Protein 6LSV (pdb70)

Solvent-accessible surface area: 27320 Å² total; per-residue (Å²): 142,136,39,49,33,127,39,73,8,1,7,44,28,18,107,51,144,64,116,65,12,45,58,58,8,46,11,43,50,47,56,82,71,59,67,109,21,96,64,5,79,36,136,53,188,155,90,110,42,37,62,101,2,14,120,17,0,95,33,113,0,9,6,4,0,18,78,20,44,8,109,62,120,14,0,42,35,2,6,81,20,3,32,77,0,1,91,16,96,14,130,44,0,64,115,46,58,6,45,19,126,65,7,28,4,0,0,10,19,42,2,48,61,81,7,29,42,26,20,0,4,0,4,2,20,2,17,8,34,26,134,157,67,52,41,91,117,94,1,0,61,104,6,124,71,1,69,130,21,4,38,87,2,3,100,31,0,38,105,5,0,16,137,5,1,89,35,0,0,50,24,20,75,21,122,100,61,25,0,38,94,21,0,23,29,165,70,5,10,1,4,2,25,0,8,11,4,3,84,1,49,104,26,84,27,0,2,0,16,17,23,16,5,7,26,4,0,1,3,0,13,4,8,1,60,139,18,94,0,9,13,3,64,61,120,87,74,61,36,27,4,74,22,72,94,73,4,0,3,0,3,0,0,2,1,0,6,2,5,0,12,23,46,0,84,3,3,14,12,13,8,36,14,54,50,121,97,16,10,0,4,1,8,0,32,5,7,1,68,36,82,44,79,3,88,7,18,150,89,35,56,62,122,168,90,70,68,70,6,37,79,17,16,4,38,45,4,34,22,10,16,36,18,20,1,25,55,4,28,3,12,0,82,3,5,61,37,108,118,143,41,43,36,123,44,75,11,1,7,47,28,35,116,60,138,51,105,68,12,44,61,52,8,46,10,39,49,51,61,85,61,54,64,113,27,92,62,21,95,11,108,50,85,161,76,122,134,43,77,111,6,17,112,12,0,109,37,108,0,8,5,3,0,15,85,8,46,8,86,63,129,12,0,34,36,1,3,82,18,2,39,74,0,0,99,17,95,16,129,40,0,63,117,40,58,10,39,18,174,62,8,30,4,0,0,10,19,43,2,44,53,88,8,32,41,27,20,0,4,0,4,1,21,3,16,8,34,28,128,156,67,48,56,93,117,95,1,0,54,101,2,129,68,1,73,105,7,3,35,66,2,3,96,28,0,35,115,0,0,11,63,5,0,109,17,0,0,49,30,21,73,24,153,105,67,32,0,37,94,20,0,21,28,169,77,5,11,1,4,2,25,0,8,11,5,4,104,1,46,94,27,78,25,0,2,0,16,18,28,14,5,7,26,5,0,1,2,0,15,4,8,1,60,140,21,87,1,8,13,2,75,61,125,78,74,56,39,26,4,75,24,73,92,69,3,0,1,0,3,0,0,4,1,0,7,1,3,0,13,20,44,0,85,4,3,17,11,15,8,41,11,35,53,99,97,32,7,0,5,1,6,0,31,5,7,2,64,37,86,43,80,4,61,2,10,117,102,38,33,74,123,174,80,78,58,76,5,26,75,22,34,5,42,12,3,33,37,8,17,37,16,20,1,23,53,8,29,8,14,0,83,4,9,49,37,87

InterPro domains:
  IPR005123 Oxoglutarate/iron-dependent dioxygenase domain [PS51471] (219-320)
  IPR026992 Non-haem dioxygenase, N-terminal domain [PF14226] (62-173)
  IPR027443 Isopenicillin N synthase-like superfamily [G3DSA:2.60.120.330] (22-354)
  IPR044861 Isopenicillin N synthase-like, Fe(2+) 2OG dioxygenase domain [PF03171] (222-320)
  IPR050295 Plant 2-oxoglutarate-dependent oxidoreductases [PTHR47991] (41-349)

B-factor: mean 33.1, std 10.37, range [15.18, 99.81]

Radius of gyration: 26.52 Å; Cα contacts (8 Å, |Δi|>4): 1475; chains: 2; bounding box: 58×78×71 Å

Organism: Arabidopsis thaliana (NCBI:txid3702)

Sequence (676 aa):
DEWPEPIVRVQSLAESNLSSLPDRYIKPASLRPATNIPIIDLEGLDDVIMARISEACRGWGFFQVVNHGVKPELMDAARENWREFFHMPVNAKETYSNSPRTYEGYGSRLGVEKGASLDWSDYYFLHLLPHHLKDFNKWPSFPPTIREVIDEYGEELVKLSGRIMRVLSTNLGLKEDKFQEAFGGENIGACLRVNYYPKCPRPELALGLSPHSDPGGMTILLPDDQVFGLQVRKDDTWITVKPHPHAFIVNIGDQIQILSNSTYKSVEHRVIVNSDKERVSLAFFYNPKSDIPIQPLQELVSTHNPPLYPPMTFDQYRLFIRTQGPQGKSHVESHISPDEWPEPIVRVQSLAESNLSSLPDRYIKPASLRPATNIPIIDLEGLDDVIMARISEACRGWGFFQVVNHGVKPELMDAARENWREFFHMPVNAKETYSNSPRTYEGYGSRLGVEKGASLDWSDYYFLHLLPHHLKDFNKWPSFPPTIREVIDEYGEELVKLSGRIMRVLSTNLGLKEDKFQEAFGGENIGACLRVNYYPKCPRPELALGLSPHSDPGGMTILLPDDQVFGLQVRKDDTWITVKPHPHAFIVNIGDQIQILSNSTYKSVEHRVIVNSDKERVSLAFFYNPKSDIPIQPLQELVSTHNPPLYPPMTFDQYRLFIRTQGPQGKSHVESHISP

Structure (mmCIF, N/CA/C/O backbone):
data_6LSV
#
_entry.id   6LSV
#
_cell.length_a   153.476
_cell.length_b   74.416
_cell.length_c   75.488
_cell.angle_alpha   90.000
_cell.angle_beta   110.040
_cell.angle_gamma   90.000
#
_symmetry.space_group_name_H-M   'C 1 2 1'
#
loop_
_entity.id
_entity.type
_entity.pdbx_description
1 polymer 'Probable 2-oxoglutarate-dependent dioxygenase At5g05600'
2 non-polymer '2-OXOGLUTARIC ACID'
3 non-polymer '{(1R,2R)-3-oxo-2-[(2Z)-pent-2-en-1-yl]cyclopentyl}acetic acid'
4 non-polymer 'FE (III) ION'
5 water water
#
loop_
_atom_site.group_PDB
_atom_site.id
_atom_site.type_symbol
_atom_site.label_atom_id
_atom_site.label_alt_id
_atom_site.label_comp_id
_atom_site.label_asym_id
_atom_site.label_entity_id
_atom_site.label_seq_id
_atom_site.pdbx_PDB_ins_code
_atom_site.Cartn_x
_atom_site.Cartn_y
_atom_site.Cartn_z
_atom_site.occupancy
_atom_site.B_iso_or_equiv
_atom_site.auth_seq_id
_atom_site.auth_comp_id
_atom_site.auth_asym_id
_atom_site.auth_atom_id
_atom_site.pdbx_PDB_model_num
ATOM 1 N N . ASP A 1 1 ? 13.759 -4.192 23.620 1.00 57.27 18 ASP A N 1
ATOM 2 C CA . ASP A 1 1 ? 13.710 -2.844 24.177 1.00 59.15 18 ASP A CA 1
ATOM 3 C C . ASP A 1 1 ? 15.045 -2.434 24.801 1.00 54.78 18 ASP A C 1
ATOM 4 O O . ASP A 1 1 ? 15.304 -1.245 24.999 1.00 45.81 18 ASP A O 1
ATOM 9 N N . GLU A 1 2 ? 15.900 -3.409 25.104 1.00 53.92 19 GLU A N 1
ATOM 10 C CA . GLU A 1 2 ? 17.176 -3.103 25.731 1.00 50.66 19 GLU A CA 1
ATOM 11 C C . GLU A 1 2 ? 18.231 -4.108 25.293 1.00 42.95 19 GLU A C 1
ATOM 12 O O . GLU A 1 2 ? 17.921 -5.246 24.925 1.00 44.28 19 GLU A O 1
ATOM 18 N N . TRP A 1 3 ? 19.484 -3.667 25.334 1.00 36.49 20 TRP A N 1
ATOM 19 C CA . TRP A 1 3 ? 20.628 -4.510 25.040 1.00 41.51 20 TRP A CA 1
ATOM 20 C C . TRP A 1 3 ? 20.964 -5.394 26.242 1.00 42.32 20 TRP A C 1
ATOM 21 O O . TRP A 1 3 ? 20.756 -4.996 27.391 1.00 43.27 20 TRP A O 1
ATOM 32 N N . PRO A 1 4 ? 21.489 -6.600 26.005 1.00 38.83 21 PRO A N 1
ATOM 33 C CA . PRO A 1 4 ? 21.852 -7.473 27.133 1.00 35.29 21 PRO A CA 1
ATOM 34 C C . PRO A 1 4 ? 23.002 -6.942 27.971 1.00 40.89 21 PRO A C 1
ATOM 35 O O . PRO A 1 4 ? 23.219 -7.445 29.082 1.00 42.89 21 PRO A O 1
ATOM 39 N N . GLU A 1 5 ? 23.724 -5.936 27.487 1.00 43.04 22 GLU A N 1
ATOM 40 C CA . GLU A 1 5 ? 24.921 -5.421 28.135 1.00 34.81 22 GLU A CA 1
ATOM 41 C C . GLU A 1 5 ? 25.171 -4.017 27.607 1.00 35.31 22 GLU A C 1
ATOM 42 O O . GLU A 1 5 ? 24.674 -3.663 26.531 1.00 34.89 22 GLU A O 1
ATOM 48 N N . PRO A 1 6 ? 25.922 -3.190 28.336 1.00 41.22 23 PRO A N 1
ATOM 49 C CA . PRO A 1 6 ? 26.179 -1.828 27.849 1.00 43.26 23 PRO A CA 1
ATOM 50 C C . PRO A 1 6 ? 27.008 -1.841 26.574 1.00 32.93 23 PRO A C 1
ATOM 51 O O . PRO A 1 6 ? 27.818 -2.741 26.336 1.00 31.67 23 PRO A O 1
ATOM 55 N N . ILE A 1 7 ? 26.794 -0.822 25.748 1.00 28.59 24 ILE A N 1
ATOM 56 C CA . ILE A 1 7 ? 27.416 -0.742 24.431 1.00 24.85 24 ILE A CA 1
ATOM 57 C C . ILE A 1 7 ? 28.790 -0.099 24.561 1.00 24.94 24 ILE A C 1
ATOM 58 O O . ILE A 1 7 ? 28.939 0.957 25.186 1.00 40.17 24 ILE A O 1
ATOM 63 N N . VAL A 1 8 ? 29.794 -0.732 23.967 1.00 24.81 25 VAL A N 1
ATOM 64 C CA . VAL A 1 8 ? 31.123 -0.152 23.834 1.00 23.81 25 VAL A CA 1
ATOM 65 C C . VAL A 1 8 ? 31.247 0.399 22.421 1.00 25.48 25 VAL A C 1
ATOM 66 O O . VAL A 1 8 ? 31.057 -0.335 21.443 1.00 30.14 25 VAL A O 1
ATOM 70 N N . ARG A 1 9 ? 31.553 1.687 22.304 1.00 25.88 26 ARG A N 1
ATOM 71 C CA . ARG A 1 9 ? 31.739 2.299 20.993 1.00 30.76 26 ARG A CA 1
ATOM 72 C C . ARG A 1 9 ? 33.132 1.965 20.478 1.00 27.34 26 ARG A C 1
ATOM 73 O O . ARG A 1 9 ? 34.133 2.329 21.103 1.00 31.10 26 ARG A O 1
ATOM 81 N N . VAL A 1 10 ? 33.196 1.269 19.339 1.00 26.28 27 VAL A N 1
ATOM 82 C CA . VAL A 1 10 ? 34.477 0.818 18.800 1.00 29.64 27 VAL A CA 1
ATOM 83 C C . VAL A 1 10 ? 35.432 1.988 18.609 1.00 28.87 27 VAL A C 1
ATOM 84 O O . VAL A 1 10 ? 36.654 1.831 18.729 1.00 27.90 27 VAL A O 1
ATOM 88 N N . GLN A 1 11 ? 34.897 3.180 18.336 1.00 27.26 28 GLN A N 1
ATOM 89 C CA . GLN A 1 11 ? 35.746 4.362 18.243 1.00 30.87 28 GLN A CA 1
ATOM 90 C C . GLN A 1 11 ? 36.473 4.627 19.556 1.00 32.53 28 GLN A C 1
ATOM 91 O O . GLN A 1 11 ? 37.627 5.073 19.554 1.00 32.26 28 GLN A O 1
ATOM 97 N N . SER A 1 12 ? 35.815 4.360 20.689 1.00 29.65 29 SER A N 1
ATOM 98 C CA . SER A 1 12 ? 36.459 4.562 21.984 1.00 26.90 29 SER A CA 1
ATOM 99 C C . SER A 1 12 ? 37.659 3.644 22.146 1.00 31.76 29 SER A C 1
ATOM 100 O O . SER A 1 12 ? 38.679 4.037 22.724 1.00 35.39 29 SER A O 1
ATOM 103 N N . LEU A 1 13 ? 37.552 2.412 21.648 1.00 33.06 30 LEU A N 1
ATOM 104 C CA . LEU A 1 13 ? 38.668 1.478 21.740 1.00 34.85 30 LEU A CA 1
ATOM 105 C C . LEU A 1 13 ? 39.833 1.931 20.868 1.00 33.41 30 LEU A C 1
ATOM 106 O O . LEU A 1 13 ? 40.988 1.934 21.309 1.00 34.24 30 LEU A O 1
ATOM 111 N N . ALA A 1 14 ? 39.545 2.337 19.630 1.00 34.95 31 ALA A N 1
ATOM 112 C CA . ALA A 1 14 ? 40.609 2.789 18.740 1.00 36.26 31 ALA A CA 1
ATOM 113 C C . ALA A 1 14 ? 41.243 4.085 19.229 1.00 35.36 31 ALA A C 1
ATOM 114 O O . ALA A 1 14 ? 42.404 4.360 18.909 1.00 36.73 31 ALA A O 1
ATOM 116 N N . GLU A 1 15 ? 40.503 4.892 19.993 1.00 36.18 32 GLU A N 1
ATOM 117 C CA . GLU A 1 15 ? 41.046 6.154 20.481 1.00 37.12 32 GLU A CA 1
ATOM 118 C C . GLU A 1 15 ? 41.902 5.954 21.720 1.00 41.38 32 GLU A C 1
ATOM 119 O O . GLU A 1 15 ? 42.823 6.741 21.969 1.00 50.20 32 GLU A O 1
ATOM 125 N N . SER A 1 16 ? 41.630 4.914 22.497 1.00 40.80 33 SER A N 1
ATOM 126 C CA . SER A 1 16 ? 42.683 4.396 23.339 1.00 41.49 33 SER A CA 1
ATOM 127 C C . SER A 1 16 ? 43.787 3.851 22.444 1.00 48.25 33 SER A C 1
ATOM 128 O O . SER A 1 16 ? 43.642 3.746 21.224 1.00 61.09 33 SER A O 1
ATOM 131 N N . ASN A 1 17 ? 44.902 3.497 23.057 1.00 46.76 34 ASN A N 1
ATOM 132 C CA . ASN A 1 17 ? 45.977 2.813 22.356 1.00 54.20 34 ASN A CA 1
ATOM 133 C C . ASN A 1 17 ? 46.160 1.451 23.011 1.00 54.42 34 ASN A C 1
ATOM 134 O O . ASN A 1 17 ? 47.165 1.190 23.673 1.00 55.98 34 ASN A O 1
ATOM 139 N N . LEU A 1 18 ? 45.155 0.596 22.837 1.00 48.09 35 LEU A N 1
ATOM 140 C CA . LEU A 1 18 ? 45.178 -0.735 23.418 1.00 38.71 35 LEU A CA 1
ATOM 141 C C . LEU A 1 18 ? 46.332 -1.543 22.843 1.00 41.45 35 LEU A C 1
ATOM 142 O O . LEU A 1 18 ? 46.575 -1.538 21.633 1.00 47.83 35 LEU A O 1
ATOM 147 N N . SER A 1 19 ? 47.065 -2.214 23.729 1.00 47.72 36 SER A N 1
ATOM 148 C CA . SER A 1 19 ? 48.134 -3.104 23.298 1.00 54.17 36 SER A CA 1
ATOM 149 C C . SER A 1 19 ? 47.595 -4.366 22.638 1.00 52.50 36 SER A C 1
ATOM 150 O O . SER A 1 19 ? 48.346 -5.052 21.937 1.00 51.55 36 SER A O 1
ATOM 153 N N . SER A 1 20 ? 46.316 -4.684 22.847 1.00 51.29 37 SER A N 1
ATOM 154 C CA . SER A 1 20 ? 45.746 -5.952 22.422 1.00 44.40 37 SER A CA 1
ATOM 155 C C . SER A 1 20 ? 44.374 -5.701 21.812 1.00 37.81 37 SER A C 1
ATOM 156 O O . SER A 1 20 ? 43.894 -4.565 21.743 1.00 44.68 37 SER A O 1
ATOM 159 N N . LEU A 1 21 ? 43.741 -6.780 21.364 1.00 35.91 38 LEU A N 1
ATOM 160 C CA . LEU A 1 21 ? 42.358 -6.749 20.916 1.00 36.45 38 LEU A CA 1
ATOM 161 C C . LEU A 1 21 ? 41.503 -7.457 21.952 1.00 34.90 38 LEU A C 1
ATOM 162 O O . LEU A 1 21 ? 41.763 -8.633 22.251 1.00 36.65 38 LEU A O 1
ATOM 167 N N . PRO A 1 22 ? 40.509 -6.794 22.539 1.00 30.35 39 PRO A N 1
ATOM 168 C CA . PRO A 1 22 ? 39.611 -7.484 23.473 1.00 31.01 39 PRO A CA 1
ATOM 169 C C . PRO A 1 22 ? 39.006 -8.732 22.838 1.00 33.71 39 PRO A C 1
ATOM 170 O O . PRO A 1 22 ? 38.727 -8.769 21.637 1.00 27.45 39 PRO A O 1
ATOM 174 N N . ASP A 1 23 ? 38.816 -9.770 23.662 1.00 34.43 40 ASP A N 1
ATOM 175 C CA . ASP A 1 23 ? 38.358 -11.060 23.153 1.00 36.37 40 ASP A CA 1
ATOM 176 C C . ASP A 1 23 ? 36.975 -10.976 22.518 1.00 34.38 40 ASP A C 1
ATOM 177 O O . ASP A 1 23 ? 36.667 -11.783 21.632 1.00 38.09 40 ASP A O 1
ATOM 182 N N . ARG A 1 24 ? 36.144 -10.012 22.930 1.00 28.20 41 ARG A N 1
ATOM 183 C CA . ARG A 1 24 ? 34.838 -9.845 22.302 1.00 28.44 41 ARG A CA 1
ATOM 184 C C . ARG A 1 24 ? 34.949 -9.575 20.806 1.00 28.01 41 ARG A C 1
ATOM 185 O O . ARG A 1 24 ? 33.991 -9.832 20.068 1.00 28.86 41 ARG A O 1
ATOM 193 N N . TYR A 1 25 ? 36.094 -9.070 20.344 1.00 24.74 42 TYR A N 1
ATOM 194 C CA . TYR A 1 25 ? 36.293 -8.708 18.947 1.00 25.02 42 TYR A CA 1
ATOM 195 C C . TYR A 1 25 ? 37.236 -9.662 18.223 1.00 29.40 42 TYR A C 1
ATOM 196 O O . TYR A 1 25 ? 37.634 -9.380 17.088 1.00 30.35 42 TYR A O 1
ATOM 205 N N . ILE A 1 26 ? 37.596 -10.781 18.844 1.00 24.61 43 ILE A N 1
ATOM 206 C CA . ILE A 1 26 ? 38.424 -11.795 18.201 1.00 24.08 43 ILE A CA 1
ATOM 207 C C . ILE A 1 26 ? 37.509 -12.851 17.598 1.00 28.59 43 ILE A C 1
ATOM 208 O O . ILE A 1 26 ? 36.711 -13.474 18.307 1.00 29.48 43 ILE A O 1
ATOM 213 N N . LYS A 1 27 ? 37.621 -13.052 16.301 1.00 30.87 44 LYS A N 1
ATOM 214 C CA . LYS A 1 27 ? 36.809 -14.060 15.644 1.00 30.80 44 LYS A CA 1
ATOM 215 C C . LYS A 1 27 ? 37.486 -15.419 15.727 1.00 31.72 44 LYS A C 1
ATOM 216 O O . LYS A 1 27 ? 38.704 -15.506 15.921 1.00 34.39 44 LYS A O 1
ATOM 222 N N . PRO A 1 28 ? 36.718 -16.504 15.618 1.00 27.06 45 PRO A N 1
ATOM 223 C CA . PRO A 1 28 ? 37.330 -17.836 15.584 1.00 24.04 45 PRO A CA 1
ATOM 224 C C . PRO A 1 28 ? 38.369 -17.928 14.477 1.00 34.41 45 PRO A C 1
ATOM 225 O O . PRO A 1 28 ? 38.268 -17.259 13.446 1.00 35.00 45 PRO A O 1
ATOM 229 N N . ALA A 1 29 ? 39.381 -18.766 14.703 1.00 39.15 46 ALA A N 1
ATOM 230 C CA . ALA A 1 29 ? 40.410 -18.959 13.685 1.00 36.13 46 ALA A CA 1
ATOM 231 C C . ALA A 1 29 ? 39.823 -19.457 12.372 1.00 33.59 46 ALA A C 1
ATOM 232 O O . ALA A 1 29 ? 40.424 -19.263 11.312 1.00 35.53 46 ALA A O 1
ATOM 234 N N . SER A 1 30 ? 38.656 -20.099 12.416 1.00 39.48 47 SER A N 1
ATOM 235 C CA . SER A 1 30 ? 38.035 -20.589 11.193 1.00 37.10 47 SER A CA 1
ATOM 236 C C . SER A 1 30 ? 37.590 -19.458 10.280 1.00 35.59 47 SER A C 1
ATOM 237 O O . SER A 1 30 ? 37.470 -19.661 9.067 1.00 33.63 47 SER A O 1
ATOM 240 N N . LEU A 1 31 ? 37.337 -18.278 10.833 1.00 34.57 48 LEU A N 1
ATOM 241 C CA . LEU A 1 31 ? 36.680 -17.224 10.086 1.00 38.32 48 LEU A CA 1
ATOM 242 C C . LEU A 1 31 ? 37.469 -15.926 10.070 1.00 35.60 48 LEU A C 1
ATOM 243 O O . LEU A 1 31 ? 36.970 -14.926 9.543 1.00 35.24 48 LEU A O 1
ATOM 248 N N . ARG A 1 32 ? 38.685 -15.919 10.614 1.00 35.30 49 ARG A N 1
ATOM 249 C CA . ARG A 1 32 ? 39.553 -14.758 10.522 1.00 29.58 49 ARG A CA 1
ATOM 250 C C . ARG A 1 32 ? 39.955 -14.517 9.069 1.00 36.54 49 ARG A C 1
ATOM 251 O O . ARG A 1 32 ? 40.055 -15.459 8.275 1.00 34.03 49 ARG A O 1
ATOM 259 N N . PRO A 1 33 ? 40.190 -13.258 8.688 1.00 34.57 50 PRO A N 1
ATOM 260 C CA . PRO A 1 33 ? 40.719 -12.965 7.355 1.00 32.38 50 PRO A CA 1
ATOM 261 C C . PRO A 1 33 ? 42.214 -13.259 7.268 1.00 35.29 50 PRO A C 1
ATOM 262 O O . PRO A 1 33 ? 42.590 -14.401 7.001 1.00 32.38 50 PRO A O 1
ATOM 266 N N . ALA A 1 42 ? 43.250 -6.209 -4.097 1.00 34.66 59 ALA A N 1
ATOM 267 C CA . ALA A 1 42 ? 41.868 -5.871 -4.421 1.00 42.04 59 ALA A C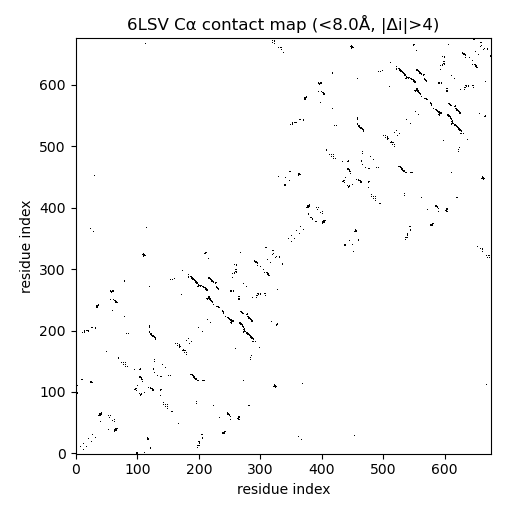A 1
ATOM 268 C C . ALA A 1 42 ? 41.588 -6.078 -5.906 1.00 43.91 59 ALA A C 1
ATOM 269 O O . ALA A 1 42 ? 42.253 -5.487 -6.757 1.00 49.17 59 ALA A O 1
ATOM 271 N N . THR A 1 43 ? 40.593 -6.905 -6.214 1.00 32.58 60 THR A N 1
ATOM 272 C CA . THR A 1 43 ? 40.297 -7.270 -7.590 1.00 32.95 60 THR A CA 1
ATOM 273 C C . THR A 1 43 ? 39.251 -6.340 -8.192 1.00 29.41 60 THR A C 1
ATOM 274 O O . THR A 1 43 ? 38.394 -5.796 -7.491 1.00 29.66 60 THR A O 1
ATOM 278 N N . ASN A 1 44 ? 39.328 -6.168 -9.511 1.00 38.66 61 ASN A N 1
ATOM 279 C CA . ASN A 1 44 ? 38.419 -5.284 -10.228 1.00 31.79 61 ASN A CA 1
ATOM 280 C C . ASN A 1 44 ? 37.070 -5.952 -10.459 1.00 34.39 61 ASN A C 1
ATOM 281 O O . ASN A 1 44 ? 36.991 -7.147 -10.757 1.00 35.42 61 ASN A O 1
ATOM 286 N N . ILE A 1 45 ? 36.011 -5.165 -10.335 1.00 31.91 62 ILE A N 1
ATOM 287 C CA . ILE A 1 45 ? 34.644 -5.600 -10.604 1.00 34.84 62 ILE A CA 1
ATOM 288 C C . ILE A 1 45 ? 34.209 -4.960 -11.917 1.00 35.62 62 ILE A C 1
ATOM 289 O O . ILE A 1 45 ? 34.230 -3.727 -12.030 1.00 39.51 62 ILE A O 1
ATOM 294 N N . PRO A 1 46 ? 33.821 -5.740 -12.926 1.00 35.29 63 PRO A N 1
ATOM 295 C CA . PRO A 1 46 ? 33.434 -5.143 -14.211 1.00 32.19 63 PRO A CA 1
ATOM 296 C C . PRO A 1 46 ? 32.268 -4.180 -14.042 1.00 32.68 63 PRO A C 1
ATOM 297 O O . PRO A 1 46 ? 31.299 -4.464 -13.334 1.00 33.57 63 PRO A O 1
ATOM 301 N N . ILE A 1 47 ? 32.373 -3.028 -14.699 1.00 35.80 64 ILE A N 1
ATOM 302 C CA . ILE A 1 47 ? 31.432 -1.933 -14.502 1.00 40.93 64 ILE A CA 1
ATOM 303 C C . ILE A 1 47 ? 30.380 -1.947 -15.600 1.00 36.79 64 ILE A C 1
ATOM 304 O O . ILE A 1 47 ? 30.620 -2.383 -16.732 1.00 35.09 64 ILE A O 1
ATOM 309 N N . ILE A 1 48 ? 29.198 -1.447 -15.253 1.00 33.36 65 ILE A N 1
ATOM 310 C CA . ILE A 1 48 ? 28.071 -1.334 -16.167 1.00 32.30 65 ILE A CA 1
ATOM 311 C C . ILE A 1 48 ? 27.823 0.145 -16.417 1.00 39.56 65 ILE A C 1
ATOM 312 O O . ILE A 1 48 ? 27.593 0.911 -15.472 1.00 35.40 65 ILE A O 1
ATOM 317 N N . ASP A 1 49 ? 27.875 0.550 -17.684 1.00 43.22 66 ASP A N 1
ATOM 318 C CA . ASP A 1 49 ? 27.550 1.920 -18.068 1.00 37.66 66 ASP A CA 1
ATOM 319 C C . ASP A 1 49 ? 26.034 2.033 -18.165 1.00 38.60 66 ASP A C 1
ATOM 320 O O . ASP A 1 49 ? 25.412 1.435 -19.049 1.00 47.57 66 ASP A O 1
ATOM 325 N N . LEU A 1 50 ? 25.438 2.800 -17.253 1.00 37.91 67 LEU A N 1
ATOM 326 C CA . LEU A 1 50 ? 23.994 2.787 -17.061 1.00 37.01 67 LEU A CA 1
ATOM 327 C C . LEU A 1 50 ? 23.236 3.727 -17.981 1.00 38.79 67 LEU A C 1
ATOM 328 O O . LEU A 1 50 ? 22.050 3.491 -18.236 1.00 44.92 67 LEU A O 1
ATOM 333 N N . GLU A 1 51 ? 23.869 4.785 -18.481 1.00 51.13 68 GLU A N 1
ATOM 334 C CA . GLU A 1 51 ? 23.155 5.652 -19.409 1.00 53.40 68 GLU A CA 1
ATOM 335 C C . GLU A 1 51 ? 22.822 4.966 -20.730 1.00 50.50 68 GLU A C 1
ATOM 336 O O . GLU A 1 51 ? 22.162 5.585 -21.574 1.00 56.20 68 GLU A O 1
ATOM 342 N N . GLY A 1 52 ? 23.259 3.721 -20.928 1.00 60.39 69 GLY A N 1
ATOM 343 C CA . GLY A 1 52 ? 22.713 2.852 -21.954 1.00 58.97 69 GLY A CA 1
ATOM 344 C C . GLY A 1 52 ? 21.367 2.295 -21.528 1.00 68.05 69 GLY A C 1
ATOM 345 O O . GLY A 1 52 ? 21.256 1.105 -21.211 1.00 64.55 69 GLY A O 1
ATOM 346 N N . LEU A 1 53 ? 20.360 3.174 -21.474 1.00 70.82 70 LEU A N 1
ATOM 347 C CA . LEU A 1 53 ? 18.950 2.865 -21.159 1.00 74.01 70 LEU A CA 1
ATOM 348 C C . LEU A 1 53 ? 18.718 2.452 -19.701 1.00 68.94 70 LEU A C 1
ATOM 349 O O . LEU A 1 53 ? 18.163 3.220 -18.913 1.00 63.72 70 LEU A O 1
ATOM 354 N N . ASP A 1 61 ? 19.071 -3.406 -24.838 1.00 64.67 78 ASP A N 1
ATOM 355 C CA . ASP A 1 61 ? 19.142 -4.864 -24.835 1.00 80.13 78 ASP A CA 1
ATOM 356 C C . ASP A 1 61 ? 20.498 -5.322 -25.352 1.00 75.17 78 ASP A C 1
ATOM 357 O O . ASP A 1 61 ? 20.600 -6.052 -26.340 1.00 70.38 78 ASP A O 1
ATOM 362 N N . ASP A 1 62 ? 21.534 -4.893 -24.641 1.00 63.65 79 ASP A N 1
ATOM 363 C CA . ASP A 1 62 ? 22.912 -4.989 -25.079 1.00 63.82 79 ASP A CA 1
ATOM 364 C C . ASP A 1 62 ? 23.540 -6.300 -24.605 1.00 61.91 79 ASP A C 1
ATOM 365 O O . ASP A 1 62 ? 22.880 -7.171 -24.033 1.00 52.22 79 ASP A O 1
ATOM 370 N N . VAL A 1 63 ? 24.842 -6.447 -24.872 1.00 61.03 80 VAL A N 1
ATOM 371 C CA . VAL A 1 63 ? 25.640 -7.471 -24.204 1.00 58.62 80 VAL A CA 1
ATOM 372 C C . VAL A 1 63 ? 25.629 -7.239 -22.700 1.00 56.40 80 VAL A C 1
ATOM 373 O O . VAL A 1 63 ? 25.803 -8.176 -21.909 1.00 51.86 80 VAL A O 1
ATOM 377 N N . ILE A 1 64 ? 25.401 -5.992 -22.281 1.00 50.69 81 ILE A N 1
ATOM 378 C CA . ILE A 1 64 ? 25.413 -5.651 -20.865 1.00 50.98 81 ILE A CA 1
ATOM 379 C C . ILE A 1 64 ? 24.221 -6.258 -20.146 1.00 50.12 81 ILE A C 1
ATOM 380 O O . ILE A 1 64 ? 24.332 -6.664 -18.983 1.00 49.95 81 ILE A O 1
ATOM 385 N N . MET A 1 65 ? 23.069 -6.332 -20.815 1.00 50.04 82 MET A N 1
ATOM 386 C CA . MET A 1 65 ? 21.916 -6.988 -20.214 1.00 45.14 82 MET A CA 1
ATOM 387 C C . MET A 1 65 ? 22.235 -8.439 -19.891 1.00 42.92 82 MET A C 1
ATOM 388 O O . MET A 1 65 ? 21.805 -8.964 -18.858 1.00 47.54 82 MET A O 1
ATOM 393 N N . ALA A 1 66 ? 23.015 -9.095 -20.751 1.00 40.01 83 ALA A N 1
ATOM 394 C CA . ALA A 1 66 ? 23.485 -10.435 -20.428 1.00 46.11 83 ALA A CA 1
ATOM 395 C C . ALA A 1 66 ? 24.479 -10.403 -19.273 1.00 40.75 83 ALA A C 1
ATOM 396 O O . ALA A 1 66 ? 24.471 -11.295 -18.418 1.00 44.36 83 ALA A O 1
ATOM 398 N N . ARG A 1 67 ? 25.332 -9.377 -19.221 1.00 42.46 84 ARG A N 1
ATOM 399 C CA . ARG A 1 67 ? 26.326 -9.295 -18.154 1.00 41.73 84 ARG A CA 1
ATOM 400 C C . ARG A 1 67 ? 25.671 -8.996 -16.812 1.00 38.19 84 ARG A C 1
ATOM 401 O O . ARG A 1 67 ? 26.011 -9.612 -15.795 1.00 33.38 84 ARG A O 1
ATOM 409 N N . ILE A 1 68 ? 24.737 -8.041 -16.791 1.00 34.74 85 ILE A N 1
ATOM 410 C CA . ILE A 1 68 ? 24.012 -7.725 -15.563 1.00 32.83 85 ILE A CA 1
ATOM 411 C C . ILE A 1 68 ? 23.303 -8.965 -15.034 1.00 34.15 85 ILE A C 1
ATOM 412 O O . ILE A 1 68 ? 23.400 -9.305 -13.848 1.00 32.28 85 ILE A O 1
ATOM 417 N N . SER A 1 69 ? 22.572 -9.658 -15.911 1.00 37.31 86 SER A N 1
ATOM 418 C CA . SER A 1 69 ? 21.875 -10.867 -15.493 1.00 32.36 86 SER A CA 1
ATOM 419 C C . SER A 1 69 ? 22.856 -11.971 -15.128 1.00 29.52 86 SER A C 1
ATOM 420 O O . SER A 1 69 ? 22.587 -12.756 -14.211 1.00 30.38 86 SER A O 1
ATOM 423 N N . GLU A 1 70 ? 23.998 -12.044 -15.817 1.00 29.20 87 GLU A N 1
ATOM 424 C CA . GLU A 1 70 ? 25.022 -13.004 -15.421 1.00 35.47 87 GLU A CA 1
ATOM 425 C C . GLU A 1 70 ? 25.562 -12.693 -14.029 1.00 35.84 87 GLU A C 1
ATOM 426 O O . GLU A 1 70 ? 25.857 -13.609 -13.253 1.00 34.85 87 GLU A O 1
ATOM 432 N N . ALA A 1 71 ? 25.692 -11.406 -13.694 1.00 27.53 88 ALA A N 1
ATOM 433 C CA . ALA A 1 71 ? 26.199 -11.029 -12.379 1.00 26.33 88 ALA A CA 1
ATOM 434 C C . ALA A 1 71 ? 25.183 -11.348 -11.287 1.00 31.57 88 ALA A C 1
ATOM 435 O O . ALA A 1 71 ? 25.538 -11.888 -10.230 1.00 26.36 88 ALA A O 1
ATOM 437 N N . CYS A 1 72 ? 23.909 -11.028 -11.530 1.00 27.36 89 CYS A N 1
ATOM 438 C CA . CYS A 1 72 ? 22.880 -11.236 -10.517 1.00 31.87 89 CYS A CA 1
ATOM 439 C C . CYS A 1 72 ? 22.623 -12.710 -10.236 1.00 33.54 89 CYS A C 1
ATOM 440 O O . CYS A 1 72 ? 22.145 -13.044 -9.146 1.00 32.39 89 CYS A O 1
ATOM 443 N N . ARG A 1 73 ? 22.927 -13.595 -11.185 1.00 30.18 90 ARG A N 1
ATOM 444 C CA . ARG A 1 73 ? 22.641 -15.014 -11.012 1.00 30.52 90 ARG A CA 1
ATOM 445 C C . ARG A 1 73 ? 23.796 -15.775 -10.373 1.00 31.45 90 ARG A C 1
ATOM 446 O O . ARG A 1 73 ? 23.564 -16.687 -9.573 1.00 32.14 90 ARG A O 1
ATOM 454 N N . GLY A 1 74 ? 25.036 -15.423 -10.705 1.00 35.28 91 GLY A N 1
ATOM 455 C CA . GLY A 1 74 ? 26.182 -16.157 -10.203 1.00 34.94 91 GLY A CA 1
ATOM 456 C C . GLY A 1 74 ? 26.938 -15.460 -9.089 1.00 39.06 91 GLY A C 1
ATOM 457 O O . GLY A 1 74 ? 27.528 -16.117 -8.227 1.00 39.02 91 GLY A O 1
ATOM 458 N N . TRP A 1 75 ? 26.930 -14.128 -9.095 1.00 44.83 92 TRP A N 1
ATOM 459 C CA . TRP A 1 75 ? 27.631 -13.344 -8.088 1.00 35.68 92 TRP A CA 1
ATOM 460 C C . TRP A 1 75 ? 26.707 -12.556 -7.179 1.00 29.15 92 TRP A C 1
ATOM 461 O O . TRP A 1 75 ? 27.051 -12.336 -6.017 1.00 27.58 92 TRP A O 1
ATOM 472 N N . GLY A 1 76 ? 25.552 -12.128 -7.677 1.00 24.99 93 GLY A N 1
ATOM 473 C CA . GLY A 1 76 ? 24.626 -11.374 -6.862 1.00 27.74 93 GLY A CA 1
ATOM 474 C C . GLY A 1 76 ? 25.013 -9.938 -6.609 1.00 27.84 93 GLY A C 1
ATOM 475 O O . GLY A 1 76 ? 24.553 -9.351 -5.624 1.00 23.30 93 GLY A O 1
ATOM 476 N N . PHE A 1 77 ? 25.851 -9.354 -7.462 1.00 24.34 94 PHE A N 1
ATOM 477 C CA . PHE A 1 77 ? 26.223 -7.952 -7.337 1.00 26.65 94 PHE A CA 1
ATOM 478 C C . PHE A 1 77 ? 26.847 -7.492 -8.646 1.00 28.91 94 PHE A C 1
ATOM 479 O O . PHE A 1 77 ? 27.394 -8.298 -9.403 1.00 29.99 94 PHE A O 1
ATOM 487 N N . PHE A 1 78 ? 26.746 -6.189 -8.903 1.00 22.33 95 PHE A N 1
ATOM 488 C CA . PHE A 1 78 ? 27.387 -5.572 -10.055 1.00 27.78 95 PHE A CA 1
ATOM 489 C C . PHE A 1 78 ? 27.648 -4.105 -9.738 1.00 23.88 95 PHE A C 1
ATOM 490 O O . PHE A 1 78 ? 27.063 -3.534 -8.815 1.00 20.74 95 PHE A O 1
ATOM 498 N N . GLN A 1 79 ? 28.547 -3.503 -10.510 1.00 24.38 96 GLN A N 1
ATOM 499 C CA . GLN A 1 79 ? 29.019 -2.146 -10.275 1.00 26.67 96 GLN A CA 1
ATOM 500 C C . GLN A 1 79 ? 28.571 -1.255 -11.425 1.00 29.43 96 GLN A C 1
ATOM 501 O O . GLN A 1 79 ? 28.782 -1.594 -12.594 1.00 34.35 96 GLN A O 1
ATOM 507 N N . VAL A 1 80 ? 27.960 -0.118 -11.098 1.00 26.16 97 VAL A N 1
ATOM 508 C CA . VAL A 1 80 ? 27.367 0.767 -12.094 1.00 24.37 97 VAL A CA 1
ATOM 509 C C . VAL A 1 80 ? 28.089 2.109 -12.083 1.00 28.28 97 VAL A C 1
ATOM 510 O O . VAL A 1 80 ? 28.375 2.664 -11.016 1.00 28.56 97 VAL A O 1
ATOM 514 N N . VAL A 1 81 ? 28.399 2.612 -13.278 1.00 32.61 98 VAL A N 1
ATOM 515 C CA . VAL A 1 81 ? 28.905 3.961 -13.484 1.00 25.41 98 VAL A CA 1
ATOM 516 C C . VAL A 1 81 ? 27.897 4.714 -14.343 1.00 29.93 98 VAL A C 1
ATOM 517 O O . VAL A 1 81 ? 27.015 4.120 -14.968 1.00 33.65 98 VAL A O 1
ATOM 521 N N . ASN A 1 82 ? 28.041 6.039 -14.372 1.00 33.91 99 ASN A N 1
ATOM 522 C CA . ASN A 1 82 ? 27.174 6.918 -15.161 1.00 36.25 99 ASN A CA 1
ATOM 523 C C . ASN A 1 82 ? 25.704 6.656 -14.840 1.00 37.30 99 ASN A C 1
ATOM 524 O O . ASN A 1 82 ? 24.903 6.284 -15.700 1.00 33.83 99 ASN A O 1
ATOM 529 N N . HIS A 1 83 ? 25.362 6.865 -13.570 1.00 30.23 100 HIS A N 1
ATOM 530 C CA . HIS A 1 83 ? 24.096 6.412 -13.011 1.00 23.99 100 HIS A CA 1
ATOM 531 C C . HIS A 1 83 ? 23.147 7.555 -12.667 1.00 30.00 100 HIS A C 1
ATOM 532 O O . HIS A 1 83 ? 22.078 7.309 -12.098 1.00 32.00 100 HIS A O 1
ATOM 539 N N . GLY A 1 84 ? 23.507 8.795 -12.990 1.00 25.81 101 GLY A N 1
ATOM 540 C CA . GLY A 1 84 ? 22.637 9.924 -12.745 1.00 25.86 101 GLY A CA 1
ATOM 541 C C . GLY A 1 84 ? 22.780 10.576 -11.388 1.00 34.15 101 GLY A C 1
ATOM 542 O O . GLY A 1 84 ? 22.056 11.540 -11.106 1.00 38.52 101 GLY A O 1
ATOM 543 N N . VAL A 1 85 ? 23.674 10.084 -10.536 1.00 31.75 102 VAL A N 1
ATOM 544 C CA . VAL A 1 85 ? 23.939 10.688 -9.235 1.00 31.67 102 VAL A CA 1
ATOM 545 C C . VAL A 1 85 ? 25.213 11.511 -9.342 1.00 31.78 102 VAL A C 1
ATOM 546 O O . VAL A 1 85 ? 26.209 11.067 -9.929 1.00 32.20 102 VAL A O 1
ATOM 550 N N . LYS A 1 86 ? 25.182 12.713 -8.787 1.00 31.44 103 LYS A N 1
ATOM 551 C CA . LYS A 1 86 ? 26.296 13.633 -8.957 1.00 30.48 103 LYS A CA 1
ATOM 552 C C . LYS A 1 86 ? 27.505 13.131 -8.177 1.00 30.40 103 LYS A C 1
ATOM 553 O O . LYS A 1 86 ? 27.372 12.779 -7.000 1.00 29.30 103 LYS A O 1
ATOM 559 N N . PRO A 1 87 ? 28.688 13.063 -8.798 1.00 32.54 104 PRO A N 1
ATOM 560 C CA . PRO A 1 87 ? 29.889 12.670 -8.042 1.00 29.85 104 PRO A CA 1
ATOM 561 C C . PRO A 1 87 ? 30.160 13.540 -6.829 1.00 34.65 104 PRO A C 1
ATOM 562 O O . PRO A 1 87 ? 30.596 13.022 -5.793 1.00 34.12 104 PRO A O 1
ATOM 566 N N . GLU A 1 88 ? 29.918 14.851 -6.921 1.00 33.39 105 GLU A N 1
ATOM 567 C CA . GLU A 1 88 ? 30.126 15.696 -5.751 1.00 32.30 105 GLU A CA 1
ATOM 568 C C . GLU A 1 88 ? 29.140 15.357 -4.642 1.00 34.51 105 GLU A C 1
ATOM 569 O O . GLU A 1 88 ? 29.480 15.474 -3.460 1.00 35.01 105 GLU A O 1
ATOM 575 N N . LEU A 1 89 ? 27.925 14.933 -4.997 1.00 29.90 106 LEU A N 1
ATOM 576 C CA . LEU A 1 89 ? 26.976 14.499 -3.976 1.00 29.17 106 LEU A CA 1
ATOM 577 C C . LEU A 1 89 ? 27.435 13.203 -3.320 1.00 31.65 106 LEU A C 1
ATOM 578 O O . LEU A 1 89 ? 27.314 13.043 -2.099 1.00 34.97 106 LEU A O 1
ATOM 583 N N . MET A 1 90 ? 27.971 12.271 -4.115 1.00 29.38 107 MET A N 1
ATOM 584 C CA . MET A 1 90 ? 28.481 11.020 -3.562 1.00 28.20 107 MET A CA 1
ATOM 585 C C . MET A 1 90 ? 29.584 11.275 -2.547 1.00 28.57 107 MET A C 1
ATOM 586 O O . MET A 1 90 ? 29.623 10.641 -1.487 1.00 29.39 107 MET A O 1
ATOM 591 N N . ASP A 1 91 ? 30.489 12.203 -2.854 1.00 33.70 108 ASP A N 1
ATOM 592 C CA . ASP A 1 91 ? 31.596 12.486 -1.949 1.00 35.16 108 ASP A CA 1
ATOM 593 C C . ASP A 1 91 ? 31.149 13.332 -0.761 1.00 29.44 108 ASP A C 1
ATOM 594 O O . ASP A 1 91 ? 31.635 13.136 0.359 1.00 27.40 108 ASP A O 1
ATOM 599 N N . ALA A 1 92 ? 30.227 14.273 -0.982 1.00 25.95 109 ALA A N 1
ATOM 600 C CA . ALA A 1 92 ? 29.705 15.060 0.130 1.00 30.27 109 ALA A CA 1
ATOM 601 C C . ALA A 1 92 ? 29.014 14.166 1.149 1.00 34.39 109 ALA A C 1
ATOM 602 O O . ALA A 1 92 ? 29.142 14.378 2.361 1.00 31.33 109 ALA A O 1
ATOM 604 N N . ALA A 1 93 ? 28.284 13.154 0.673 1.00 32.75 110 ALA A N 1
ATOM 605 C CA . ALA A 1 93 ? 27.662 12.193 1.578 1.00 34.92 110 ALA A CA 1
ATOM 606 C C . ALA A 1 93 ? 28.706 11.479 2.427 1.00 29.23 110 ALA A C 1
ATOM 607 O O . ALA A 1 93 ? 28.524 11.307 3.638 1.00 27.00 110 ALA A O 1
ATOM 609 N N . ARG A 1 94 ? 29.811 11.065 1.811 1.00 27.62 111 ARG A N 1
ATOM 610 C CA . ARG A 1 94 ? 30.845 10.366 2.563 1.00 29.42 111 ARG A CA 1
ATOM 611 C C . ARG A 1 94 ? 31.520 11.294 3.566 1.00 31.93 111 ARG A C 1
ATOM 612 O O . ARG A 1 94 ? 31.679 10.942 4.741 1.00 28.41 111 ARG A O 1
ATOM 620 N N . GLU A 1 95 ? 31.915 12.492 3.124 1.00 32.27 112 GLU A N 1
ATOM 621 C CA . GLU A 1 95 ? 32.690 13.375 3.992 1.00 34.20 112 GLU A CA 1
ATOM 622 C C . GLU A 1 95 ? 31.833 13.998 5.087 1.00 30.65 112 GLU A C 1
ATOM 623 O O . GLU A 1 95 ? 32.342 14.284 6.176 1.00 28.77 112 GLU A O 1
ATOM 629 N N . ASN A 1 96 ? 30.543 14.213 4.826 1.00 31.96 113 ASN A N 1
ATOM 630 C CA . ASN A 1 96 ? 29.637 14.619 5.896 1.00 26.32 113 ASN A CA 1
ATOM 631 C C . ASN A 1 96 ? 29.569 13.554 6.982 1.00 32.17 113 ASN A C 1
ATOM 632 O O . ASN A 1 96 ? 29.679 13.859 8.175 1.00 37.37 113 ASN A O 1
ATOM 637 N N . TRP A 1 97 ? 29.385 12.293 6.586 1.00 29.29 114 TRP A N 1
ATOM 638 C CA . TRP A 1 97 ? 29.324 11.217 7.570 1.00 30.39 114 TRP A CA 1
ATOM 639 C C . TRP A 1 97 ? 30.680 10.993 8.227 1.00 30.84 114 TRP A C 1
ATOM 640 O O . TRP A 1 97 ? 30.755 10.755 9.439 1.00 29.90 114 TRP A O 1
ATOM 651 N N . ARG A 1 98 ? 31.763 11.071 7.450 1.00 29.02 115 ARG A N 1
ATOM 652 C CA . ARG A 1 98 ? 33.092 10.966 8.044 1.00 32.05 115 ARG A CA 1
ATOM 653 C C . ARG A 1 98 ? 33.294 12.028 9.116 1.00 35.38 115 ARG A C 1
ATOM 654 O O . ARG A 1 98 ? 33.867 11.749 10.176 1.00 32.89 115 ARG A O 1
ATOM 662 N N . GLU A 1 99 ? 32.821 13.251 8.859 1.00 34.46 116 GLU A N 1
ATOM 663 C CA . GLU A 1 99 ? 32.912 14.313 9.856 1.00 31.49 116 GLU A CA 1
ATOM 664 C C . GLU A 1 99 ? 32.088 13.976 11.093 1.00 36.39 116 GLU A C 1
ATOM 665 O O . GLU A 1 99 ? 32.511 14.247 12.224 1.00 34.08 116 GLU A O 1
ATOM 671 N N . PHE A 1 100 ? 30.910 13.379 10.897 1.00 36.03 117 PHE A N 1
ATOM 672 C CA . PHE A 1 100 ? 30.092 12.961 12.031 1.00 36.77 117 PHE A CA 1
ATOM 673 C C . PHE A 1 100 ? 30.834 11.953 12.900 1.00 34.04 117 PHE A C 1
ATOM 674 O O . PHE A 1 100 ? 30.833 12.056 14.131 1.00 31.97 117 PHE A O 1
ATOM 682 N N . PHE A 1 101 ? 31.486 10.974 12.273 1.00 33.02 118 PHE A N 1
ATOM 683 C CA . PHE A 1 101 ? 32.183 9.945 13.031 1.00 31.09 118 PHE A CA 1
ATOM 684 C C . PHE A 1 101 ? 33.524 10.414 13.578 1.00 30.30 118 PHE A C 1
ATOM 685 O O . PHE A 1 101 ? 34.066 9.766 14.480 1.00 38.74 118 PHE A O 1
ATOM 693 N N . HIS A 1 102 ? 34.071 11.515 13.062 1.00 36.32 119 HIS A N 1
ATOM 694 C CA . HIS A 1 102 ? 35.279 12.093 13.641 1.00 37.50 119 HIS A CA 1
ATOM 695 C C . HIS A 1 102 ? 34.995 12.944 14.870 1.00 36.73 119 HIS A C 1
ATOM 696 O O . HIS A 1 102 ? 35.935 13.287 15.595 1.00 36.26 119 HIS A O 1
ATOM 703 N N . MET A 1 103 ? 33.729 13.286 15.120 1.00 39.05 120 MET A N 1
ATOM 704 C CA . MET A 1 103 ? 33.294 13.918 16.358 1.00 34.39 120 MET A CA 1
ATOM 705 C C . MET A 1 103 ? 33.729 13.088 17.558 1.00 38.32 120 MET A C 1
ATOM 706 O O . MET A 1 103 ? 33.921 11.871 17.435 1.00 37.18 120 MET A O 1
ATOM 711 N N . PRO A 1 104 ? 33.898 13.703 18.727 1.00 49.02 121 PRO A N 1
ATOM 712 C CA . PRO A 1 104 ? 34.095 12.913 19.947 1.00 36.31 121 PRO A CA 1
ATOM 713 C C . PRO A 1 104 ? 32.932 11.954 20.159 1.00 34.04 121 PRO A C 1
ATOM 714 O O . PRO A 1 104 ? 31.782 12.268 19.846 1.00 35.19 121 PRO A O 1
ATOM 718 N N . VAL A 1 105 ? 33.251 10.770 20.689 1.00 34.73 122 VAL A N 1
ATOM 719 C CA . VAL A 1 105 ? 32.247 9.721 20.859 1.00 31.61 122 VAL A CA 1
ATOM 720 C C . VAL A 1 105 ? 31.066 10.226 21.679 1.00 35.35 122 VAL A C 1
ATOM 721 O O . VAL A 1 105 ? 29.906 9.922 21.376 1.00 36.99 122 VAL A O 1
ATOM 725 N N . ASN A 1 106 ? 31.336 11.008 22.727 1.00 34.77 123 ASN A N 1
ATOM 726 C CA . ASN A 1 106 ? 30.262 11.467 23.602 1.00 37.56 123 ASN A CA 1
ATOM 727 C C . ASN A 1 106 ? 29.358 12.503 22.946 1.00 34.86 123 ASN A C 1
ATOM 728 O O . ASN A 1 106 ? 28.338 12.868 23.541 1.00 35.38 123 ASN A O 1
ATOM 733 N N . ALA A 1 107 ? 29.697 12.978 21.747 1.00 33.49 124 ALA A N 1
ATOM 734 C CA . ALA A 1 107 ? 28.838 13.917 21.036 1.00 37.84 124 ALA A CA 1
ATOM 735 C C . ALA A 1 107 ? 27.713 13.223 20.277 1.00 41.13 124 ALA A C 1
ATOM 736 O O . ALA A 1 107 ? 26.711 13.871 19.955 1.00 43.23 124 ALA A O 1
ATOM 738 N N . LYS A 1 108 ? 27.858 11.930 19.981 1.00 34.52 125 LYS A N 1
ATOM 739 C CA . LYS A 1 108 ? 26.799 11.154 19.350 1.00 33.82 125 LYS A CA 1
ATOM 740 C C . LYS A 1 108 ? 26.058 10.251 20.328 1.00 32.68 125 LYS A C 1
ATOM 741 O O . LYS A 1 108 ? 25.056 9.641 19.938 1.00 29.07 125 LYS A O 1
ATOM 747 N N . GLU A 1 109 ? 26.521 10.156 21.580 1.00 28.00 126 GLU A N 1
ATOM 748 C CA . GLU A 1 109 ? 25.921 9.228 22.537 1.00 35.34 126 GLU A CA 1
ATOM 749 C C . GLU A 1 109 ? 24.433 9.491 22.720 1.00 32.80 126 GLU A C 1
ATOM 750 O O . GLU A 1 109 ? 23.648 8.555 22.905 1.00 37.58 126 GLU A O 1
ATOM 756 N N . THR A 1 110 ? 24.025 10.757 22.675 1.00 35.08 127 THR A N 1
ATOM 757 C CA . THR A 1 110 ? 22.611 11.083 22.792 1.00 34.67 127 THR A CA 1
ATOM 758 C C . THR A 1 110 ? 21.777 10.507 21.654 1.00 37.62 127 THR A C 1
ATOM 759 O O . THR A 1 110 ? 20.545 10.503 21.756 1.00 38.81 127 THR A O 1
ATOM 763 N N . TYR A 1 111 ? 22.409 10.031 20.581 1.00 34.87 128 TYR A N 1
ATOM 764 C CA . TYR A 1 111 ? 21.722 9.391 19.465 1.00 28.85 128 TYR A CA 1
ATOM 765 C C . TYR A 1 111 ? 21.715 7.870 19.572 1.00 26.62 128 TYR A C 1
ATOM 766 O O . TYR A 1 111 ? 21.338 7.193 18.610 1.00 21.41 128 TYR A O 1
ATOM 775 N N . SER A 1 112 ? 22.133 7.331 20.720 1.00 33.16 129 SER A N 1
ATOM 776 C CA . SER A 1 112 ? 22.222 5.890 20.937 1.00 34.29 129 SER A CA 1
ATOM 777 C C . SER A 1 112 ? 20.967 5.168 20.457 1.00 28.81 129 SER A C 1
ATOM 778 O O . SER A 1 112 ? 19.839 5.578 20.756 1.00 32.11 129 SER A O 1
ATOM 781 N N . ASN A 1 113 ? 21.169 4.098 19.684 1.00 27.35 130 ASN A N 1
ATOM 782 C CA . ASN A 1 113 ? 20.045 3.319 19.189 1.00 29.78 130 ASN A CA 1
ATOM 783 C C . ASN A 1 113 ? 19.688 2.223 20.187 1.00 29.35 130 ASN A C 1
ATOM 784 O O . ASN A 1 113 ? 20.417 1.959 21.142 1.00 28.25 130 ASN A O 1
ATOM 789 N N . SER A 1 114 ? 18.552 1.584 19.949 1.00 30.22 131 SER A N 1
ATOM 790 C CA . SER A 1 114 ? 18.008 0.548 20.812 1.00 32.22 131 SER A CA 1
ATOM 791 C C . SER A 1 114 ? 17.456 -0.558 19.920 1.00 28.20 131 SER A C 1
ATOM 792 O O . SER A 1 114 ? 17.152 -0.315 18.752 1.00 23.20 131 SER A O 1
ATOM 795 N N . PRO A 1 115 ? 17.320 -1.781 20.449 1.00 36.28 132 PRO A N 1
ATOM 796 C CA . PRO A 1 115 ? 17.023 -2.929 19.564 1.00 29.45 132 PRO A CA 1
ATOM 797 C C . PRO A 1 115 ? 15.617 -2.954 18.964 1.00 30.57 132 PRO A C 1
ATOM 798 O O . PRO A 1 115 ? 15.371 -3.801 18.095 1.00 37.21 132 PRO A O 1
ATOM 802 N N . ARG A 1 116 ? 14.689 -2.081 19.368 1.00 31.12 133 ARG A N 1
ATOM 803 C CA . ARG A 1 116 ? 13.332 -2.200 18.839 1.00 33.11 133 ARG A CA 1
ATOM 804 C C . ARG A 1 116 ? 13.114 -1.415 17.547 1.00 31.59 133 ARG A C 1
ATOM 805 O O . ARG A 1 116 ? 12.245 -1.787 16.750 1.00 35.12 133 ARG A O 1
ATOM 813 N N . THR A 1 117 ? 13.879 -0.348 17.303 1.00 29.13 134 THR A N 1
ATOM 814 C CA . THR A 1 117 ? 13.890 0.295 15.995 1.00 26.49 134 THR A CA 1
ATOM 815 C C . THR A 1 117 ? 15.274 0.398 15.376 1.00 27.99 134 THR A C 1
ATOM 816 O O . THR A 1 117 ? 15.369 0.616 14.161 1.00 27.33 134 THR A O 1
ATOM 820 N N . TYR A 1 118 ? 16.340 0.266 16.172 1.00 20.40 135 TYR A N 1
ATOM 821 C CA . TYR A 1 118 ? 17.724 0.324 15.712 1.00 21.26 135 TYR A CA 1
ATOM 822 C C . TYR A 1 118 ? 18.086 1.695 15.150 1.00 24.64 135 TYR A C 1
ATOM 823 O O . TYR A 1 118 ? 19.236 1.919 14.756 1.00 26.18 135 TYR A O 1
ATOM 832 N N . GLU A 1 119 ? 17.124 2.618 15.114 1.00 28.98 136 GLU A N 1
ATOM 833 C CA . GLU A 1 119 ? 17.385 3.951 14.583 1.00 28.21 136 GLU A CA 1
ATOM 834 C C . GLU A 1 119 ? 18.378 4.686 15.469 1.00 26.05 136 GLU A C 1
ATOM 835 O O . GLU A 1 119 ? 18.222 4.731 16.693 1.00 28.91 136 GLU A O 1
ATOM 841 N N . GLY A 1 120 ? 19.408 5.260 14.848 1.00 27.92 137 GLY A N 1
ATOM 842 C CA . GLY A 1 120 ? 20.330 6.134 15.539 1.00 23.72 137 GLY A CA 1
ATOM 843 C C . GLY A 1 120 ? 21.752 5.601 15.504 1.00 27.11 137 GLY A C 1
ATOM 844 O O . GLY A 1 120 ? 22.160 4.929 14.548 1.00 24.95 137 GLY A O 1
ATOM 845 N N . TYR A 1 121 ? 22.495 5.913 16.561 1.00 28.61 138 TYR A N 1
ATOM 846 C CA . TYR A 1 121 ? 23.917 5.616 16.663 1.00 25.98 138 TYR A CA 1
ATOM 847 C C . TYR A 1 121 ? 24.093 4.246 17.309 1.00 27.49 138 TYR A C 1
ATOM 848 O O . TYR A 1 121 ? 23.711 4.048 18.468 1.00 26.35 138 TYR A O 1
ATOM 857 N N . GLY A 1 122 ? 24.666 3.299 16.558 1.00 28.72 139 GLY A N 1
ATOM 858 C CA . GLY A 1 122 ? 24.766 1.930 17.011 1.00 23.34 139 GLY A CA 1
ATOM 859 C C . GLY A 1 122 ? 26.182 1.393 16.916 1.00 20.58 139 GLY A C 1
ATOM 860 O O . GLY A 1 122 ? 27.025 1.914 16.187 1.00 24.51 139 GLY A O 1
ATOM 861 N N . SER A 1 123 ? 26.427 0.324 17.679 1.00 23.88 140 SER A N 1
ATOM 862 C CA . SER A 1 123 ? 27.707 -0.377 17.638 1.00 24.99 140 SER A CA 1
ATOM 863 C C . SER A 1 123 ? 27.585 -1.890 17.535 1.00 23.92 140 SER A C 1
ATOM 864 O O . SER A 1 123 ? 28.613 -2.556 17.380 1.00 23.33 140 SER A O 1
ATOM 867 N N . ARG A 1 124 ? 26.386 -2.460 17.607 1.00 23.97 141 ARG A N 1
ATOM 868 C CA . ARG A 1 124 ? 26.225 -3.897 17.458 1.00 27.07 141 ARG A CA 1
ATOM 869 C C . ARG A 1 124 ? 24.890 -4.183 16.786 1.00 24.75 141 ARG A C 1
ATOM 870 O O . ARG A 1 124 ? 24.008 -3.322 16.707 1.00 21.47 141 ARG A O 1
ATOM 878 N N . LEU A 1 125 ? 24.757 -5.412 16.298 1.00 22.56 142 LEU A N 1
ATOM 879 C CA . LEU A 1 125 ? 23.542 -5.881 15.646 1.00 22.46 142 LEU A CA 1
ATOM 880 C C . LEU A 1 125 ? 23.220 -7.253 16.216 1.00 25.91 142 LEU A C 1
ATOM 881 O O . LEU A 1 125 ? 24.034 -8.177 16.114 1.00 30.97 142 LEU A O 1
ATOM 886 N N . GLY A 1 126 ? 22.054 -7.379 16.836 1.00 23.89 143 GLY A N 1
ATOM 887 C CA . GLY A 1 126 ? 21.703 -8.570 17.578 1.00 23.10 143 GLY A CA 1
ATOM 888 C C . GLY A 1 126 ? 21.760 -8.340 19.079 1.00 28.78 143 GLY A C 1
ATOM 889 O O . GLY A 1 126 ? 22.310 -7.355 19.578 1.00 25.82 143 GLY A O 1
ATOM 890 N N . VAL A 1 127 ? 21.176 -9.285 19.814 1.00 28.76 144 VAL A N 1
ATOM 891 C CA . VAL A 1 127 ? 20.951 -9.078 21.240 1.00 32.24 144 VAL A CA 1
ATOM 892 C C . VAL A 1 127 ? 21.426 -10.267 22.068 1.00 32.44 144 VAL A C 1
ATOM 893 O O . VAL A 1 127 ? 20.979 -10.447 23.206 1.00 35.25 144 VAL A O 1
ATOM 897 N N . GLU A 1 128 ? 22.326 -11.083 21.513 1.00 33.86 145 GLU A N 1
ATOM 898 C CA . GLU A 1 128 ? 22.932 -12.170 22.274 1.00 34.21 145 GLU A CA 1
ATOM 899 C C . GLU A 1 128 ? 24.000 -11.605 23.210 1.00 38.55 145 GLU A C 1
ATOM 900 O O . GLU A 1 128 ? 24.841 -10.799 22.790 1.00 37.07 145 GLU A O 1
ATOM 906 N N . LYS A 1 129 ? 23.963 -12.019 24.486 1.00 43.65 146 LYS A N 1
ATOM 907 C CA . LYS A 1 129 ? 24.796 -11.356 25.488 1.00 42.93 146 LYS A CA 1
ATOM 908 C C . LYS A 1 129 ? 26.274 -11.709 25.361 1.00 43.31 146 LYS A C 1
ATOM 909 O O . LYS A 1 129 ? 27.133 -10.866 25.638 1.00 43.44 146 LYS A O 1
ATOM 915 N N . GLY A 1 130 ? 26.603 -12.934 24.988 1.00 40.50 147 GLY A N 1
ATOM 916 C CA . GLY A 1 130 ? 28.022 -13.196 24.884 1.00 41.88 147 GLY A CA 1
ATOM 917 C C . GLY A 1 130 ? 28.601 -13.052 23.499 1.00 41.91 147 GLY A C 1
ATOM 918 O O . GLY A 1 130 ? 29.795 -13.306 23.312 1.00 37.70 147 GLY A O 1
ATOM 919 N N . ALA A 1 131 ? 27.791 -12.618 22.534 1.00 40.25 148 ALA A N 1
ATOM 920 C CA . ALA A 1 131 ? 28.137 -12.733 21.123 1.00 30.82 148 ALA A CA 1
ATOM 921 C C . ALA A 1 131 ? 29.416 -11.977 20.784 1.00 32.24 148 ALA A C 1
ATOM 922 O O . ALA A 1 131 ? 29.698 -10.911 21.339 1.00 34.49 148 ALA A O 1
ATOM 924 N N . SER A 1 132 ? 30.194 -12.543 19.862 1.00 29.49 149 SER A N 1
ATOM 925 C CA . SER A 1 132 ? 31.326 -11.821 19.302 1.00 28.49 149 SER A CA 1
ATOM 926 C C . SER A 1 132 ? 30.846 -10.541 18.630 1.00 33.79 149 SER A C 1
ATOM 927 O O . SER A 1 132 ? 29.737 -10.472 18.093 1.00 33.95 149 SER A O 1
ATOM 930 N N . LEU A 1 133 ? 31.691 -9.518 18.664 1.00 30.49 150 LEU A N 1
ATOM 931 C CA . LEU A 1 133 ? 31.338 -8.213 18.132 1.00 27.97 150 LEU A CA 1
ATOM 932 C C . LEU A 1 133 ? 32.216 -7.864 16.938 1.00 26.50 150 LEU A C 1
ATOM 933 O O . LEU A 1 133 ? 33.302 -8.421 16.747 1.00 21.10 150 LEU A O 1
ATOM 938 N N . ASP A 1 134 ? 31.728 -6.922 16.137 1.00 20.67 151 ASP A N 1
ATOM 939 C CA . ASP A 1 134 ? 32.436 -6.455 14.958 1.00 21.36 151 ASP A CA 1
ATOM 940 C C . ASP A 1 134 ? 33.121 -5.123 15.239 1.00 26.37 151 ASP A C 1
ATOM 941 O O . ASP A 1 134 ? 32.684 -4.342 16.091 1.00 24.38 151 ASP A O 1
ATOM 946 N N . TRP A 1 135 ? 34.207 -4.871 14.510 1.00 26.39 152 TRP A N 1
ATOM 947 C CA . TRP A 1 135 ? 35.014 -3.669 14.716 1.00 25.77 152 TRP A CA 1
ATOM 948 C C . TRP A 1 135 ? 34.451 -2.517 13.884 1.00 24.18 152 TRP A C 1
ATOM 949 O O . TRP A 1 135 ? 35.061 -2.034 12.929 1.00 26.46 152 TRP A O 1
ATOM 960 N N . SER A 1 136 ? 33.260 -2.071 14.275 1.00 21.26 153 SER A N 1
ATOM 961 C CA . SER A 1 136 ? 32.641 -0.960 13.569 1.00 22.81 153 SER A CA 1
ATOM 962 C C . SER A 1 136 ? 31.565 -0.329 14.434 1.00 25.19 153 SER A C 1
ATOM 963 O O . SER A 1 136 ? 30.924 -1.000 15.249 1.00 25.82 153 SER A O 1
ATOM 966 N N . ASP A 1 137 ? 31.388 0.973 14.244 1.00 22.69 154 ASP A N 1
ATOM 967 C CA . ASP A 1 137 ? 30.211 1.708 14.673 1.00 22.72 154 ASP A CA 1
ATOM 968 C C . ASP A 1 137 ? 29.384 2.035 13.438 1.00 24.26 154 ASP A C 1
ATOM 969 O O . ASP A 1 137 ? 29.878 1.980 12.308 1.00 29.73 154 ASP A O 1
ATOM 974 N N . TYR A 1 138 ? 28.117 2.376 13.648 1.00 19.06 155 TYR A N 1
ATOM 975 C CA . TYR A 1 138 ? 27.251 2.641 12.511 1.00 23.50 155 TYR A CA 1
ATOM 976 C C . TYR A 1 138 ? 26.136 3.589 12.924 1.00 23.93 155 TYR A C 1
ATOM 977 O O . TYR A 1 138 ? 25.881 3.809 14.111 1.00 24.50 155 TYR A O 1
ATOM 986 N N . TYR A 1 139 ? 25.466 4.147 11.913 1.00 20.72 156 TYR A N 1
ATOM 987 C CA . TYR A 1 139 ? 24.249 4.924 12.092 1.00 23.84 156 TYR A CA 1
ATOM 988 C C . TYR A 1 139 ? 23.163 4.355 11.194 1.00 22.45 156 TYR A C 1
ATOM 989 O O . TYR A 1 139 ? 23.434 3.917 10.075 1.00 26.37 156 TYR A O 1
ATOM 998 N N . PHE A 1 140 ? 21.927 4.370 11.686 1.00 21.21 157 PHE A N 1
ATOM 999 C CA . PHE A 1 140 ? 20.802 3.808 10.948 1.00 18.65 157 PHE A CA 1
ATOM 1000 C C . PHE A 1 140 ? 19.621 4.766 11.018 1.00 24.23 157 PHE A C 1
ATOM 1001 O O . PHE A 1 140 ? 19.314 5.299 12.089 1.00 26.34 157 PHE A O 1
ATOM 1009 N N . LEU A 1 141 ? 18.973 4.993 9.876 1.00 22.87 158 LEU A N 1
ATOM 1010 C CA . LEU A 1 141 ? 17.813 5.870 9.803 1.00 20.76 158 LEU A CA 1
ATOM 1011 C C . LEU A 1 141 ? 16.945 5.440 8.629 1.00 25.49 158 LEU A C 1
ATOM 1012 O O . LEU A 1 141 ? 17.409 4.773 7.700 1.00 28.42 158 LEU A O 1
ATOM 1017 N N . HIS A 1 142 ? 15.678 5.841 8.676 1.00 25.74 159 HIS A N 1
ATOM 1018 C CA . HIS A 1 142 ? 14.723 5.546 7.619 1.00 22.89 159 HIS A CA 1
ATOM 1019 C C . HIS A 1 142 ? 14.551 6.748 6.697 1.00 29.96 159 HIS A C 1
ATOM 1020 O O . HIS A 1 142 ? 14.641 7.901 7.127 1.00 31.61 159 HIS A O 1
ATOM 1027 N N . LEU A 1 143 ? 14.300 6.464 5.420 1.00 30.74 160 LEU A N 1
ATOM 1028 C CA . LEU A 1 143 ? 13.966 7.480 4.425 1.00 32.63 160 LEU A CA 1
ATOM 1029 C C . LEU A 1 143 ? 12.549 7.345 3.890 1.00 32.69 160 LEU A C 1
ATOM 1030 O O . LEU A 1 143 ? 11.853 8.350 3.741 1.00 36.68 160 LEU A O 1
ATOM 1035 N N . LEU A 1 144 ? 12.109 6.125 3.600 1.00 28.13 161 LEU A N 1
ATOM 1036 C CA . LEU A 1 144 ? 10.738 5.829 3.219 1.00 30.62 161 LEU A CA 1
ATOM 1037 C C . LEU A 1 144 ? 10.297 4.572 3.951 1.00 32.52 161 LEU A C 1
ATOM 1038 O O . LEU A 1 144 ? 11.129 3.707 4.254 1.00 32.78 161 LEU A O 1
ATOM 1043 N N . PRO A 1 145 ? 8.996 4.438 4.257 1.00 31.41 162 PRO A N 1
ATOM 1044 C CA . PRO A 1 145 ? 7.892 5.367 3.978 1.00 33.42 162 PRO A CA 1
ATOM 1045 C C . PRO A 1 145 ? 7.943 6.632 4.842 1.00 34.80 162 PRO A C 1
ATOM 1046 O O . PRO A 1 145 ? 8.721 6.691 5.796 1.00 32.13 162 PRO A O 1
ATOM 1050 N N . HIS A 1 146 ? 7.108 7.621 4.510 1.00 32.45 163 HIS A N 1
ATOM 1051 C CA . HIS A 1 146 ? 7.259 8.951 5.095 1.00 34.94 163 HIS A CA 1
ATOM 1052 C C . HIS A 1 146 ? 6.889 8.986 6.572 1.00 37.06 163 HIS A C 1
ATOM 1053 O O . HIS A 1 146 ? 7.442 9.799 7.322 1.00 38.77 163 HIS A O 1
ATOM 1060 N N . HIS A 1 147 ? 5.967 8.129 7.015 1.00 34.21 164 HIS A N 1
ATOM 1061 C CA . HIS A 1 147 ? 5.624 8.119 8.432 1.00 32.97 164 HIS A CA 1
ATOM 1062 C C . HIS A 1 147 ? 6.755 7.593 9.306 1.00 38.32 164 HIS A C 1
ATOM 1063 O O . HIS A 1 147 ? 6.676 7.722 10.532 1.00 43.89 164 HIS A O 1
ATOM 1070 N N . LEU A 1 148 ? 7.797 7.009 8.712 1.00 37.11 165 LEU A N 1
ATOM 1071 C CA . LEU A 1 148 ? 8.983 6.600 9.450 1.00 31.89 165 LEU A CA 1
ATOM 1072 C C . LEU A 1 148 ? 10.116 7.607 9.355 1.00 30.63 165 LEU A C 1
ATOM 1073 O O . LEU A 1 148 ? 11.062 7.531 10.147 1.00 32.57 165 LEU A O 1
ATOM 1078 N N . LYS A 1 149 ? 10.042 8.541 8.412 1.00 33.98 166 LYS A N 1
ATOM 1079 C CA . LYS A 1 149 ? 11.105 9.514 8.215 1.00 35.88 166 LYS A CA 1
ATOM 1080 C C . LYS A 1 149 ? 10.983 10.631 9.241 1.00 36.58 166 LYS A C 1
ATOM 1081 O O . LYS A 1 149 ? 9.902 11.196 9.436 1.00 36.48 166 LYS A O 1
ATOM 1087 N N . ASP A 1 150 ? 12.099 10.951 9.891 1.00 36.15 167 ASP A N 1
ATOM 1088 C CA . ASP A 1 150 ? 12.097 11.887 11.011 1.00 33.93 167 ASP A CA 1
ATOM 1089 C C . ASP A 1 150 ? 13.479 12.521 11.091 1.00 35.88 167 ASP A C 1
ATOM 1090 O O . ASP A 1 150 ? 14.445 11.857 11.482 1.00 37.17 167 ASP A O 1
ATOM 1095 N N . PHE A 1 151 ? 13.566 13.806 10.734 1.00 36.74 168 PHE A N 1
ATOM 1096 C CA . PHE A 1 151 ? 14.846 14.506 10.761 1.00 35.90 168 PHE A CA 1
ATOM 1097 C C . PHE A 1 151 ? 15.425 14.586 12.167 1.00 40.71 168 PHE A C 1
ATOM 1098 O O . PHE A 1 151 ? 16.645 14.702 12.328 1.00 42.75 168 PHE A O 1
ATOM 1106 N N . ASN A 1 152 ? 14.573 14.536 13.194 1.00 41.82 169 ASN A N 1
ATOM 1107 C CA . ASN A 1 152 ? 15.069 14.653 14.562 1.00 42.96 169 ASN A CA 1
ATOM 1108 C C . ASN A 1 152 ? 15.874 13.431 14.979 1.00 40.58 169 ASN A C 1
ATOM 1109 O O . ASN A 1 152 ? 16.742 13.535 15.854 1.00 36.01 169 ASN A O 1
ATOM 1114 N N . LYS A 1 153 ? 15.607 12.273 14.375 1.00 40.35 170 LYS A N 1
ATOM 1115 C CA . LYS A 1 153 ? 16.401 11.074 14.607 1.00 34.45 170 LYS A CA 1
ATOM 1116 C C . LYS A 1 153 ? 17.628 11.004 13.707 1.00 29.19 170 LYS A C 1
ATOM 1117 O O . LYS A 1 153 ? 18.313 9.977 13.689 1.00 31.49 170 LYS A O 1
ATOM 1123 N N . TRP A 1 154 ? 17.914 12.061 12.966 1.00 29.77 171 TRP A N 1
ATOM 1124 C CA . TRP A 1 154 ? 19.104 12.177 12.144 1.00 31.00 171 TRP A CA 1
ATOM 1125 C C . TRP A 1 154 ? 20.183 12.944 12.890 1.00 29.91 171 TRP A C 1
ATOM 1126 O O . TRP A 1 154 ? 19.901 13.631 13.876 1.00 30.74 171 TRP A O 1
ATOM 1137 N N . PRO A 1 155 ? 21.445 12.839 12.461 1.00 25.78 172 PRO A N 1
ATOM 1138 C CA . PRO A 1 155 ? 22.502 13.604 13.131 1.00 27.74 172 PRO A CA 1
ATOM 1139 C C . PRO A 1 155 ? 22.328 15.098 12.978 1.00 38.25 172 PRO A C 1
ATOM 1140 O O . PRO A 1 155 ? 21.403 15.578 12.311 1.00 38.69 172 PRO A O 1
ATOM 1144 N N . SER A 1 156 ? 23.251 15.846 13.569 1.00 46.87 173 SER A N 1
ATOM 1145 C CA . SER A 1 156 ? 23.069 17.287 13.584 1.00 49.18 173 SER A CA 1
ATOM 1146 C C . SER A 1 156 ? 24.362 18.067 13.391 1.00 46.15 173 SER A C 1
ATOM 1147 O O . SER A 1 156 ? 24.334 19.150 12.796 1.00 51.81 173 SER A O 1
ATOM 1150 N N . PHE A 1 157 ? 25.498 17.545 13.882 1.00 43.78 174 PHE A N 1
ATOM 1151 C CA . PHE A 1 157 ? 26.695 18.369 13.977 1.00 46.61 174 PHE A CA 1
ATOM 1152 C C . PHE A 1 157 ? 27.179 18.918 12.635 1.00 60.00 174 PHE A C 1
ATOM 1153 O O . PHE A 1 157 ? 27.335 20.139 12.520 1.00 66.43 174 PHE A O 1
ATOM 1161 N N . PRO A 1 158 ? 27.495 18.092 11.629 1.00 48.13 175 PRO A N 1
ATOM 1162 C CA . PRO A 1 158 ? 27.844 18.675 10.333 1.00 34.56 175 PRO A CA 1
ATOM 1163 C C . PRO A 1 158 ? 26.633 19.391 9.777 1.00 39.54 175 PRO A C 1
ATOM 1164 O O . PRO A 1 158 ? 25.661 18.743 9.361 1.00 38.82 175 PRO A O 1
ATOM 1168 N N . PRO A 1 159 ? 26.627 20.725 9.800 1.00 46.68 176 PRO A N 1
ATOM 1169 C CA . PRO A 1 159 ? 25.360 21.450 9.616 1.00 43.32 176 PRO A CA 1
ATOM 1170 C C . PRO A 1 159 ? 24.677 21.147 8.299 1.00 33.36 176 PRO A C 1
ATOM 1171 O O . PRO A 1 159 ? 23.470 21.383 8.176 1.00 37.34 176 PRO A O 1
ATOM 1175 N N . THR A 1 160 ? 25.400 20.597 7.329 1.00 28.95 177 THR A N 1
ATOM 1176 C CA . THR A 1 160 ? 24.834 20.246 6.037 1.00 34.36 177 THR A CA 1
ATOM 1177 C C . THR A 1 160 ? 24.345 18.806 5.958 1.00 35.24 177 THR A C 1
ATOM 1178 O O . THR A 1 160 ? 23.701 18.449 4.966 1.00 37.03 177 THR A O 1
ATOM 1182 N N . ILE A 1 161 ? 24.611 17.981 6.978 1.00 33.12 178 ILE A N 1
ATOM 1183 C CA . ILE A 1 161 ? 24.457 16.534 6.824 1.00 33.92 178 ILE A CA 1
ATOM 1184 C C . ILE A 1 161 ? 23.012 16.165 6.506 1.00 30.97 178 ILE A C 1
ATOM 1185 O O . ILE A 1 161 ? 22.756 15.290 5.671 1.00 32.77 178 ILE A O 1
ATOM 1190 N N . ARG A 1 162 ? 22.046 16.838 7.133 1.00 28.38 179 ARG A N 1
ATOM 1191 C CA . ARG A 1 162 ? 20.653 16.461 6.920 1.00 33.15 179 ARG A CA 1
ATOM 1192 C C . ARG A 1 162 ? 20.175 16.824 5.523 1.00 31.72 179 ARG A C 1
ATOM 1193 O O . ARG A 1 162 ? 19.322 16.128 4.962 1.00 33.66 179 ARG A O 1
ATOM 1201 N N . GLU A 1 163 ? 20.707 17.902 4.945 1.00 35.19 180 GLU A N 1
ATOM 1202 C CA . GLU A 1 163 ? 20.354 18.236 3.572 1.00 39.49 180 GLU A CA 1
ATOM 1203 C C . GLU A 1 163 ? 21.039 17.304 2.582 1.00 35.91 180 GLU A C 1
ATOM 1204 O O . GLU A 1 163 ? 20.470 16.994 1.528 1.00 32.87 180 GLU A O 1
ATOM 1210 N N . VAL A 1 164 ? 22.246 16.837 2.909 1.00 30.35 181 VAL A N 1
ATOM 1211 C CA . VAL A 1 164 ? 22.939 15.893 2.039 1.00 32.45 181 VAL A CA 1
ATOM 1212 C C . VAL A 1 164 ? 22.304 14.510 2.131 1.00 37.19 181 VAL A C 1
ATOM 1213 O O . VAL A 1 164 ? 22.229 13.784 1.134 1.00 33.58 181 VAL A O 1
ATOM 1217 N N . ILE A 1 165 ? 21.841 14.120 3.323 1.00 31.82 182 ILE A N 1
ATOM 1218 C CA . ILE A 1 165 ? 21.160 12.834 3.470 1.00 30.75 182 ILE A CA 1
ATOM 1219 C C . ILE A 1 165 ? 19.872 12.824 2.656 1.00 33.17 182 ILE A C 1
ATOM 1220 O O . ILE A 1 165 ? 19.595 11.880 1.907 1.00 32.85 182 ILE A O 1
ATOM 1225 N N . ASP A 1 166 ? 19.066 13.883 2.789 1.00 34.94 183 ASP A N 1
ATOM 1226 C CA . ASP A 1 166 ? 17.766 13.923 2.125 1.00 34.97 183 ASP A CA 1
ATOM 1227 C C . ASP A 1 166 ? 17.908 13.872 0.609 1.00 33.53 183 ASP A C 1
ATOM 1228 O O . ASP A 1 166 ? 17.145 13.176 -0.072 1.00 27.70 183 ASP A O 1
ATOM 1233 N N . GLU A 1 167 ? 18.878 14.603 0.058 1.00 37.59 184 GLU A N 1
ATOM 1234 C CA . GLU A 1 167 ? 19.057 14.585 -1.388 1.00 34.87 184 GLU A CA 1
ATOM 1235 C C . GLU A 1 167 ? 19.690 13.277 -1.849 1.00 29.10 184 GLU A C 1
ATOM 1236 O O . GLU A 1 167 ? 19.260 12.701 -2.854 1.00 32.47 184 GLU A O 1
ATOM 1242 N N . TYR A 1 168 ? 20.702 12.793 -1.123 1.00 26.85 185 TYR A N 1
ATOM 1243 C CA . TYR A 1 168 ? 21.292 11.495 -1.438 1.00 26.07 185 TYR A CA 1
ATOM 1244 C C . TYR A 1 168 ? 20.232 10.401 -1.425 1.00 32.18 185 TYR A C 1
ATOM 1245 O O . TYR A 1 168 ? 20.160 9.579 -2.346 1.00 30.87 185 TYR A O 1
ATOM 1254 N N . GLY A 1 169 ? 19.384 10.391 -0.392 1.00 28.40 186 GLY A N 1
ATOM 1255 C CA . GLY A 1 169 ? 18.298 9.425 -0.349 1.00 26.81 186 GLY A CA 1
ATOM 1256 C C . GLY A 1 169 ? 17.334 9.575 -1.511 1.00 32.56 186 GLY A C 1
ATOM 1257 O O . GLY A 1 169 ? 16.876 8.582 -2.083 1.00 35.70 186 GLY A O 1
ATOM 1258 N N . GLU A 1 170 ? 17.016 10.818 -1.879 1.00 35.56 187 GLU A N 1
ATOM 1259 C CA . GLU A 1 170 ? 16.139 11.053 -3.021 1.00 29.72 187 GLU A CA 1
ATOM 1260 C C . GLU A 1 170 ? 16.743 10.499 -4.304 1.00 33.58 187 GLU A C 1
ATOM 1261 O O . GLU A 1 170 ? 16.045 9.873 -5.111 1.00 33.96 187 GLU A O 1
ATOM 1267 N N . GLU A 1 171 ? 18.042 10.722 -4.510 1.00 28.89 188 GLU A N 1
ATOM 1268 C CA . GLU A 1 171 ? 18.678 10.301 -5.752 1.00 28.30 188 GLU A CA 1
ATOM 1269 C C . GLU A 1 171 ? 18.771 8.784 -5.844 1.00 30.55 188 GLU A C 1
ATOM 1270 O O . GLU A 1 171 ? 18.595 8.211 -6.925 1.00 30.94 188 GLU A O 1
ATOM 1276 N N . LEU A 1 172 ? 19.044 8.115 -4.722 1.00 32.31 189 LEU A N 1
ATOM 1277 C CA . LEU A 1 172 ? 19.196 6.665 -4.749 1.00 27.17 189 LEU A CA 1
ATOM 1278 C C . LEU A 1 172 ? 17.851 5.952 -4.810 1.00 24.42 189 LEU A C 1
ATOM 1279 O O . LEU A 1 172 ? 17.778 4.821 -5.301 1.00 27.28 189 LEU A O 1
ATOM 1284 N N . VAL A 1 173 ? 16.781 6.587 -4.329 1.00 25.62 190 VAL A N 1
ATOM 1285 C CA . VAL A 1 173 ? 15.443 6.048 -4.558 1.00 25.63 190 VAL A CA 1
ATOM 1286 C C . VAL A 1 173 ? 15.124 6.052 -6.049 1.00 34.01 190 VAL A C 1
ATOM 1287 O O . VAL A 1 173 ? 14.585 5.076 -6.588 1.00 30.28 190 VAL A O 1
ATOM 1291 N N . LYS A 1 174 ? 15.471 7.142 -6.743 1.00 32.00 191 LYS A N 1
ATOM 1292 C CA . LYS A 1 174 ? 15.267 7.212 -8.188 1.00 31.76 191 LYS A CA 1
ATOM 1293 C C . LYS A 1 174 ? 16.112 6.172 -8.915 1.00 30.20 191 LYS A C 1
ATOM 1294 O O . LYS A 1 174 ? 15.633 5.493 -9.831 1.00 36.75 191 LYS A O 1
ATOM 1300 N N . LEU A 1 175 ? 17.383 6.050 -8.529 1.00 28.19 192 LEU A N 1
ATOM 1301 C CA . LEU A 1 175 ? 18.265 5.080 -9.166 1.00 26.89 192 LEU A CA 1
ATOM 1302 C C . LEU A 1 175 ? 17.766 3.656 -8.951 1.00 33.65 192 LEU A C 1
ATOM 1303 O O . LEU A 1 175 ? 17.844 2.820 -9.858 1.00 33.39 192 LEU A O 1
ATOM 1308 N N . SER A 1 176 ? 17.242 3.361 -7.758 1.00 29.09 193 SER A N 1
ATOM 1309 C CA . SER A 1 176 ? 16.746 2.015 -7.495 1.00 34.24 193 SER A CA 1
ATOM 1310 C C . SER A 1 176 ? 15.587 1.664 -8.419 1.00 30.41 193 SER A C 1
ATOM 1311 O O . SER A 1 176 ? 15.524 0.547 -8.945 1.00 25.22 193 SER A O 1
ATOM 1314 N N . GLY A 1 177 ? 14.663 2.605 -8.631 1.00 30.85 194 GLY A N 1
ATOM 1315 C CA . GLY A 1 177 ? 13.531 2.329 -9.502 1.00 31.41 194 GLY A CA 1
ATOM 1316 C C . GLY A 1 177 ? 13.957 1.942 -10.904 1.00 31.62 194 GLY A C 1
ATOM 1317 O O . GLY A 1 177 ? 13.383 1.034 -11.511 1.00 33.01 194 GLY A O 1
ATOM 1318 N N . ARG A 1 178 ? 14.981 2.617 -11.431 1.00 35.25 195 ARG A N 1
ATOM 1319 C CA . ARG A 1 178 ? 15.511 2.263 -12.744 1.00 33.62 195 ARG A CA 1
ATOM 1320 C C . ARG A 1 178 ? 16.204 0.906 -12.714 1.00 28.26 195 ARG A C 1
ATOM 1321 O O . ARG A 1 178 ? 16.075 0.116 -13.656 1.00 35.40 195 ARG A O 1
ATOM 1329 N N . ILE A 1 179 ? 16.949 0.617 -11.643 1.00 28.73 196 ILE A N 1
ATOM 1330 C CA . ILE A 1 179 ? 17.620 -0.675 -11.521 1.00 28.68 196 ILE A CA 1
ATOM 1331 C C . ILE A 1 179 ? 16.597 -1.798 -11.394 1.00 28.25 196 ILE A C 1
ATOM 1332 O O . ILE A 1 179 ? 16.795 -2.903 -11.915 1.00 25.82 196 ILE A O 1
ATOM 1337 N N . MET A 1 180 ? 15.486 -1.534 -10.698 1.00 27.89 197 MET A N 1
ATOM 1338 C CA . MET A 1 180 ? 14.427 -2.531 -10.586 1.00 28.28 197 MET A CA 1
ATOM 1339 C C . MET A 1 180 ? 13.889 -2.927 -11.953 1.00 32.44 197 MET A C 1
ATOM 1340 O O . MET A 1 180 ? 13.517 -4.088 -12.162 1.00 28.40 197 MET A O 1
ATOM 1345 N N . ARG A 1 181 ? 13.854 -1.981 -12.896 1.00 32.83 198 ARG A N 1
ATOM 1346 C CA . ARG A 1 181 ? 13.333 -2.278 -14.225 1.00 31.48 198 ARG A CA 1
ATOM 1347 C C . ARG A 1 181 ? 14.274 -3.191 -15.000 1.00 29.56 198 ARG A C 1
ATOM 1348 O O . ARG A 1 181 ? 13.823 -4.041 -15.776 1.00 27.01 198 ARG A O 1
ATOM 1356 N N . VAL A 1 182 ? 15.584 -3.032 -14.806 1.00 29.02 199 VAL A N 1
ATOM 1357 C CA . VAL A 1 182 ? 16.530 -3.930 -15.461 1.00 28.03 199 VAL A CA 1
ATOM 1358 C C . VAL A 1 182 ? 16.475 -5.316 -14.826 1.00 31.17 199 VAL A C 1
ATOM 1359 O O . VAL A 1 182 ? 16.513 -6.335 -15.527 1.00 34.65 199 VAL A O 1
ATOM 1363 N N . LEU A 1 183 ? 16.375 -5.378 -13.494 1.00 30.66 200 LEU A N 1
ATOM 1364 C CA . LEU A 1 183 ? 16.294 -6.668 -12.814 1.00 28.03 200 LEU A CA 1
ATOM 1365 C C . LEU A 1 183 ? 15.062 -7.448 -13.255 1.00 28.92 200 LEU A C 1
ATOM 1366 O O . LEU A 1 183 ? 15.136 -8.661 -13.491 1.00 28.14 200 LEU A O 1
ATOM 1371 N N . SER A 1 184 ? 13.920 -6.762 -13.372 1.00 27.52 201 SER A N 1
ATOM 1372 C CA . SER A 1 184 ? 12.688 -7.409 -13.819 1.00 31.86 201 SER A CA 1
ATOM 1373 C C . SER A 1 184 ? 12.820 -7.916 -15.249 1.00 34.10 201 SER A C 1
ATOM 1374 O O . SER A 1 184 ? 12.508 -9.076 -15.545 1.00 34.94 201 SER A O 1
ATOM 1377 N N . THR A 1 185 ? 13.240 -7.037 -16.162 1.00 31.19 202 THR A N 1
ATOM 1378 C CA . THR A 1 185 ? 13.332 -7.394 -17.571 1.00 32.58 202 THR A CA 1
ATOM 1379 C C . THR A 1 185 ? 14.259 -8.584 -17.777 1.00 33.03 202 THR A C 1
ATOM 1380 O O . THR A 1 185 ? 13.948 -9.498 -18.549 1.00 37.05 202 THR A O 1
ATOM 1384 N N . ASN A 1 186 ? 15.394 -8.605 -17.074 1.00 32.03 203 ASN A N 1
ATOM 1385 C CA . ASN A 1 186 ? 16.342 -9.699 -17.237 1.00 34.67 203 ASN A CA 1
ATOM 1386 C C . ASN A 1 186 ? 15.745 -11.048 -16.856 1.00 29.96 203 ASN A C 1
ATOM 1387 O O . ASN A 1 186 ? 16.280 -12.083 -17.261 1.00 29.19 203 ASN A O 1
ATOM 1392 N N . LEU A 1 187 ? 14.655 -11.066 -16.094 1.00 28.37 204 LEU A N 1
ATOM 1393 C CA . LEU A 1 187 ? 13.941 -12.299 -15.800 1.00 26.32 204 LEU A CA 1
ATOM 1394 C C . LEU A 1 187 ? 12.806 -12.560 -16.780 1.00 36.00 204 LEU A C 1
ATOM 1395 O O . LEU A 1 187 ? 11.982 -13.447 -16.534 1.00 34.52 204 LEU A O 1
ATOM 1400 N N . GLY A 1 188 ? 12.744 -11.811 -17.879 1.00 35.15 205 GLY A N 1
ATOM 1401 C CA . GLY A 1 188 ? 11.672 -11.982 -18.840 1.00 26.60 205 GLY A CA 1
ATOM 1402 C C . GLY A 1 188 ? 10.316 -11.527 -18.352 1.00 30.21 205 GLY A C 1
ATOM 1403 O O . GLY A 1 188 ? 9.293 -11.996 -18.861 1.00 27.64 205 GLY A O 1
ATOM 1404 N N . LEU A 1 189 ? 10.277 -10.629 -17.373 1.00 32.29 206 LEU A N 1
ATOM 1405 C CA . LEU A 1 189 ? 9.033 -10.123 -16.814 1.00 31.30 206 LEU A CA 1
ATOM 1406 C C . LEU A 1 189 ? 8.736 -8.726 -17.346 1.00 33.78 206 LEU A C 1
ATOM 1407 O O . LEU A 1 189 ? 9.604 -8.054 -17.910 1.00 30.74 206 LEU A O 1
ATOM 1412 N N . LYS A 1 190 ? 7.487 -8.298 -17.159 1.00 36.08 207 LYS A N 1
ATOM 1413 C CA . LYS A 1 190 ? 7.136 -6.899 -17.359 1.00 33.32 207 LYS A CA 1
ATOM 1414 C C . LYS A 1 190 ? 8.135 -6.022 -16.623 1.00 34.27 207 LYS A C 1
ATOM 1415 O O . LYS A 1 190 ? 8.477 -6.290 -15.469 1.00 43.58 207 LYS A O 1
ATOM 1421 N N . GLU A 1 191 ? 8.609 -4.972 -17.296 1.00 38.37 208 GLU A N 1
ATOM 1422 C CA . GLU A 1 191 ? 9.729 -4.212 -16.755 1.00 34.31 208 GLU A CA 1
ATOM 1423 C C . GLU A 1 191 ? 9.422 -3.601 -15.394 1.00 33.55 208 GLU A C 1
ATOM 1424 O O . GLU A 1 191 ? 10.352 -3.206 -14.685 1.00 33.68 208 GLU A O 1
ATOM 1430 N N . ASP A 1 192 ? 8.149 -3.535 -14.999 1.00 31.44 209 ASP A N 1
ATOM 1431 C CA . ASP A 1 192 ? 7.763 -2.993 -13.702 1.00 32.98 209 ASP A CA 1
ATOM 1432 C C . ASP A 1 192 ? 7.250 -4.070 -12.751 1.00 36.79 209 ASP A C 1
ATOM 1433 O O . ASP A 1 192 ? 6.556 -3.753 -11.780 1.00 34.75 209 ASP A O 1
ATOM 1438 N N . LYS A 1 193 ? 7.592 -5.338 -13.003 1.00 33.63 210 LYS A N 1
ATOM 1439 C CA . LYS A 1 193 ? 7.087 -6.426 -12.169 1.00 35.61 210 LYS A CA 1
ATOM 1440 C C . LYS A 1 193 ? 7.658 -6.365 -10.754 1.00 36.79 210 LYS A C 1
ATOM 1441 O O . LYS A 1 193 ? 6.926 -6.570 -9.779 1.00 31.63 210 LYS A O 1
ATOM 1447 N N . PHE A 1 194 ? 8.958 -6.082 -10.617 1.00 37.71 211 PHE A N 1
ATOM 1448 C CA . PHE A 1 194 ? 9.552 -5.965 -9.286 1.00 30.69 211 PHE A CA 1
ATOM 1449 C C . PHE A 1 194 ? 8.964 -4.784 -8.527 1.00 29.70 211 PHE A C 1
ATOM 1450 O O . PHE A 1 194 ? 8.580 -4.914 -7.359 1.00 33.38 211 PHE A O 1
ATOM 1458 N N . GLN A 1 195 ? 8.902 -3.615 -9.174 1.00 26.94 212 GLN A N 1
ATOM 1459 C CA . GLN A 1 195 ? 8.289 -2.451 -8.543 1.00 28.52 212 GLN A CA 1
ATOM 1460 C C . GLN A 1 195 ? 6.875 -2.757 -8.079 1.00 31.04 212 GLN A C 1
ATOM 1461 O O . GLN A 1 195 ? 6.435 -2.251 -7.040 1.00 32.49 212 GLN A O 1
ATOM 1467 N N . GLU A 1 196 ? 6.157 -3.587 -8.835 1.00 35.64 213 GLU A N 1
ATOM 1468 C CA . GLU A 1 196 ? 4.834 -4.037 -8.424 1.00 34.02 213 GLU A CA 1
ATOM 1469 C C . GLU A 1 196 ? 4.913 -4.874 -7.151 1.00 34.91 213 GLU A C 1
ATOM 1470 O O . GLU A 1 196 ? 4.215 -4.600 -6.166 1.00 29.62 213 GLU A O 1
ATOM 1476 N N . ALA A 1 197 ? 5.777 -5.894 -7.152 1.00 32.41 214 ALA A N 1
ATOM 1477 C CA . ALA A 1 197 ? 5.862 -6.812 -6.021 1.00 29.85 214 ALA A CA 1
ATOM 1478 C C . ALA A 1 197 ? 6.297 -6.108 -4.743 1.00 32.34 214 ALA A C 1
ATOM 1479 O O . ALA A 1 197 ? 5.913 -6.526 -3.645 1.00 29.03 214 ALA A O 1
ATOM 1481 N N . PHE A 1 198 ? 7.095 -5.048 -4.861 1.00 32.08 215 PHE A N 1
ATOM 1482 C CA . PHE A 1 198 ? 7.568 -4.312 -3.696 1.00 28.78 215 PHE A CA 1
ATOM 1483 C C . PHE A 1 198 ? 6.505 -3.412 -3.083 1.00 31.09 215 PHE A C 1
ATOM 1484 O O . PHE A 1 198 ? 6.732 -2.872 -1.995 1.00 34.37 215 PHE A O 1
ATOM 1492 N N . GLY A 1 199 ? 5.375 -3.227 -3.749 1.00 26.73 216 GLY A N 1
ATOM 1493 C CA . GLY A 1 199 ? 4.345 -2.312 -3.314 1.00 25.16 216 GLY A CA 1
ATOM 1494 C C . GLY A 1 199 ? 4.231 -1.014 -4.099 1.00 31.25 216 GLY A C 1
ATOM 1495 O O . GLY A 1 199 ? 3.779 -0.013 -3.532 1.00 30.21 216 GLY A O 1
ATOM 1496 N N . GLY A 1 200 ? 4.627 -0.997 -5.371 1.00 28.66 217 GLY A N 1
ATOM 1497 C CA . GLY A 1 200 ? 4.557 0.214 -6.169 1.00 25.34 217 GLY A CA 1
ATOM 1498 C C . GLY A 1 200 ? 5.466 1.323 -5.681 1.00 31.76 217 GLY A C 1
ATOM 1499 O O . GLY A 1 200 ? 6.682 1.139 -5.568 1.00 39.33 217 GLY A O 1
ATOM 1500 N N . GLU A 1 201 ? 4.884 2.484 -5.394 1.00 34.55 218 GLU A N 1
ATOM 1501 C CA . GLU A 1 201 ? 5.653 3.631 -4.937 1.00 40.23 218 GLU A CA 1
ATOM 1502 C C . GLU A 1 201 ? 5.826 3.678 -3.423 1.00 39.68 218 GLU A C 1
ATOM 1503 O O . GLU A 1 201 ? 6.753 4.346 -2.946 1.00 38.76 218 GLU A O 1
ATOM 1509 N N . ASN A 1 202 ? 4.972 2.995 -2.655 1.00 35.96 219 ASN A N 1
ATOM 1510 C CA . ASN A 1 202 ? 5.125 2.963 -1.200 1.00 40.25 219 ASN A CA 1
ATOM 1511 C C . ASN A 1 202 ? 6.008 1.789 -0.773 1.00 33.42 219 ASN A C 1
ATOM 1512 O O . ASN A 1 202 ? 5.597 0.865 -0.072 1.00 32.27 219 ASN A O 1
ATOM 1517 N N . ILE A 1 203 ? 7.260 1.859 -1.214 1.00 31.45 220 ILE A N 1
ATOM 1518 C CA . ILE A 1 203 ? 8.287 0.906 -0.820 1.00 27.45 220 ILE A CA 1
ATOM 1519 C C . ILE A 1 203 ? 8.944 1.407 0.458 1.00 32.49 220 ILE A C 1
ATOM 1520 O O . ILE A 1 203 ? 8.525 2.421 1.030 1.00 35.49 220 ILE A O 1
ATOM 1525 N N . GLY A 1 204 ? 9.984 0.714 0.902 1.00 33.42 221 GLY A N 1
ATOM 1526 C CA . GLY A 1 204 ? 10.771 1.130 2.051 1.00 30.94 221 GLY A CA 1
ATOM 1527 C C . GLY A 1 204 ? 12.176 1.495 1.608 1.00 32.01 221 GLY A C 1
ATOM 1528 O O . GLY A 1 204 ? 12.731 0.874 0.696 1.00 33.11 221 GLY A O 1
ATOM 1529 N N . ALA A 1 205 ? 12.742 2.509 2.254 1.00 31.13 222 ALA A N 1
ATOM 1530 C CA . ALA A 1 205 ? 14.103 2.944 1.971 1.00 28.57 222 ALA A CA 1
ATOM 1531 C C . ALA A 1 205 ? 14.738 3.369 3.279 1.00 22.98 222 ALA A C 1
ATOM 1532 O O . ALA A 1 205 ? 14.215 4.255 3.960 1.00 26.14 222 ALA A O 1
ATOM 1534 N N . CYS A 1 206 ? 15.845 2.736 3.638 1.00 24.60 223 CYS A N 1
ATOM 1535 C CA . CYS A 1 206 ? 16.588 3.120 4.824 1.00 26.88 223 CYS A CA 1
ATOM 1536 C C . CYS A 1 206 ? 18.068 3.219 4.481 1.00 24.51 223 CYS A C 1
ATOM 1537 O O . CYS A 1 206 ? 18.519 2.819 3.403 1.00 20.89 223 CYS A O 1
ATOM 1540 N N . LEU A 1 207 ? 18.819 3.787 5.417 1.00 22.60 224 LEU A N 1
ATOM 1541 C CA . LEU A 1 207 ? 20.223 4.102 5.223 1.00 20.52 224 LEU A CA 1
ATOM 1542 C C . LEU A 1 207 ? 20.992 3.661 6.455 1.00 21.04 224 LEU A C 1
ATOM 1543 O O . LEU A 1 207 ? 20.590 3.962 7.583 1.00 24.71 224 LEU A O 1
ATOM 1548 N N . ARG A 1 208 ? 22.080 2.930 6.239 1.00 18.03 225 ARG A N 1
ATOM 1549 C CA . ARG A 1 208 ? 23.007 2.580 7.305 1.00 19.49 225 ARG A CA 1
ATOM 1550 C C . ARG A 1 208 ? 24.405 2.972 6.859 1.00 21.53 225 ARG A C 1
ATOM 1551 O O . ARG A 1 208 ? 24.873 2.520 5.809 1.00 21.03 225 ARG A O 1
ATOM 1559 N N . VAL A 1 209 ? 25.061 3.816 7.650 1.00 21.88 226 VAL A N 1
ATOM 1560 C CA . VAL A 1 209 ? 26.420 4.268 7.381 1.00 24.93 226 VAL A CA 1
ATOM 1561 C C . VAL A 1 209 ? 27.344 3.579 8.372 1.00 24.13 226 VAL A C 1
ATOM 1562 O O . VAL A 1 209 ? 27.074 3.578 9.578 1.00 24.74 226 VAL A O 1
ATOM 1566 N N . ASN A 1 210 ? 28.427 2.997 7.867 1.00 24.42 227 ASN A N 1
ATOM 1567 C CA . ASN A 1 210 ? 29.320 2.164 8.661 1.00 28.07 227 ASN A CA 1
ATOM 1568 C C . ASN A 1 210 ? 30.667 2.852 8.836 1.00 27.94 227 ASN A C 1
ATOM 1569 O O . ASN A 1 210 ? 31.249 3.350 7.866 1.00 25.10 227 ASN A O 1
ATOM 1574 N N . TYR A 1 211 ? 31.160 2.868 10.072 1.00 33.17 228 TYR A N 1
ATOM 1575 C CA . TYR A 1 211 ? 32.445 3.467 10.410 1.00 29.59 228 TYR A CA 1
ATOM 1576 C C . TYR A 1 211 ? 33.363 2.371 10.924 1.00 26.06 228 TYR A C 1
ATOM 1577 O O . TYR A 1 211 ? 33.054 1.723 11.929 1.00 29.97 228 TYR A O 1
ATOM 1586 N N . TYR A 1 212 ? 34.488 2.166 10.237 1.00 28.96 229 TYR A N 1
ATOM 1587 C CA . TYR A 1 212 ? 35.468 1.144 10.597 1.00 25.16 229 TYR A CA 1
ATOM 1588 C C . TYR A 1 212 ? 36.753 1.823 11.051 1.00 29.26 229 TYR A C 1
ATOM 1589 O O . TYR A 1 212 ? 37.628 2.121 10.225 1.00 26.37 229 TYR A O 1
ATOM 1598 N N . PRO A 1 213 ? 36.918 2.089 12.361 1.00 32.01 230 PRO A N 1
ATOM 1599 C CA . PRO A 1 213 ? 38.138 2.752 12.849 1.00 27.18 230 PRO A CA 1
ATOM 1600 C C . PRO A 1 213 ? 39.361 1.861 12.713 1.00 30.03 230 PRO A C 1
ATOM 1601 O O . PRO A 1 213 ? 39.238 0.716 12.272 1.00 33.12 230 PRO A O 1
ATOM 1605 N N . LYS A 1 214 ? 40.542 2.354 13.076 1.00 32.69 231 LYS A N 1
ATOM 1606 C CA . LYS A 1 214 ? 41.723 1.511 12.975 1.00 33.03 231 LYS A CA 1
ATOM 1607 C C . LYS A 1 214 ? 41.678 0.434 14.059 1.00 34.59 231 LYS A C 1
ATOM 1608 O O . LYS A 1 214 ? 41.113 0.630 15.140 1.00 35.71 231 LYS A O 1
ATOM 1614 N N . CYS A 1 215 ? 42.246 -0.727 13.744 1.00 32.20 232 CYS A N 1
ATOM 1615 C CA . CYS A 1 215 ? 42.162 -1.885 14.608 1.00 35.16 232 CYS A CA 1
ATOM 1616 C C . CYS A 1 215 ? 43.564 -2.356 14.966 1.00 39.29 232 CYS A C 1
ATOM 1617 O O . CYS A 1 215 ? 44.399 -2.533 14.070 1.00 36.54 232 CYS A O 1
ATOM 1620 N N . PRO A 1 216 ? 43.862 -2.567 16.250 1.00 38.82 233 PRO A N 1
ATOM 1621 C CA . PRO A 1 216 ? 45.240 -2.918 16.629 1.00 33.25 233 PRO A CA 1
ATOM 1622 C C . PRO A 1 216 ? 45.695 -4.266 16.099 1.00 41.15 233 PRO A C 1
ATOM 1623 O O . PRO A 1 216 ? 46.895 -4.440 15.858 1.00 46.46 233 PRO A O 1
ATOM 1627 N N . ARG A 1 217 ? 44.787 -5.226 15.915 1.00 36.71 234 ARG A N 1
ATOM 1628 C CA . ARG A 1 217 ? 45.126 -6.545 15.371 1.00 34.19 234 ARG A CA 1
ATOM 1629 C C . ARG A 1 217 ? 44.058 -6.955 14.366 1.00 39.27 234 ARG A C 1
ATOM 1630 O O . ARG A 1 217 ? 43.227 -7.831 14.635 1.00 38.11 234 ARG A O 1
ATOM 1638 N N . PRO A 1 218 ? 44.065 -6.349 13.173 1.00 38.18 235 PRO A N 1
ATOM 1639 C CA . PRO A 1 218 ? 42.963 -6.582 12.226 1.00 30.57 235 PRO A CA 1
ATOM 1640 C C . PRO A 1 218 ? 42.931 -7.982 11.647 1.00 31.05 235 PRO A C 1
ATOM 1641 O O . PRO A 1 218 ? 41.889 -8.383 11.115 1.00 34.72 235 PRO A O 1
ATOM 1645 N N . GLU A 1 219 ? 44.025 -8.739 11.723 1.00 31.33 236 GLU A N 1
ATOM 1646 C CA . GLU A 1 219 ? 43.989 -10.117 11.250 1.00 33.05 236 GLU A CA 1
ATOM 1647 C C . GLU A 1 219 ? 43.179 -11.030 12.164 1.00 38.47 236 GLU A C 1
ATOM 1648 O O . GLU A 1 219 ? 42.949 -12.191 11.806 1.00 39.96 236 GLU A O 1
ATOM 1654 N N . LEU A 1 220 ? 42.745 -10.542 13.328 1.00 33.69 237 LEU A N 1
ATOM 1655 C CA . LEU A 1 220 ? 41.851 -11.287 14.205 1.00 32.35 237 LEU A CA 1
ATOM 1656 C C . LEU A 1 220 ? 40.422 -10.773 14.166 1.00 31.83 237 LEU A C 1
ATOM 1657 O O . LEU A 1 220 ? 39.522 -11.445 14.684 1.00 29.95 237 LEU A O 1
ATOM 1662 N N . ALA A 1 221 ? 40.193 -9.605 13.580 1.00 28.49 238 ALA A N 1
ATOM 1663 C CA . ALA A 1 221 ? 38.927 -8.907 13.696 1.00 27.52 238 ALA A CA 1
ATOM 1664 C C . ALA A 1 221 ? 38.252 -8.807 12.336 1.00 26.74 238 ALA A C 1
ATOM 1665 O O . ALA A 1 221 ? 38.855 -9.055 11.289 1.00 25.16 238 ALA A O 1
ATOM 1667 N N . LEU A 1 222 ? 36.975 -8.441 12.372 1.00 20.81 239 LEU A N 1
ATOM 1668 C CA . LEU A 1 222 ? 36.200 -8.155 11.177 1.00 21.20 239 LEU A CA 1
ATOM 1669 C C . LEU A 1 222 ? 35.427 -6.871 11.420 1.00 26.26 239 LEU A C 1
ATOM 1670 O O . LEU A 1 222 ? 34.808 -6.710 12.477 1.00 25.24 239 LEU A O 1
ATOM 1675 N N . GLY A 1 223 ? 35.486 -5.949 10.458 1.00 23.37 240 GLY A N 1
ATOM 1676 C CA . GLY A 1 223 ? 34.657 -4.762 10.553 1.00 23.64 240 GLY A CA 1
ATOM 1677 C C . GLY A 1 223 ? 33.183 -5.100 10.533 1.00 24.14 240 GLY A C 1
ATOM 1678 O O . GLY A 1 223 ? 32.381 -4.453 11.212 1.00 25.90 240 GLY A O 1
ATOM 1679 N N . LEU A 1 224 ? 32.812 -6.131 9.777 1.00 18.56 241 LEU A N 1
ATOM 1680 C CA . LEU A 1 224 ? 31.432 -6.602 9.706 1.00 25.23 241 LEU A CA 1
ATOM 1681 C C . LEU A 1 224 ? 31.455 -8.069 9.302 1.00 23.49 241 LEU A C 1
ATOM 1682 O O . LEU A 1 224 ? 32.025 -8.416 8.262 1.00 25.00 241 LEU A O 1
ATOM 1687 N N . SER A 1 225 ? 30.843 -8.924 10.118 1.00 20.07 242 SER A N 1
ATOM 1688 C CA . SER A 1 225 ? 30.870 -10.362 9.892 1.00 23.96 242 SER A CA 1
ATOM 1689 C C . SER A 1 225 ? 30.026 -10.747 8.674 1.00 22.60 242 SER A C 1
ATOM 1690 O O . SER A 1 225 ? 29.193 -9.962 8.214 1.00 23.05 242 SER A O 1
ATOM 1693 N N . PRO A 1 226 ? 30.232 -11.954 8.129 1.00 24.54 243 PRO A N 1
ATOM 1694 C CA . PRO A 1 226 ? 29.514 -12.345 6.908 1.00 25.58 243 PRO A CA 1
ATOM 1695 C C . PRO A 1 226 ? 28.004 -12.235 7.055 1.00 24.57 243 PRO A C 1
ATOM 1696 O O . PRO A 1 226 ? 27.438 -12.500 8.118 1.00 23.07 243 PRO A O 1
ATOM 1700 N N . HIS A 1 227 ? 27.357 -11.846 5.958 1.00 20.43 244 HIS A N 1
ATOM 1701 C CA . HIS A 1 227 ? 25.907 -11.740 5.886 1.00 24.06 244 HIS A CA 1
ATOM 1702 C C . HIS A 1 227 ? 25.510 -11.395 4.458 1.00 27.54 244 HIS A C 1
ATOM 1703 O O . HIS A 1 227 ? 26.309 -10.865 3.681 1.00 29.12 244 HIS A O 1
ATOM 1710 N N . SER A 1 228 ? 24.263 -11.704 4.127 1.00 24.57 245 SER A N 1
ATOM 1711 C CA . SER A 1 228 ? 23.583 -11.092 2.999 1.00 25.79 245 SER A CA 1
ATOM 1712 C C . SER A 1 228 ? 22.570 -10.090 3.538 1.00 29.42 245 SER A C 1
ATOM 1713 O O . SER A 1 228 ? 22.063 -10.237 4.656 1.00 28.87 245 SER A O 1
ATOM 1716 N N . ASP A 1 229 ? 22.294 -9.061 2.750 1.00 24.00 246 ASP A N 1
ATOM 1717 C CA . ASP A 1 229 ? 21.363 -8.029 3.188 1.00 24.22 246 ASP A CA 1
ATOM 1718 C C . ASP A 1 229 ? 19.942 -8.581 3.196 1.00 24.09 246 ASP A C 1
ATOM 1719 O O . ASP A 1 229 ? 19.521 -9.210 2.218 1.00 25.63 246 ASP A O 1
ATOM 1724 N N . PRO A 1 230 ? 19.180 -8.374 4.273 1.00 25.04 247 PRO A N 1
ATOM 1725 C CA . PRO A 1 230 ? 17.843 -8.986 4.349 1.00 20.90 247 PRO A CA 1
ATOM 1726 C C . PRO A 1 230 ? 16.843 -8.408 3.363 1.00 21.02 247 PRO A C 1
ATOM 1727 O O . PRO A 1 230 ? 15.909 -9.117 2.968 1.00 19.89 247 PRO A O 1
ATOM 1731 N N . GLY A 1 231 ? 17.001 -7.152 2.958 1.00 18.57 248 GLY A N 1
ATOM 1732 C CA . GLY A 1 231 ? 15.996 -6.467 2.173 1.00 19.66 248 GLY A CA 1
ATOM 1733 C C . GLY A 1 231 ? 16.051 -6.798 0.696 1.00 20.05 248 GLY A C 1
ATOM 1734 O O . GLY A 1 231 ? 16.555 -7.844 0.277 1.00 18.47 248 GLY A O 1
ATOM 1735 N N . GLY A 1 232 ? 15.519 -5.875 -0.105 1.00 19.44 249 GLY A N 1
ATOM 1736 C CA . GLY A 1 232 ? 15.401 -6.066 -1.538 1.00 19.47 249 GLY A CA 1
ATOM 1737 C C . GLY A 1 232 ? 16.714 -5.939 -2.279 1.00 19.27 249 GLY A C 1
ATOM 1738 O O . GLY A 1 232 ? 17.259 -6.937 -2.759 1.00 18.86 249 GLY A O 1
ATOM 1739 N N . MET A 1 233 ? 17.224 -4.716 -2.402 1.00 19.26 250 MET A N 1
ATOM 1740 C CA . MET A 1 233 ? 18.547 -4.495 -2.961 1.00 19.48 250 MET A CA 1
ATOM 1741 C C . MET A 1 233 ? 19.260 -3.428 -2.147 1.00 25.13 250 MET A C 1
ATOM 1742 O O . MET A 1 233 ? 18.628 -2.572 -1.520 1.00 23.45 250 MET A O 1
ATOM 1747 N N . THR A 1 234 ? 20.587 -3.494 -2.155 1.00 25.29 251 THR A N 1
ATOM 1748 C CA . THR A 1 234 ? 21.428 -2.512 -1.491 1.00 25.42 251 THR A CA 1
ATOM 1749 C C . THR A 1 234 ? 22.226 -1.745 -2.534 1.00 26.42 251 THR A C 1
ATOM 1750 O O . THR A 1 234 ? 22.825 -2.347 -3.432 1.00 24.75 251 THR A O 1
ATOM 1754 N N . ILE A 1 235 ? 22.217 -0.423 -2.423 1.00 22.79 252 ILE A N 1
ATOM 1755 C CA . ILE A 1 235 ? 23.112 0.431 -3.191 1.00 23.30 252 ILE A CA 1
ATOM 1756 C C . ILE A 1 235 ? 24.218 0.861 -2.238 1.00 23.34 252 ILE A C 1
ATOM 1757 O O . ILE A 1 235 ? 23.977 1.614 -1.288 1.00 26.64 252 ILE A O 1
ATOM 1762 N N . LEU A 1 236 ? 25.427 0.361 -2.476 1.00 20.50 253 LEU A N 1
ATOM 1763 C CA . LEU A 1 236 ? 26.551 0.515 -1.5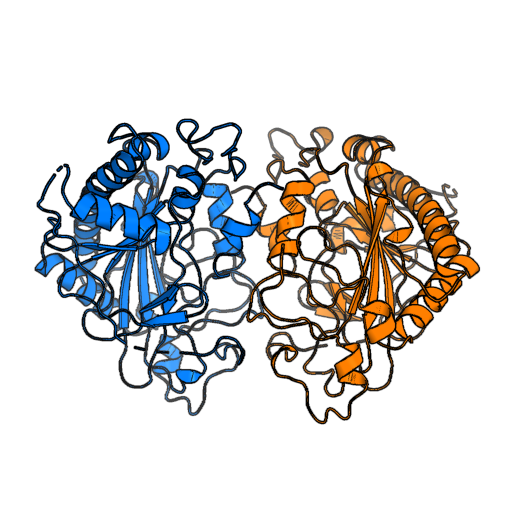63 1.00 21.01 253 LEU A CA 1
ATOM 1764 C C . LEU A 1 236 ? 27.546 1.514 -2.135 1.00 26.66 253 LEU A C 1
ATOM 1765 O O . LEU A 1 236 ? 27.989 1.371 -3.281 1.00 25.78 253 LEU A O 1
ATOM 1770 N N . LEU A 1 237 ? 27.890 2.528 -1.339 1.00 26.61 254 LEU A N 1
ATOM 1771 C CA . LEU A 1 237 ? 28.963 3.458 -1.678 1.00 24.52 254 LEU A CA 1
ATOM 1772 C C . LEU A 1 237 ? 30.151 3.128 -0.787 1.00 21.73 254 LEU A C 1
ATOM 1773 O O . LEU A 1 237 ? 30.252 3.636 0.338 1.00 27.52 254 LEU A O 1
ATOM 1778 N N . PRO A 1 238 ? 31.062 2.270 -1.226 1.00 26.35 255 PRO A N 1
ATOM 1779 C CA . PRO A 1 238 ? 32.195 1.901 -0.378 1.00 26.76 255 PRO A CA 1
ATOM 1780 C C . PRO A 1 238 ? 33.218 3.023 -0.309 1.00 26.19 255 PRO A C 1
ATOM 1781 O O . PRO A 1 238 ? 33.244 3.932 -1.139 1.00 31.69 255 PRO A O 1
ATOM 1785 N N . ASP A 1 239 ? 34.064 2.939 0.713 1.00 31.45 256 ASP A N 1
ATOM 1786 C CA . ASP A 1 239 ? 35.070 3.966 0.947 1.00 33.08 256 ASP A CA 1
ATOM 1787 C C . ASP A 1 239 ? 35.951 4.130 -0.285 1.00 32.17 256 ASP A C 1
ATOM 1788 O O . ASP A 1 239 ? 36.562 3.168 -0.759 1.00 28.47 256 ASP A O 1
ATOM 1793 N N . ASP A 1 240 ? 36.009 5.356 -0.802 1.00 32.26 257 ASP A N 1
ATOM 1794 C CA . ASP A 1 240 ? 36.687 5.643 -2.058 1.00 33.53 257 ASP A CA 1
ATOM 1795 C C . ASP A 1 240 ? 38.202 5.537 -1.973 1.00 39.42 257 ASP A C 1
ATOM 1796 O O . ASP A 1 240 ? 38.860 5.708 -3.004 1.00 41.05 257 ASP A O 1
ATOM 1801 N N . GLN A 1 241 ? 38.777 5.270 -0.799 1.00 38.71 258 GLN A N 1
ATOM 1802 C CA . GLN A 1 241 ? 40.229 5.305 -0.662 1.00 26.37 258 GLN A CA 1
ATOM 1803 C C . GLN A 1 241 ? 40.794 4.019 -0.071 1.00 26.70 258 GLN A C 1
ATOM 1804 O O . GLN A 1 241 ? 41.940 3.660 -0.354 1.00 29.71 258 GLN A O 1
ATOM 1810 N N . VAL A 1 242 ? 40.022 3.324 0.759 1.00 31.45 259 VAL A N 1
ATOM 1811 C CA . VAL A 1 242 ? 40.544 2.233 1.576 1.00 33.01 259 VAL A CA 1
ATOM 1812 C C . VAL A 1 242 ? 39.783 0.955 1.259 1.00 27.08 259 VAL A C 1
ATOM 1813 O O . VAL A 1 242 ? 38.547 0.934 1.299 1.00 33.96 259 VAL A O 1
ATOM 1817 N N . PHE A 1 243 ? 40.520 -0.109 0.959 1.00 23.34 260 PHE A N 1
ATOM 1818 C CA . PHE A 1 243 ? 39.894 -1.394 0.685 1.00 32.17 260 PHE A CA 1
ATOM 1819 C C . PHE A 1 243 ? 39.436 -2.039 1.989 1.00 31.31 260 PHE A C 1
ATOM 1820 O O . PHE A 1 243 ? 39.983 -1.776 3.063 1.00 29.42 260 PHE A O 1
ATOM 1828 N N . GLY A 1 244 ? 38.411 -2.881 1.890 1.00 27.91 261 GLY A N 1
ATOM 1829 C CA . GLY A 1 244 ? 37.907 -3.573 3.060 1.00 29.17 261 GLY A CA 1
ATOM 1830 C C . GLY A 1 244 ? 36.703 -4.444 2.773 1.00 25.79 261 GLY A C 1
ATOM 1831 O O . GLY A 1 244 ? 36.483 -5.454 3.445 1.00 27.07 261 GLY A O 1
ATOM 1832 N N . LEU A 1 245 ? 35.913 -4.061 1.774 1.00 23.35 262 LEU A N 1
ATOM 1833 C CA . LEU A 1 245 ? 34.739 -4.843 1.414 1.00 23.18 262 LEU A CA 1
ATOM 1834 C C . LEU A 1 245 ? 35.159 -6.127 0.709 1.00 24.91 262 LEU A C 1
ATOM 1835 O O . LEU A 1 245 ? 35.981 -6.104 -0.213 1.00 25.85 262 LEU A O 1
ATOM 1840 N N . GLN A 1 246 ? 34.594 -7.250 1.147 1.00 18.48 263 GLN A N 1
ATOM 1841 C CA . GLN A 1 246 ? 34.897 -8.552 0.572 1.00 25.00 263 GLN A CA 1
ATOM 1842 C C . GLN A 1 246 ? 33.602 -9.296 0.285 1.00 25.33 263 GLN A C 1
ATOM 1843 O O . GLN A 1 246 ? 32.702 -9.326 1.128 1.00 26.74 263 GLN A O 1
ATOM 1849 N N . VAL A 1 247 ? 33.509 -9.893 -0.899 1.00 26.28 264 VAL A N 1
ATOM 1850 C CA . VAL A 1 247 ? 32.368 -10.718 -1.276 1.00 29.41 264 VAL A CA 1
ATOM 1851 C C . VAL A 1 247 ? 32.846 -12.157 -1.402 1.00 31.51 264 VAL A C 1
ATOM 1852 O O . VAL A 1 247 ? 34.011 -12.419 -1.724 1.00 35.82 264 VAL A O 1
ATOM 1856 N N . ARG A 1 248 ? 31.948 -13.098 -1.133 1.00 29.60 265 ARG A N 1
ATOM 1857 C CA . ARG A 1 248 ? 32.297 -14.511 -1.145 1.00 33.26 265 ARG A CA 1
ATOM 1858 C C . ARG A 1 248 ? 31.729 -15.186 -2.385 1.00 37.14 265 ARG A C 1
ATOM 1859 O O . ARG A 1 248 ? 30.531 -15.068 -2.672 1.00 36.51 265 ARG A O 1
ATOM 1867 N N . LYS A 1 249 ? 32.596 -15.891 -3.113 1.00 42.77 266 LYS A N 1
ATOM 1868 C CA . LYS A 1 249 ? 32.211 -16.705 -4.262 1.00 43.25 266 LYS A CA 1
ATOM 1869 C C . LYS A 1 249 ? 32.742 -18.115 -4.044 1.00 42.97 266 LYS A C 1
ATOM 1870 O O . LYS A 1 249 ? 33.941 -18.359 -4.212 1.00 43.52 266 LYS A O 1
ATOM 1876 N N . ASP A 1 250 ? 31.855 -19.036 -3.672 1.00 46.62 267 ASP A N 1
ATOM 1877 C CA . ASP A 1 250 ? 32.188 -20.451 -3.488 1.00 60.54 267 ASP A CA 1
ATOM 1878 C C . ASP A 1 250 ? 33.404 -20.624 -2.574 1.00 57.57 267 ASP A C 1
ATOM 1879 O O . ASP A 1 250 ? 34.451 -21.143 -2.970 1.00 65.07 267 ASP A O 1
ATOM 1884 N N . ASP A 1 251 ? 33.244 -20.161 -1.333 1.00 49.57 268 ASP A N 1
ATOM 1885 C CA . ASP A 1 251 ? 34.219 -20.316 -0.252 1.00 55.46 268 ASP A CA 1
ATOM 1886 C C . ASP A 1 251 ? 35.499 -19.512 -0.467 1.00 47.87 268 ASP A C 1
ATOM 1887 O O . ASP A 1 251 ? 36.523 -19.813 0.151 1.00 51.35 268 ASP A O 1
ATOM 1892 N N . THR A 1 252 ? 35.478 -18.491 -1.318 1.00 49.39 269 THR A N 1
ATOM 1893 C CA . THR A 1 252 ? 36.629 -17.620 -1.524 1.00 39.34 269 THR A CA 1
ATOM 1894 C C . THR A 1 252 ? 36.232 -16.189 -1.194 1.00 36.36 269 THR A C 1
ATOM 1895 O O . THR A 1 252 ? 35.246 -15.677 -1.733 1.00 41.28 269 THR A O 1
ATOM 1899 N N . TRP A 1 253 ? 36.992 -15.549 -0.311 1.00 31.11 270 TRP A N 1
ATOM 1900 C CA . TRP A 1 253 ? 36.730 -14.166 0.065 1.00 33.51 270 TRP A CA 1
ATOM 1901 C C . TRP A 1 253 ? 37.576 -13.247 -0.808 1.00 31.98 270 TRP A C 1
ATOM 1902 O O . TRP A 1 253 ? 38.809 -13.316 -0.784 1.00 33.79 270 TRP A O 1
ATOM 1913 N N . ILE A 1 254 ? 36.910 -12.392 -1.578 1.00 29.27 271 ILE A N 1
ATOM 1914 C CA . ILE A 1 254 ? 37.546 -11.569 -2.599 1.00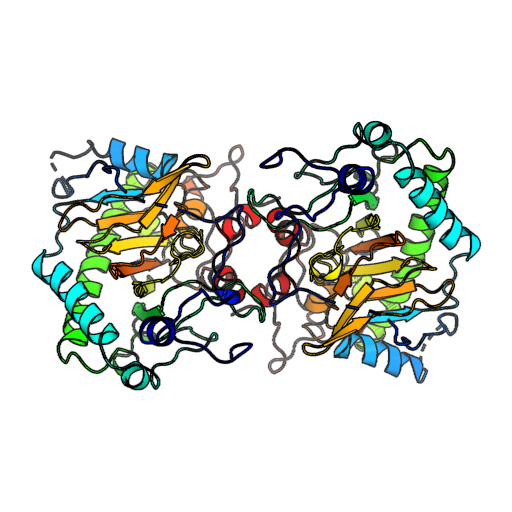 31.05 271 ILE A CA 1
ATOM 1915 C C . ILE A 1 254 ? 37.381 -10.106 -2.216 1.00 29.91 271 ILE A C 1
ATOM 1916 O O . ILE A 1 254 ? 36.258 -9.640 -1.998 1.00 30.41 271 ILE A O 1
ATOM 1921 N N . THR A 1 255 ? 38.497 -9.384 -2.143 1.00 27.89 272 THR A N 1
ATOM 1922 C CA . THR A 1 255 ? 38.468 -7.972 -1.788 1.00 28.51 272 THR A CA 1
ATOM 1923 C C . THR A 1 255 ? 38.144 -7.128 -3.015 1.00 32.98 272 THR A C 1
ATOM 1924 O O . THR A 1 255 ? 38.750 -7.300 -4.077 1.00 38.86 272 THR A O 1
ATOM 1928 N N . VAL A 1 256 ? 37.198 -6.206 -2.860 1.00 32.68 273 VAL A N 1
ATOM 1929 C CA . VAL A 1 256 ? 36.651 -5.426 -3.964 1.00 26.83 273 VAL A CA 1
ATOM 1930 C C . VAL A 1 256 ? 37.383 -4.093 -4.040 1.00 25.34 273 VAL A C 1
ATOM 1931 O O . VAL A 1 256 ? 37.401 -3.329 -3.068 1.00 28.03 273 VAL A O 1
ATOM 1935 N N . LYS A 1 257 ? 37.980 -3.808 -5.194 1.00 39.55 274 LYS A N 1
ATOM 1936 C CA . LYS A 1 257 ? 38.563 -2.491 -5.435 1.00 35.30 274 LYS A CA 1
ATOM 1937 C C . LYS A 1 257 ? 37.476 -1.534 -5.906 1.00 29.13 274 LYS A C 1
ATOM 1938 O O . LYS A 1 257 ? 36.897 -1.751 -6.976 1.00 30.08 274 LYS A O 1
ATOM 1944 N N . PRO A 1 258 ? 37.168 -0.478 -5.156 1.00 30.76 275 PRO A N 1
ATOM 1945 C CA . PRO A 1 258 ? 36.084 0.417 -5.569 1.00 31.63 275 PRO A CA 1
ATOM 1946 C C . PRO A 1 258 ? 36.482 1.245 -6.780 1.00 31.54 275 PRO A C 1
ATOM 1947 O O . PRO A 1 258 ? 37.620 1.703 -6.902 1.00 34.92 275 PRO A O 1
ATOM 1951 N N . HIS A 1 259 ? 35.531 1.416 -7.687 1.00 28.08 276 HIS A N 1
ATOM 1952 C CA . HIS A 1 259 ? 35.696 2.261 -8.858 1.00 27.52 276 HIS A CA 1
ATOM 1953 C C . HIS A 1 259 ? 35.177 3.663 -8.551 1.00 24.92 276 HIS A C 1
ATOM 1954 O O . HIS A 1 259 ? 34.109 3.806 -7.950 1.00 24.26 276 HIS A O 1
ATOM 1961 N N . PRO A 1 260 ? 35.932 4.691 -8.936 1.00 28.86 277 PRO A N 1
ATOM 1962 C CA . PRO A 1 260 ? 35.566 6.069 -8.579 1.00 26.54 277 PRO A CA 1
ATOM 1963 C C . PRO A 1 260 ? 34.144 6.433 -8.981 1.00 29.12 277 PRO A C 1
ATOM 1964 O O . PRO A 1 260 ? 33.746 6.286 -10.139 1.00 32.31 277 PRO A O 1
ATOM 1968 N N . HIS A 1 261 ? 33.376 6.913 -7.999 1.00 22.58 278 HIS A N 1
ATOM 1969 C CA . HIS A 1 261 ? 32.022 7.439 -8.194 1.00 21.09 278 HIS A CA 1
ATOM 1970 C C . HIS A 1 261 ? 31.091 6.431 -8.848 1.00 25.48 278 HIS A C 1
ATOM 1971 O O . HIS A 1 261 ? 30.096 6.806 -9.476 1.00 26.96 278 HIS A O 1
ATOM 1978 N N . ALA A 1 262 ? 31.407 5.154 -8.702 1.00 21.44 279 ALA A N 1
ATOM 1979 C CA . ALA A 1 262 ? 30.488 4.074 -9.005 1.00 26.91 279 ALA A CA 1
ATOM 1980 C C . ALA A 1 262 ? 29.810 3.605 -7.721 1.00 28.51 279 ALA A C 1
ATOM 1981 O O . ALA A 1 262 ? 30.299 3.832 -6.610 1.00 19.99 279 ALA A O 1
ATOM 1983 N N . PHE A 1 263 ? 28.660 2.963 -7.888 1.00 30.47 280 PHE A N 1
ATOM 1984 C CA . PHE A 1 263 ? 28.000 2.244 -6.811 1.00 22.94 280 PHE A CA 1
ATOM 1985 C C . PHE A 1 263 ? 28.173 0.749 -7.027 1.00 25.76 280 PHE A C 1
ATOM 1986 O O . PHE A 1 263 ? 28.460 0.285 -8.134 1.00 30.06 280 PHE A O 1
ATOM 1994 N N . ILE A 1 264 ? 27.995 -0.008 -5.953 1.00 28.20 281 ILE A N 1
ATOM 1995 C CA . ILE A 1 264 ? 27.855 -1.454 -6.033 1.00 23.40 281 ILE A CA 1
ATOM 1996 C C . ILE A 1 264 ? 26.411 -1.784 -5.697 1.00 24.18 281 ILE A C 1
ATOM 1997 O O . ILE A 1 264 ? 25.890 -1.343 -4.663 1.00 26.22 281 ILE A O 1
ATOM 2002 N N . VAL A 1 265 ? 25.754 -2.514 -6.589 1.00 22.39 282 VAL A N 1
ATOM 2003 C CA . VAL A 1 265 ? 24.365 -2.914 -6.415 1.00 21.99 282 VAL A CA 1
ATOM 2004 C C . VAL A 1 265 ? 24.364 -4.335 -5.876 1.00 22.18 282 VAL A C 1
ATOM 2005 O O . VAL A 1 265 ? 24.870 -5.255 -6.530 1.00 26.52 282 VAL A O 1
ATOM 2009 N N . ASN A 1 266 ? 23.820 -4.516 -4.678 1.00 24.77 283 ASN A N 1
ATOM 2010 C CA . ASN A 1 266 ? 23.750 -5.823 -4.041 1.00 24.55 283 ASN A CA 1
ATOM 2011 C C . ASN A 1 266 ? 22.336 -6.368 -4.160 1.00 27.27 283 ASN A C 1
ATOM 2012 O O . ASN A 1 266 ? 21.372 -5.686 -3.798 1.00 27.82 283 ASN A O 1
ATOM 2017 N N . ILE A 1 267 ? 22.216 -7.589 -4.677 1.00 25.77 284 ILE A N 1
ATOM 2018 C CA . ILE A 1 267 ? 20.959 -8.316 -4.571 1.00 23.50 284 ILE A CA 1
ATOM 2019 C C . ILE A 1 267 ? 20.730 -8.673 -3.109 1.00 24.02 284 ILE A C 1
ATOM 2020 O O . ILE A 1 267 ? 21.614 -9.229 -2.445 1.00 23.73 284 ILE A O 1
ATOM 2025 N N . GLY A 1 268 ? 19.553 -8.335 -2.591 1.00 18.98 285 GLY A N 1
ATOM 2026 C CA . GLY A 1 268 ? 19.225 -8.668 -1.222 1.00 18.60 285 GLY A CA 1
ATOM 2027 C C . GLY A 1 268 ? 18.453 -9.974 -1.102 1.00 25.87 285 GLY A C 1
ATOM 2028 O O . GLY A 1 268 ? 18.075 -10.597 -2.097 1.00 20.30 285 GLY A O 1
ATOM 2029 N N . ASP A 1 269 ? 18.224 -10.373 0.153 1.00 20.67 286 ASP A N 1
ATOM 2030 C CA . ASP A 1 269 ? 17.519 -11.623 0.425 1.00 22.77 286 ASP A CA 1
ATOM 2031 C C . ASP A 1 269 ? 16.118 -11.615 -0.175 1.00 23.60 286 ASP A C 1
ATOM 2032 O O . ASP A 1 269 ? 15.636 -12.647 -0.660 1.00 19.89 286 ASP A O 1
ATOM 2037 N N . GLN A 1 270 ? 15.448 -10.460 -0.153 1.00 18.34 287 GLN A N 1
ATOM 2038 C CA . GLN A 1 270 ? 14.075 -10.397 -0.640 1.00 21.54 287 GLN A CA 1
ATOM 2039 C C . GLN A 1 270 ? 13.994 -10.645 -2.142 1.00 26.04 287 GLN A C 1
ATOM 2040 O O . GLN A 1 270 ? 13.031 -11.261 -2.615 1.00 26.31 287 GLN A O 1
ATOM 2046 N N . ILE A 1 271 ? 14.987 -10.188 -2.906 1.00 22.38 288 ILE A N 1
ATOM 2047 C CA . ILE A 1 271 ? 14.948 -10.416 -4.346 1.00 21.21 288 ILE A CA 1
ATOM 2048 C C . ILE A 1 271 ? 15.315 -11.858 -4.676 1.00 19.86 288 ILE A C 1
ATOM 2049 O O . ILE A 1 271 ? 14.755 -12.440 -5.612 1.00 22.83 288 ILE A O 1
ATOM 2054 N N . GLN A 1 272 ? 16.228 -12.469 -3.914 1.00 19.24 289 GLN A N 1
ATOM 2055 C CA . GLN A 1 272 ? 16.496 -13.892 -4.104 1.00 19.09 289 GLN A CA 1
ATOM 2056 C C . GLN A 1 272 ? 15.218 -14.707 -3.955 1.00 25.74 289 GLN A C 1
ATOM 2057 O O . GLN A 1 272 ? 14.974 -15.645 -4.725 1.00 24.60 289 GLN A O 1
ATOM 2063 N N . ILE A 1 273 ? 14.376 -14.343 -2.983 1.00 25.70 290 ILE A N 1
ATOM 2064 C CA . ILE A 1 273 ? 13.116 -15.049 -2.776 1.00 23.85 290 ILE A CA 1
ATOM 2065 C C . ILE A 1 273 ? 12.147 -14.774 -3.921 1.00 24.83 290 ILE A C 1
ATOM 2066 O O . ILE A 1 273 ? 11.490 -15.692 -4.426 1.00 25.69 290 ILE A O 1
ATOM 2071 N N . LEU A 1 274 ? 12.044 -13.512 -4.353 1.00 23.76 291 LEU A N 1
ATOM 2072 C CA . LEU A 1 274 ? 11.119 -13.172 -5.432 1.00 25.30 291 LEU A CA 1
ATOM 2073 C C . LEU A 1 274 ? 11.515 -13.848 -6.740 1.00 25.84 291 LEU A C 1
ATOM 2074 O O . LEU A 1 274 ? 10.656 -14.361 -7.469 1.00 23.78 291 LEU A O 1
ATOM 2079 N N . SER A 1 275 ? 12.808 -13.875 -7.048 1.00 21.38 292 SER A N 1
ATOM 2080 C CA . SER A 1 275 ? 13.295 -14.527 -8.254 1.00 21.05 292 SER A CA 1
ATOM 2081 C C . SER A 1 275 ? 13.309 -16.047 -8.139 1.00 26.71 292 SER A C 1
ATOM 2082 O O . SER A 1 275 ? 13.889 -16.705 -9.008 1.00 28.36 292 SER A O 1
ATOM 2085 N N . ASN A 1 276 ? 12.685 -16.607 -7.098 1.00 25.75 293 ASN A N 1
ATOM 2086 C CA . ASN A 1 276 ? 12.719 -18.047 -6.822 1.00 28.29 293 ASN A CA 1
ATOM 2087 C C . ASN A 1 276 ? 14.142 -18.591 -6.921 1.00 27.95 293 ASN A C 1
ATOM 2088 O O . ASN A 1 276 ? 14.384 -19.656 -7.495 1.00 24.43 293 ASN A O 1
ATOM 2093 N N . SER A 1 277 ? 15.091 -17.830 -6.371 1.00 24.97 294 SER A N 1
ATOM 2094 C CA . SER A 1 277 ? 16.522 -18.128 -6.326 1.00 25.17 294 SER A CA 1
ATOM 2095 C C . SER A 1 277 ? 17.211 -18.034 -7.683 1.00 27.27 294 SER A C 1
ATOM 2096 O O . SER A 1 277 ? 18.356 -18.483 -7.812 1.00 28.21 294 SER A O 1
ATOM 2099 N N . THR A 1 278 ? 16.565 -17.463 -8.702 1.00 24.90 295 THR A N 1
ATOM 2100 C CA . THR A 1 278 ? 17.280 -17.203 -9.948 1.00 27.74 295 THR A CA 1
ATOM 2101 C C . THR A 1 278 ? 18.347 -16.135 -9.743 1.00 25.10 295 THR A C 1
ATOM 2102 O O . THR A 1 278 ? 19.478 -16.267 -10.227 1.00 23.08 295 THR A O 1
ATOM 2106 N N . TYR A 1 279 ? 18.000 -15.065 -9.034 1.00 24.19 296 TYR A N 1
ATOM 2107 C CA . TYR A 1 279 ? 18.984 -14.120 -8.532 1.00 24.71 296 TYR A CA 1
ATOM 2108 C C . TYR A 1 279 ? 19.430 -14.566 -7.147 1.00 25.60 296 TYR A C 1
ATOM 2109 O O . TYR A 1 279 ? 18.617 -15.020 -6.337 1.00 24.17 296 TYR A O 1
ATOM 2118 N N . LYS A 1 280 ? 20.725 -14.448 -6.882 1.00 24.49 297 LYS A N 1
ATOM 2119 C CA . LYS A 1 280 ? 21.288 -14.805 -5.589 1.00 27.39 297 LYS A CA 1
ATOM 2120 C C . LYS A 1 280 ? 21.698 -13.545 -4.846 1.00 23.44 297 LYS A C 1
ATOM 2121 O O . LYS A 1 280 ? 22.222 -12.605 -5.448 1.00 25.76 297 LYS A O 1
ATOM 2127 N N . SER A 1 281 ? 21.450 -13.518 -3.541 1.00 18.10 298 SER A N 1
ATOM 2128 C CA . SER A 1 281 ? 21.919 -12.409 -2.725 1.00 20.63 298 SER A CA 1
ATOM 2129 C C . SER A 1 281 ? 23.395 -12.610 -2.401 1.00 19.06 298 SER A C 1
ATOM 2130 O O . SER A 1 281 ? 23.804 -13.696 -1.982 1.00 23.70 298 SER A O 1
ATOM 2133 N N . VAL A 1 282 ? 24.196 -11.566 -2.618 1.00 19.15 299 VAL A N 1
ATOM 2134 C CA . VAL A 1 282 ? 25.628 -11.655 -2.358 1.00 22.95 299 VAL A CA 1
ATOM 2135 C C . VAL A 1 282 ? 25.883 -11.720 -0.856 1.00 24.92 299 VAL A C 1
ATOM 2136 O O . VAL A 1 282 ? 25.196 -11.070 -0.055 1.00 19.86 299 VAL A O 1
ATOM 2140 N N . GLU A 1 283 ? 26.865 -12.524 -0.468 1.00 25.76 300 GLU A N 1
ATOM 2141 C CA . GLU A 1 283 ? 27.350 -12.577 0.903 1.00 25.04 300 GLU A CA 1
ATOM 2142 C C . GLU A 1 283 ? 28.631 -11.757 0.998 1.00 28.17 300 GLU A C 1
ATOM 2143 O O . GLU A 1 283 ? 29.574 -11.983 0.232 1.00 30.13 300 GLU A O 1
ATOM 2149 N N . HIS A 1 284 ? 28.663 -10.802 1.923 1.00 23.56 301 HIS A N 1
ATOM 2150 C CA . HIS A 1 284 ? 29.817 -9.926 2.037 1.00 28.54 301 HIS A CA 1
ATOM 2151 C C . HIS A 1 284 ? 30.213 -9.756 3.497 1.00 23.67 301 HIS A C 1
ATOM 2152 O O . HIS A 1 284 ? 29.469 -10.099 4.421 1.00 24.54 301 HIS A O 1
ATOM 2159 N N . ARG A 1 285 ? 31.419 -9.228 3.681 1.00 22.52 302 ARG A N 1
ATOM 2160 C CA . ARG A 1 285 ? 31.991 -8.935 4.985 1.00 28.13 302 ARG A CA 1
ATOM 2161 C C . ARG A 1 285 ? 33.003 -7.815 4.794 1.00 25.36 302 ARG A C 1
ATOM 2162 O O . ARG A 1 285 ? 33.447 -7.545 3.675 1.00 23.64 302 ARG A O 1
ATOM 2170 N N . VAL A 1 286 ? 33.362 -7.159 5.891 1.00 20.47 303 VAL A N 1
ATOM 2171 C CA . VAL A 1 286 ? 34.322 -6.064 5.858 1.00 25.02 303 VAL A CA 1
ATOM 2172 C C . VAL A 1 286 ? 35.515 -6.447 6.719 1.00 25.62 303 VAL A C 1
ATOM 2173 O O . VAL A 1 286 ? 35.347 -6.920 7.849 1.00 25.47 303 VAL A O 1
ATOM 2177 N N . ILE A 1 287 ? 36.712 -6.264 6.176 1.00 23.83 304 ILE A N 1
ATOM 2178 C CA . ILE A 1 287 ? 37.935 -6.403 6.938 1.00 23.45 304 ILE A CA 1
ATOM 2179 C C . ILE A 1 287 ? 38.422 -5.007 7.293 1.00 23.34 304 ILE A C 1
ATOM 2180 O O . ILE A 1 287 ? 38.088 -4.017 6.636 1.00 30.44 304 ILE A O 1
ATOM 2185 N N . VAL A 1 288 ? 39.210 -4.922 8.362 1.00 22.61 305 VAL A N 1
ATOM 2186 C CA . VAL A 1 288 ? 39.722 -3.642 8.840 1.00 28.30 305 VAL A CA 1
ATOM 2187 C C . VAL A 1 288 ? 41.243 -3.685 8.781 1.00 25.56 305 VAL A C 1
ATOM 2188 O O . VAL A 1 288 ? 41.824 -4.714 8.419 1.00 27.62 305 VAL A O 1
ATOM 2192 N N . ASN A 1 289 ? 41.900 -2.572 9.104 1.00 19.42 306 ASN A N 1
ATOM 2193 C CA . ASN A 1 289 ? 43.352 -2.581 9.224 1.00 30.34 306 ASN A CA 1
ATOM 2194 C C . ASN A 1 289 ? 43.786 -1.590 10.295 1.00 35.43 306 ASN A C 1
ATOM 2195 O O . ASN A 1 289 ? 42.986 -0.816 10.828 1.00 32.42 306 ASN A O 1
ATOM 2200 N N . SER A 1 290 ? 45.083 -1.629 10.600 1.00 38.03 307 SER A N 1
ATOM 2201 C CA . SER A 1 290 ? 45.638 -0.911 11.737 1.00 38.00 307 SER A CA 1
ATOM 2202 C C . SER A 1 290 ? 45.957 0.543 11.439 1.00 41.38 307 SER A C 1
ATOM 2203 O O . SER A 1 290 ? 46.160 1.318 12.380 1.00 49.83 307 SER A O 1
ATOM 2206 N N . ASP A 1 291 ? 46.009 0.934 10.166 1.00 44.71 308 ASP A N 1
ATOM 2207 C CA . ASP A 1 291 ? 46.620 2.198 9.786 1.00 47.49 308 ASP A CA 1
ATOM 2208 C C . ASP A 1 291 ? 45.652 3.238 9.248 1.00 43.51 308 ASP A C 1
ATOM 2209 O O . ASP A 1 291 ? 45.987 4.427 9.267 1.00 44.41 308 ASP A O 1
ATOM 2214 N N . LYS A 1 292 ? 44.482 2.835 8.759 1.00 43.03 309 LYS A N 1
ATOM 2215 C CA . LYS A 1 292 ? 43.509 3.809 8.292 1.00 40.64 309 LYS A CA 1
ATOM 2216 C C . LYS A 1 292 ? 42.104 3.277 8.553 1.00 36.47 309 LYS A C 1
ATOM 2217 O O . LYS A 1 292 ? 41.895 2.091 8.820 1.00 41.64 309 LYS A O 1
ATOM 2223 N N . GLU A 1 293 ? 41.147 4.190 8.508 1.00 43.52 310 GLU A N 1
ATOM 2224 C CA . GLU A 1 293 ? 39.746 3.922 8.762 1.00 37.61 310 GLU A CA 1
ATOM 2225 C C . GLU A 1 293 ? 39.020 3.725 7.437 1.00 33.90 310 GLU A C 1
ATOM 2226 O O . GLU A 1 293 ? 39.618 3.774 6.360 1.00 33.22 310 GLU A O 1
ATOM 2232 N N . ARG A 1 294 ? 37.711 3.506 7.523 1.00 25.36 311 ARG A N 1
ATOM 2233 C CA . ARG A 1 294 ? 36.854 3.401 6.354 1.00 27.57 311 ARG A CA 1
ATOM 2234 C C . ARG A 1 294 ? 35.499 3.997 6.692 1.00 26.15 311 ARG A C 1
ATOM 2235 O O . ARG A 1 294 ? 35.083 4.009 7.853 1.00 31.87 311 ARG A O 1
ATOM 2243 N N . VAL A 1 295 ? 34.816 4.497 5.666 1.00 22.90 312 VAL A N 1
ATOM 2244 C CA . VAL A 1 295 ? 33.443 4.971 5.790 1.00 24.57 312 VAL A CA 1
ATOM 2245 C C . VAL A 1 295 ? 32.684 4.496 4.561 1.00 26.09 312 VAL A C 1
ATOM 2246 O O . VAL A 1 295 ? 33.067 4.819 3.430 1.00 32.25 312 VAL A O 1
ATOM 2250 N N . SER A 1 296 ? 31.617 3.731 4.773 1.00 18.91 313 SER A N 1
ATOM 2251 C CA . SER A 1 296 ? 30.809 3.217 3.679 1.00 20.95 313 SER A CA 1
ATOM 2252 C C . SER A 1 296 ? 29.338 3.486 3.950 1.00 22.84 313 SER A C 1
ATOM 2253 O O . SER A 1 296 ? 28.892 3.502 5.100 1.00 22.19 313 SER A O 1
ATOM 2256 N N . LEU A 1 297 ? 28.589 3.693 2.871 1.00 24.00 314 LEU A N 1
ATOM 2257 C CA . LEU A 1 297 ? 27.182 4.065 2.936 1.00 22.69 314 LEU A CA 1
ATOM 2258 C C . LEU A 1 297 ? 26.354 2.965 2.288 1.00 26.14 314 LEU A C 1
ATOM 2259 O O . LEU A 1 297 ? 26.541 2.655 1.106 1.00 22.71 314 LEU A O 1
ATOM 2264 N N . ALA A 1 298 ? 25.442 2.381 3.060 1.00 28.10 315 ALA A N 1
ATOM 2265 C CA . ALA A 1 298 ? 24.593 1.288 2.602 1.00 21.40 315 ALA A CA 1
ATOM 2266 C C . ALA A 1 298 ? 23.158 1.790 2.520 1.00 21.62 315 ALA A C 1
ATOM 2267 O O . ALA A 1 298 ? 22.514 2.025 3.548 1.00 22.43 315 ALA A O 1
ATOM 2269 N N . PHE A 1 299 ? 22.663 1.951 1.299 1.00 23.29 316 PHE A N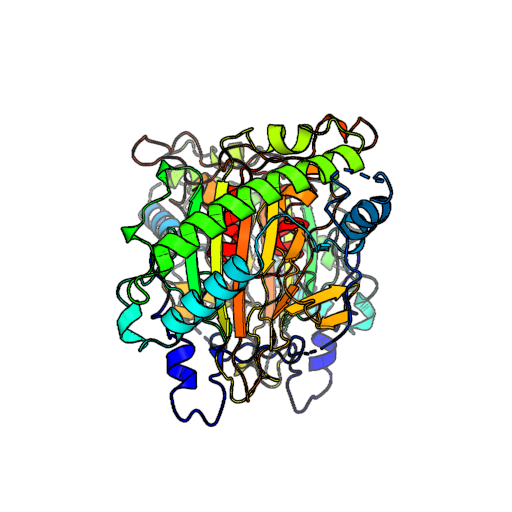 1
ATOM 2270 C CA . PHE A 1 299 ? 21.278 2.322 1.049 1.00 22.52 316 PHE A CA 1
ATOM 2271 C C . PHE A 1 299 ? 20.477 1.057 0.771 1.00 25.54 316 PHE A C 1
ATOM 2272 O O . PHE A 1 299 ? 20.848 0.260 -0.098 1.00 21.52 316 PHE A O 1
ATOM 2280 N N . PHE A 1 300 ? 19.391 0.868 1.516 1.00 25.28 317 PHE A N 1
ATOM 2281 C CA . PHE A 1 300 ? 18.558 -0.324 1.408 1.00 24.78 317 PHE A CA 1
ATOM 2282 C C . PHE A 1 300 ? 17.245 0.040 0.727 1.00 25.95 317 PHE A C 1
ATOM 2283 O O . PHE A 1 300 ? 16.520 0.923 1.197 1.00 28.05 317 PHE A O 1
ATOM 2291 N N . TYR A 1 301 ? 16.947 -0.642 -0.376 1.00 25.07 318 TYR A N 1
ATOM 2292 C CA . TYR A 1 301 ? 15.695 -0.480 -1.109 1.00 29.03 318 TYR A CA 1
ATOM 2293 C C . TYR A 1 301 ? 14.847 -1.720 -0.848 1.00 27.38 318 TYR A C 1
ATOM 2294 O O . TYR A 1 301 ? 15.175 -2.816 -1.316 1.00 25.22 318 TYR A O 1
ATOM 2303 N N . ASN A 1 302 ? 13.758 -1.549 -0.105 1.00 25.53 319 ASN A N 1
ATOM 2304 C CA . ASN A 1 302 ? 13.072 -2.708 0.434 1.00 28.10 319 ASN A CA 1
ATOM 2305 C C . ASN A 1 302 ? 11.617 -2.753 -0.011 1.00 26.13 319 ASN A C 1
ATOM 2306 O O . ASN A 1 302 ? 11.019 -1.715 -0.309 1.00 27.08 319 ASN A O 1
ATOM 2311 N N . PRO A 1 303 ? 11.023 -3.941 -0.073 1.00 28.21 320 PRO A N 1
ATOM 2312 C CA . PRO A 1 303 ? 9.579 -4.022 -0.306 1.00 28.57 320 PRO A CA 1
ATOM 2313 C C . PRO A 1 303 ? 8.815 -3.498 0.896 1.00 30.17 320 PRO A C 1
ATOM 2314 O O . PRO A 1 303 ? 9.298 -3.541 2.030 1.00 27.03 320 PRO A O 1
ATOM 2318 N N . LYS A 1 304 ? 7.616 -2.981 0.630 1.00 30.86 321 LYS A N 1
ATOM 2319 C CA . LYS A 1 304 ? 6.693 -2.614 1.699 1.00 31.10 321 LYS A CA 1
ATOM 2320 C C . LYS A 1 304 ? 6.613 -3.732 2.737 1.00 26.63 321 LYS A C 1
ATOM 2321 O O . LYS A 1 304 ? 6.363 -4.892 2.400 1.00 27.62 321 LYS A O 1
ATOM 2327 N N . SER A 1 305 ? 6.830 -3.373 4.007 1.00 26.72 322 SER A N 1
ATOM 2328 C CA . SER A 1 305 ? 7.224 -4.354 5.016 1.00 30.13 322 SER A CA 1
ATOM 2329 C C . SER A 1 305 ? 6.096 -5.296 5.439 1.00 28.93 322 SER A C 1
ATOM 2330 O O . SER A 1 305 ? 6.379 -6.333 6.050 1.00 34.76 322 SER A O 1
ATOM 2333 N N . ASP A 1 306 ? 4.835 -4.986 5.143 1.00 29.01 323 ASP A N 1
ATOM 2334 C CA . ASP A 1 306 ? 3.760 -5.904 5.500 1.00 33.42 323 ASP A CA 1
ATOM 2335 C C . ASP A 1 306 ? 3.280 -6.742 4.319 1.00 30.60 323 ASP A C 1
ATOM 2336 O O . ASP A 1 306 ? 2.338 -7.529 4.471 1.00 32.69 323 ASP A O 1
ATOM 2341 N N . ILE A 1 307 ? 3.907 -6.602 3.156 1.00 26.19 324 ILE A N 1
ATOM 2342 C CA . ILE A 1 307 ? 3.581 -7.433 2.001 1.00 29.04 324 ILE A CA 1
ATOM 2343 C C . ILE A 1 307 ? 4.197 -8.812 2.200 1.00 25.05 324 ILE A C 1
ATOM 2344 O O . ILE A 1 307 ? 5.415 -8.919 2.412 1.00 26.04 324 ILE A O 1
ATOM 2349 N N . PRO A 1 308 ? 3.410 -9.886 2.153 1.00 25.94 325 PRO A N 1
ATOM 2350 C CA . PRO A 1 308 ? 3.998 -11.235 2.197 1.00 25.29 325 PRO A CA 1
ATOM 2351 C C . P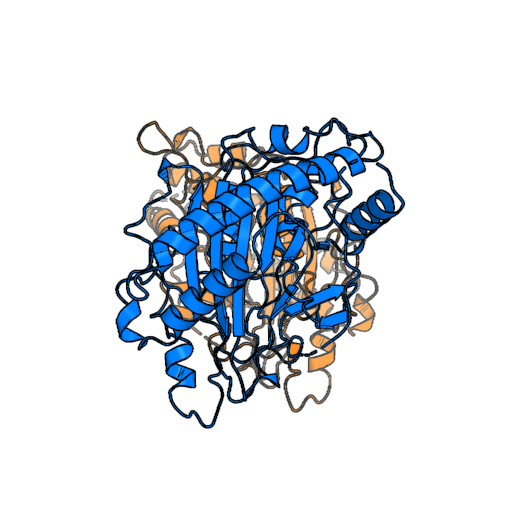RO A 1 308 ? 4.826 -11.490 0.946 1.00 28.45 325 PRO A C 1
ATOM 2352 O O . PRO A 1 308 ? 4.304 -11.502 -0.170 1.00 28.11 325 PRO A O 1
ATOM 2356 N N . ILE A 1 309 ? 6.125 -11.679 1.141 1.00 27.95 326 ILE A N 1
ATOM 2357 C CA . ILE A 1 309 ? 7.061 -11.893 0.046 1.00 24.55 326 ILE A CA 1
ATOM 2358 C C . ILE A 1 309 ? 7.161 -13.386 -0.226 1.00 30.03 326 ILE A C 1
ATOM 2359 O O . ILE A 1 309 ? 7.358 -14.185 0.699 1.00 30.62 326 ILE A O 1
ATOM 2364 N N . GLN A 1 310 ? 7.023 -13.765 -1.490 1.00 24.36 327 GLN A N 1
ATOM 2365 C CA . GLN A 1 310 ? 7.175 -15.154 -1.900 1.00 33.17 327 GLN A CA 1
ATOM 2366 C C . GLN A 1 310 ? 7.673 -15.169 -3.335 1.00 27.08 327 GLN A C 1
ATOM 2367 O O . GLN A 1 310 ? 7.651 -14.138 -4.019 1.00 25.43 327 GLN A O 1
ATOM 2373 N N . PRO A 1 311 ? 8.159 -16.313 -3.814 1.00 23.85 328 PRO A N 1
ATOM 2374 C CA . PRO A 1 311 ? 8.576 -16.402 -5.220 1.00 26.34 328 PRO A CA 1
ATOM 2375 C C . PRO A 1 311 ? 7.471 -15.958 -6.165 1.00 21.99 328 PRO A C 1
ATOM 2376 O O . PRO A 1 311 ? 6.309 -16.341 -6.015 1.00 27.95 328 PRO A O 1
ATOM 2380 N N . LEU A 1 312 ? 7.840 -15.131 -7.140 1.00 25.29 329 LEU A N 1
ATOM 2381 C CA . LEU A 1 312 ? 6.870 -14.650 -8.114 1.00 28.98 329 LEU A CA 1
ATOM 2382 C C . LEU A 1 312 ? 6.216 -15.825 -8.828 1.00 31.09 329 LEU A C 1
ATOM 2383 O O . LEU A 1 312 ? 6.876 -16.810 -9.174 1.00 31.22 329 LEU A O 1
ATOM 2388 N N . GLN A 1 313 ? 4.901 -15.727 -9.028 1.00 29.68 330 GLN A N 1
ATOM 2389 C CA . GLN A 1 313 ? 4.176 -16.829 -9.651 1.00 32.35 330 GLN A CA 1
ATOM 2390 C C . GLN A 1 313 ? 4.585 -17.020 -11.104 1.00 30.96 330 GLN A C 1
ATOM 2391 O O . GLN A 1 313 ? 4.505 -18.138 -11.625 1.00 33.16 330 GLN A O 1
ATOM 2397 N N . GLU A 1 314 ? 5.041 -15.952 -11.764 1.00 31.77 331 GLU A N 1
ATOM 2398 C CA . GLU A 1 314 ? 5.456 -16.051 -13.160 1.00 33.67 331 GLU A CA 1
ATOM 2399 C C . GLU A 1 314 ? 6.622 -17.014 -13.343 1.00 35.01 331 GLU A C 1
ATOM 2400 O O . GLU A 1 314 ? 6.766 -17.615 -14.414 1.00 41.32 331 GLU A O 1
ATOM 2406 N N . LEU A 1 315 ? 7.461 -17.174 -12.321 1.00 35.21 332 LEU A N 1
ATOM 2407 C CA . LEU A 1 315 ? 8.676 -17.969 -12.432 1.00 32.04 332 LEU A CA 1
ATOM 2408 C C . LEU A 1 315 ? 8.513 -19.376 -11.882 1.00 33.00 332 LEU A C 1
ATOM 2409 O O . LEU A 1 315 ? 9.503 -20.106 -11.769 1.00 38.39 332 LEU A O 1
ATOM 2414 N N . VAL A 1 316 ? 7.295 -19.778 -11.542 1.00 35.07 333 VAL A N 1
ATOM 2415 C CA . VAL A 1 316 ? 7.040 -21.091 -10.970 1.00 41.48 333 VAL A CA 1
ATOM 2416 C C . VAL A 1 316 ? 6.535 -22.019 -12.065 1.00 41.89 333 VAL A C 1
ATOM 2417 O O . VAL A 1 316 ? 5.542 -21.720 -12.740 1.00 42.36 333 VAL A O 1
ATOM 2421 N N . SER A 1 317 ? 7.235 -23.130 -12.253 1.00 40.83 334 SER A N 1
ATOM 2422 C CA . SER A 1 317 ? 6.761 -24.283 -13.002 1.00 45.10 334 SER A CA 1
ATOM 2423 C C . SER A 1 317 ? 6.656 -25.461 -12.036 1.00 48.95 334 SER A C 1
ATOM 2424 O O . SER A 1 317 ? 6.983 -25.347 -10.851 1.00 49.44 334 SER A O 1
ATOM 2427 N N . THR A 1 318 ? 6.177 -26.601 -12.535 1.00 53.18 335 THR A N 1
ATOM 2428 C CA . THR A 1 318 ? 6.121 -27.774 -11.671 1.00 59.67 335 THR A CA 1
ATOM 2429 C C . THR A 1 318 ? 7.479 -28.450 -11.547 1.00 59.85 335 THR A C 1
ATOM 2430 O O . THR A 1 318 ? 7.664 -29.287 -10.654 1.00 57.01 335 THR A O 1
ATOM 2434 N N . HIS A 1 319 ? 8.429 -28.103 -12.414 1.00 53.77 336 HIS A N 1
ATOM 2435 C CA . HIS A 1 319 ? 9.814 -28.507 -12.238 1.00 59.65 336 HIS A CA 1
ATOM 2436 C C . HIS A 1 319 ? 10.686 -27.392 -11.667 1.00 61.81 336 HIS A C 1
ATOM 2437 O O . HIS A 1 319 ? 11.848 -27.645 -11.331 1.00 57.34 336 HIS A O 1
ATOM 2444 N N . ASN A 1 320 ? 10.151 -26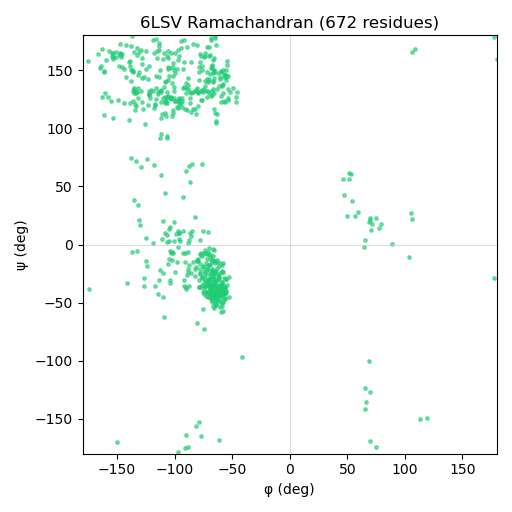.174 -11.543 1.00 54.49 337 ASN A N 1
ATOM 2445 C CA . ASN A 1 320 ? 10.725 -25.114 -10.716 1.00 41.48 337 ASN A CA 1
ATOM 2446 C C . ASN A 1 320 ? 9.658 -24.658 -9.726 1.00 40.15 337 ASN A C 1
ATOM 2447 O O . ASN A 1 320 ? 9.081 -23.572 -9.873 1.00 38.31 337 ASN A O 1
ATOM 2452 N N . PRO A 1 321 ? 9.363 -25.469 -8.715 1.00 47.51 338 PRO A N 1
ATOM 2453 C CA . PRO A 1 321 ? 8.354 -25.084 -7.725 1.00 43.63 338 PRO A CA 1
ATOM 2454 C C . PRO A 1 321 ? 8.857 -23.937 -6.868 1.00 30.28 338 PRO A C 1
ATOM 2455 O O . PRO A 1 321 ? 10.065 -23.661 -6.839 1.00 29.96 338 PRO A O 1
ATOM 2459 N N . PRO A 1 322 ? 7.966 -23.242 -6.160 1.00 30.50 339 PRO A N 1
ATOM 2460 C CA . PRO A 1 322 ? 8.411 -22.132 -5.305 1.00 30.41 339 PRO A CA 1
ATOM 2461 C C . PRO A 1 322 ? 9.237 -22.650 -4.136 1.00 32.00 339 PRO A C 1
ATOM 2462 O O . PRO A 1 322 ? 8.818 -23.559 -3.416 1.00 38.12 339 PRO A O 1
ATOM 2466 N N . LEU A 1 323 ? 10.418 -22.060 -3.953 1.00 27.14 340 LEU A N 1
ATOM 2467 C CA . LEU A 1 323 ? 11.394 -22.562 -2.995 1.00 24.48 340 LEU A CA 1
ATOM 2468 C C . LEU A 1 323 ? 11.260 -21.957 -1.601 1.00 29.06 340 LEU A C 1
ATOM 2469 O O . LEU A 1 323 ? 11.946 -22.418 -0.682 1.00 25.49 340 LEU A O 1
ATOM 2474 N N . TYR A 1 324 ? 10.404 -20.950 -1.414 1.00 25.91 341 TYR A N 1
ATOM 2475 C CA . TYR A 1 324 ? 10.253 -20.299 -0.116 1.00 27.08 341 TYR A CA 1
ATOM 2476 C C . TYR A 1 324 ? 8.782 -20.042 0.185 1.00 28.17 341 TYR A C 1
ATOM 2477 O O . TYR A 1 324 ? 8.021 -19.656 -0.713 1.00 26.02 341 TYR A O 1
ATOM 2486 N N . PRO A 1 325 ? 8.360 -20.236 1.431 1.00 31.97 342 PRO A N 1
ATOM 2487 C CA . PRO A 1 325 ? 6.995 -19.877 1.823 1.00 26.10 342 PRO A CA 1
ATOM 2488 C C . PRO A 1 325 ? 6.846 -18.371 1.940 1.00 31.54 342 PRO A C 1
ATOM 2489 O O . PRO A 1 325 ? 7.848 -17.642 1.988 1.00 31.73 342 PRO A O 1
ATOM 2493 N N . PRO A 1 326 ? 5.614 -17.862 1.986 1.00 33.22 343 PRO A N 1
ATOM 2494 C CA . PRO A 1 326 ? 5.427 -16.411 2.111 1.00 30.56 343 PRO A CA 1
ATOM 2495 C C . PRO A 1 326 ? 5.798 -15.909 3.499 1.00 29.14 343 PRO A C 1
ATOM 2496 O O . PRO A 1 326 ? 5.542 -16.568 4.510 1.00 25.34 343 PRO A O 1
ATOM 2500 N N . MET A 1 327 ? 6.404 -14.722 3.536 1.00 28.15 344 MET A N 1
ATOM 2501 C CA . MET A 1 327 ? 6.768 -14.078 4.793 1.00 25.82 344 MET A CA 1
ATOM 2502 C C . MET A 1 327 ? 6.973 -12.595 4.534 1.00 27.32 344 MET A C 1
ATOM 2503 O O . MET A 1 327 ? 7.680 -12.222 3.593 1.00 27.40 344 MET A O 1
ATOM 2508 N N . THR A 1 328 ? 6.353 -11.755 5.356 1.00 29.26 345 THR A N 1
ATOM 2509 C CA . THR A 1 328 ? 6.546 -10.322 5.214 1.00 32.91 345 THR A CA 1
ATOM 2510 C C . THR A 1 328 ? 7.986 -9.947 5.551 1.00 31.41 345 THR A C 1
ATOM 2511 O O . THR A 1 328 ? 8.707 -10.684 6.231 1.00 31.11 345 THR A O 1
ATOM 2515 N N . PHE A 1 329 ? 8.408 -8.782 5.055 1.00 25.61 346 PHE A N 1
ATOM 2516 C CA . PHE A 1 329 ? 9.725 -8.275 5.416 1.00 26.23 346 PHE A CA 1
ATOM 2517 C C . PHE A 1 329 ? 9.775 -7.818 6.868 1.00 26.19 346 PHE A C 1
ATOM 2518 O O . PHE A 1 329 ? 10.858 -7.797 7.465 1.00 23.53 346 PHE A O 1
ATOM 2526 N N . ASP A 1 330 ? 8.627 -7.460 7.447 1.00 27.61 347 ASP A N 1
ATOM 2527 C CA . ASP A 1 330 ? 8.580 -7.163 8.874 1.00 29.10 347 ASP A CA 1
ATOM 2528 C C . ASP A 1 330 ? 8.954 -8.384 9.702 1.00 29.27 347 ASP A C 1
ATOM 2529 O O . ASP A 1 330 ? 9.687 -8.273 10.692 1.00 28.04 347 ASP A O 1
ATOM 2534 N N . GLN A 1 331 ? 8.456 -9.561 9.315 1.00 28.01 348 GLN A N 1
ATOM 2535 C CA . GLN A 1 331 ? 8.829 -10.786 10.013 1.00 23.33 348 GLN A CA 1
ATOM 2536 C C . GLN A 1 331 ? 10.273 -11.163 9.719 1.00 23.89 348 GLN A C 1
ATOM 2537 O O . GLN A 1 331 ? 11.005 -11.593 10.617 1.00 23.91 348 GLN A O 1
ATOM 2543 N N . TYR A 1 332 ? 10.696 -11.010 8.463 1.00 25.44 349 TYR A N 1
ATOM 2544 C CA . TYR A 1 332 ? 12.010 -11.491 8.051 1.00 25.28 349 TYR A CA 1
ATOM 2545 C C . TYR A 1 332 ? 13.129 -10.708 8.725 1.00 23.43 349 TYR A C 1
ATOM 2546 O O . TYR A 1 332 ? 14.096 -11.294 9.225 1.00 23.59 349 TYR A O 1
ATOM 2555 N N . ARG A 1 333 ? 13.020 -9.380 8.743 1.00 23.25 350 ARG A N 1
ATOM 2556 C CA . ARG A 1 333 ? 14.115 -8.552 9.235 1.00 26.36 350 ARG A CA 1
ATOM 2557 C C . ARG A 1 333 ? 14.422 -8.786 10.709 1.00 17.29 350 ARG A C 1
ATOM 2558 O O . ARG A 1 333 ? 15.490 -8.373 11.174 1.00 18.66 350 ARG A O 1
ATOM 2566 N N . LEU A 1 334 ? 13.534 -9.444 11.451 1.00 18.26 351 LEU A N 1
ATOM 2567 C CA . LEU A 1 334 ? 13.815 -9.711 12.857 1.00 24.87 351 LEU A CA 1
ATOM 2568 C C . LEU A 1 334 ? 14.911 -10.753 13.049 1.00 20.85 351 LEU A C 1
ATOM 2569 O O . LEU A 1 334 ? 15.526 -10.790 14.120 1.00 21.42 351 LEU A O 1
ATOM 2574 N N . PHE A 1 335 ? 15.178 -11.586 12.039 1.00 23.10 352 PHE A N 1
ATOM 2575 C CA . PHE A 1 335 ? 16.239 -12.583 12.159 1.00 24.93 352 PHE A CA 1
ATOM 2576 C C . PHE A 1 335 ? 17.594 -11.922 12.389 1.00 23.27 352 PHE A C 1
ATOM 2577 O O . PHE A 1 335 ? 18.302 -12.250 13.348 1.00 20.39 352 PHE A O 1
ATOM 2585 N N . ILE A 1 336 ? 17.975 -10.984 11.518 1.00 24.17 353 ILE A N 1
ATOM 2586 C CA . ILE A 1 336 ? 19.248 -10.295 11.711 1.00 22.28 353 ILE A CA 1
ATOM 2587 C C . ILE A 1 336 ? 19.156 -9.295 12.859 1.00 24.12 353 ILE A C 1
ATOM 2588 O O . ILE A 1 336 ? 20.172 -8.957 13.479 1.00 21.41 353 ILE A O 1
ATOM 2593 N N . ARG A 1 337 ? 17.952 -8.810 13.173 1.00 20.67 354 ARG A N 1
ATOM 2594 C CA . ARG A 1 337 ? 17.822 -7.894 14.300 1.00 20.89 354 ARG A CA 1
ATOM 2595 C C . ARG A 1 337 ? 18.033 -8.611 15.626 1.00 22.34 354 ARG A C 1
ATOM 2596 O O . ARG A 1 337 ? 18.525 -8.005 16.585 1.00 24.67 354 ARG A O 1
ATOM 2604 N N . THR A 1 338 ? 17.685 -9.895 15.696 1.00 20.21 355 THR A N 1
ATOM 2605 C CA . THR A 1 338 ? 17.853 -10.669 16.918 1.00 22.29 355 THR A CA 1
ATOM 2606 C C . THR A 1 338 ? 19.193 -11.391 16.984 1.00 25.50 355 THR A C 1
ATOM 2607 O O . THR A 1 338 ? 19.772 -11.504 18.071 1.00 30.38 355 THR A O 1
ATOM 2611 N N . GLN A 1 339 ? 19.705 -11.874 15.847 1.00 23.52 356 GLN A N 1
ATOM 2612 C CA . GLN A 1 339 ? 20.928 -12.665 15.820 1.00 23.16 356 GLN A CA 1
ATOM 2613 C C . GLN A 1 339 ? 22.146 -11.925 15.288 1.00 24.26 356 GLN A C 1
ATOM 2614 O O . GLN A 1 339 ? 23.269 -12.396 15.496 1.00 23.47 356 GLN A O 1
ATOM 2620 N N . GLY A 1 340 ? 21.961 -10.804 14.596 1.00 21.45 357 GLY A N 1
ATOM 2621 C CA . GLY A 1 340 ? 23.053 -10.165 13.902 1.00 18.89 357 GLY A CA 1
ATOM 2622 C C . GLY A 1 340 ? 23.507 -10.979 12.707 1.00 24.53 357 GLY A C 1
ATOM 2623 O O . GLY A 1 340 ? 22.851 -11.945 12.298 1.00 21.81 357 GLY A O 1
ATOM 2624 N N . PRO A 1 341 ? 24.648 -10.600 12.120 1.00 24.60 358 PRO A N 1
ATOM 2625 C CA . PRO A 1 341 ? 25.144 -11.301 10.926 1.00 20.52 358 PRO A CA 1
ATOM 2626 C C . PRO A 1 341 ? 25.319 -12.798 11.124 1.00 22.21 358 PRO A C 1
ATOM 2627 O O . PRO A 1 341 ? 26.045 -13.238 12.019 1.00 23.23 358 PRO A O 1
ATOM 2631 N N . GLN A 1 342 ? 24.650 -13.589 10.285 1.00 25.97 359 GLN A N 1
ATOM 2632 C CA . GLN A 1 342 ? 24.779 -15.040 10.296 1.00 20.71 359 GLN A CA 1
ATOM 2633 C C . GLN A 1 342 ? 25.000 -15.578 8.887 1.00 22.17 359 GLN A C 1
ATOM 2634 O O . GLN A 1 342 ? 24.532 -16.670 8.552 1.00 29.24 359 GLN A O 1
ATOM 2640 N N . GLY A 1 343 ? 25.710 -14.825 8.051 1.00 17.41 360 GLY A N 1
ATOM 2641 C CA . GLY A 1 343 ? 25.939 -15.271 6.688 1.00 19.90 360 GLY A CA 1
ATOM 2642 C C . GLY A 1 343 ? 24.643 -15.322 5.908 1.00 21.99 360 GLY A C 1
ATOM 2643 O O . GLY A 1 343 ? 23.767 -14.462 6.051 1.00 27.30 360 GLY A O 1
ATOM 2644 N N . LYS A 1 344 ? 24.511 -16.351 5.071 1.00 20.18 361 LYS A N 1
ATOM 2645 C CA . LYS A 1 344 ? 23.290 -16.596 4.316 1.00 22.78 361 LYS A CA 1
ATOM 2646 C C . LYS A 1 344 ? 22.423 -17.677 4.952 1.00 27.41 361 LYS A C 1
ATOM 2647 O O . LYS A 1 344 ? 21.563 -18.252 4.275 1.00 23.40 361 LYS A O 1
ATOM 2653 N N . SER A 1 345 ? 22.632 -17.968 6.239 1.00 22.82 362 SER A N 1
ATOM 2654 C CA . SER A 1 345 ? 21.826 -18.988 6.896 1.00 22.52 362 SER A CA 1
ATOM 2655 C C . SER A 1 345 ? 20.397 -18.524 7.134 1.00 24.96 362 SER A C 1
ATOM 2656 O O . SER A 1 345 ? 19.505 -19.366 7.297 1.00 21.13 362 SER A O 1
ATOM 2659 N N . HIS A 1 346 ? 20.157 -17.208 7.149 1.00 22.01 363 HIS A N 1
ATOM 2660 C CA . HIS A 1 346 ? 18.802 -16.705 7.350 1.00 22.45 363 HIS A CA 1
ATOM 2661 C C . HIS A 1 346 ? 17.903 -17.050 6.165 1.00 28.45 363 HIS A C 1
ATOM 2662 O O . HIS A 1 346 ? 16.783 -17.542 6.347 1.00 29.91 363 HIS A O 1
ATOM 2669 N N . VAL A 1 347 ? 18.379 -16.811 4.939 1.00 21.55 364 VAL A N 1
ATOM 2670 C CA . VAL A 1 347 ? 17.554 -17.107 3.772 1.00 24.07 364 VAL A CA 1
ATOM 2671 C C . VAL A 1 347 ? 17.567 -18.601 3.447 1.00 21.23 364 VAL A C 1
ATOM 2672 O O . VAL A 1 347 ? 16.577 -19.137 2.936 1.00 17.56 364 VAL A O 1
ATOM 2676 N N . GLU A 1 348 ? 18.660 -19.304 3.743 1.00 21.67 365 GLU A N 1
ATOM 2677 C CA . GLU A 1 348 ? 18.697 -20.727 3.426 1.00 24.29 365 GLU A CA 1
ATOM 2678 C C . GLU A 1 348 ? 17.879 -21.556 4.409 1.00 23.97 365 GLU A C 1
ATOM 2679 O O . GLU A 1 348 ? 17.350 -22.606 4.030 1.00 32.87 365 GLU A O 1
ATOM 2685 N N . SER A 1 349 ? 17.746 -21.110 5.659 1.00 24.07 366 SER A N 1
ATOM 2686 C CA . SER A 1 349 ? 16.783 -21.742 6.553 1.00 23.04 366 SER A CA 1
ATOM 2687 C C . SER A 1 349 ? 15.346 -21.372 6.213 1.00 27.84 366 SER A C 1
ATOM 2688 O O . SER A 1 349 ? 14.418 -21.892 6.844 1.00 34.98 366 SER A O 1
ATOM 2691 N N . HIS A 1 350 ? 15.149 -20.481 5.243 1.00 28.13 367 HIS A N 1
ATOM 2692 C CA . HIS A 1 350 ? 13.826 -20.096 4.776 1.00 26.21 367 HIS A CA 1
ATOM 2693 C C . HIS A 1 350 ? 13.347 -20.953 3.609 1.00 30.61 367 HIS A C 1
ATOM 2694 O O . HIS A 1 350 ? 12.153 -20.927 3.293 1.00 33.77 367 HIS A O 1
ATOM 2701 N N . ILE A 1 351 ? 14.245 -21.705 2.966 1.00 24.21 368 ILE A N 1
ATOM 2702 C CA . ILE A 1 351 ? 13.842 -22.623 1.903 1.00 30.27 368 ILE A CA 1
ATOM 2703 C C . ILE A 1 351 ? 12.861 -23.635 2.477 1.00 32.99 368 ILE A C 1
ATOM 2704 O O . ILE A 1 351 ? 13.173 -24.341 3.444 1.00 39.63 368 ILE A O 1
ATOM 2709 N N . SER A 1 352 ? 11.666 -23.702 1.893 1.00 39.07 369 SER A N 1
ATOM 2710 C CA . SER A 1 352 ? 10.635 -24.591 2.408 1.00 39.25 369 SER A CA 1
ATOM 2711 C C . SER A 1 352 ? 11.097 -26.047 2.322 1.00 37.23 369 SER A C 1
ATOM 2712 O O . SER A 1 352 ? 11.852 -26.415 1.417 1.00 43.05 369 SER A O 1
ATOM 2715 N N . PRO A 1 353 ? 10.670 -26.900 3.270 1.00 41.62 370 PRO A N 1
ATOM 2716 C CA . PRO A 1 353 ? 11.160 -28.282 3.393 1.00 40.61 370 PRO A CA 1
ATOM 2717 C C . PRO A 1 353 ? 10.901 -29.140 2.155 1.00 46.27 370 PRO A C 1
ATOM 2718 O O . PRO A 1 353 ? 9.970 -28.849 1.403 1.00 44.39 370 PRO A O 1
ATOM 2722 N N . ASP B 1 1 ? 22.251 -31.030 1.578 1.00 54.01 18 ASP B N 1
ATOM 2723 C CA . ASP B 1 1 ? 22.283 -32.479 1.417 1.00 57.60 18 ASP B CA 1
ATOM 2724 C C . ASP B 1 1 ? 23.682 -32.994 1.760 1.00 52.48 18 ASP B C 1
ATOM 2725 O O . ASP B 1 1 ? 23.880 -34.192 1.963 1.00 49.88 18 ASP B O 1
ATOM 2730 N N . GLU B 1 2 ? 24.653 -32.087 1.839 1.00 45.78 19 GLU B N 1
ATOM 2731 C CA . GLU B 1 2 ? 26.001 -32.472 2.228 1.00 41.50 19 GLU B CA 1
ATOM 2732 C C . GLU B 1 2 ? 26.594 -31.426 3.158 1.00 40.02 19 GLU B C 1
ATOM 2733 O O . GLU B 1 2 ? 26.187 -30.261 3.177 1.00 44.32 19 GLU B O 1
ATOM 2739 N N . TRP B 1 3 ? 27.558 -31.862 3.924 1.00 28.27 20 TRP B N 1
ATOM 2740 C CA . TRP B 1 3 ? 28.167 -30.986 4.901 1.00 33.71 20 TRP B CA 1
ATOM 2741 C C . TRP B 1 3 ? 29.167 -30.053 4.224 1.00 36.89 20 TRP B C 1
ATOM 2742 O O . TRP B 1 3 ? 29.727 -30.386 3.177 1.00 43.40 20 TRP B O 1
ATOM 2753 N N . PRO B 1 4 ? 29.398 -28.866 4.794 1.00 34.54 21 PRO B N 1
ATOM 2754 C CA . PRO B 1 4 ? 30.366 -27.938 4.188 1.00 35.50 21 PRO B CA 1
ATOM 2755 C C . PRO B 1 4 ? 31.804 -28.420 4.264 1.00 39.07 21 PRO B C 1
ATOM 2756 O O . PRO B 1 4 ? 32.676 -27.809 3.631 1.00 39.01 21 PRO B O 1
ATOM 2760 N N . GLU B 1 5 ? 32.072 -29.487 5.006 1.00 40.42 22 GLU B N 1
ATOM 2761 C CA . GLU B 1 5 ? 33.418 -29.981 5.259 1.00 37.27 22 GLU B CA 1
ATOM 2762 C C . GLU B 1 5 ? 33.293 -31.379 5.858 1.00 35.76 22 GLU B C 1
ATOM 2763 O O . GLU B 1 5 ? 32.206 -31.760 6.297 1.00 35.88 22 GLU B O 1
ATOM 2769 N N . PRO B 1 6 ? 34.372 -32.165 5.869 1.00 42.27 23 PRO B N 1
ATOM 2770 C CA . PRO B 1 6 ? 34.270 -33.518 6.427 1.00 43.00 23 PRO B CA 1
ATOM 2771 C C . PRO B 1 6 ? 34.031 -33.477 7.928 1.00 33.59 23 PRO B C 1
ATOM 2772 O O . PRO B 1 6 ? 34.395 -32.520 8.615 1.00 31.31 23 PRO B O 1
ATOM 2776 N N . ILE B 1 7 ? 33.403 -34.535 8.433 1.00 27.46 24 ILE B N 1
ATOM 2777 C CA . ILE B 1 7 ? 32.964 -34.599 9.823 1.00 24.63 24 ILE B CA 1
ATOM 2778 C C . ILE B 1 7 ? 34.047 -35.282 10.643 1.00 23.41 24 ILE B C 1
ATOM 2779 O O . ILE B 1 7 ? 34.477 -36.396 10.322 1.00 37.70 24 ILE B O 1
ATOM 2784 N N . VAL B 1 8 ? 34.488 -34.614 11.698 1.00 23.92 25 VAL B N 1
ATOM 2785 C CA . VAL B 1 8 ? 35.375 -35.215 12.683 1.00 27.27 25 VAL B CA 1
ATOM 2786 C C . VAL B 1 8 ? 34.528 -35.728 13.835 1.00 23.73 25 VAL B C 1
ATOM 2787 O O . VAL B 1 8 ? 33.739 -34.976 14.420 1.00 35.27 25 VAL B O 1
ATOM 2791 N N . ARG B 1 9 ? 34.674 -37.008 14.153 1.00 27.05 26 ARG B N 1
ATOM 2792 C CA . ARG B 1 9 ? 33.987 -37.579 15.304 1.00 33.66 26 ARG B CA 1
ATOM 2793 C C . ARG B 1 9 ? 34.711 -37.154 16.573 1.00 31.23 26 ARG B C 1
ATOM 2794 O O . ARG B 1 9 ? 35.919 -37.377 16.705 1.00 35.16 26 ARG B O 1
ATOM 2802 N N . VAL B 1 10 ? 33.978 -36.531 17.498 1.00 30.65 27 VAL B N 1
ATOM 2803 C CA . VAL B 1 10 ? 34.593 -36.084 18.744 1.00 34.82 27 VAL B CA 1
ATOM 2804 C C . VAL B 1 10 ? 35.212 -37.263 19.486 1.00 33.24 27 VAL B C 1
ATOM 2805 O O . VAL B 1 10 ? 36.248 -37.118 20.149 1.00 32.03 27 VAL B O 1
ATOM 2809 N N . GLN B 1 11 ? 34.618 -38.452 19.356 1.00 27.00 28 GLN B N 1
ATOM 2810 C CA . GLN B 1 11 ? 35.205 -39.643 19.964 1.00 35.25 28 GLN B CA 1
ATOM 2811 C C . GLN B 1 11 ? 36.616 -39.898 19.445 1.00 35.22 28 GLN B C 1
ATOM 2812 O O . GLN B 1 11 ? 37.497 -40.316 20.206 1.00 38.09 28 GLN B O 1
ATOM 2818 N N . SER B 1 12 ? 36.847 -39.652 18.151 1.00 32.43 29 SER B N 1
ATOM 2819 C CA . SER B 1 12 ? 38.177 -39.838 17.577 1.00 29.16 29 SER B CA 1
ATOM 2820 C C . SER B 1 12 ? 39.181 -38.851 18.149 1.00 29.70 29 SER B C 1
ATOM 2821 O O . SER B 1 12 ? 40.367 -39.178 18.280 1.00 31.98 29 SER B O 1
ATOM 2824 N N . LEU B 1 13 ? 38.731 -37.638 18.477 1.00 37.65 30 LEU B N 1
ATOM 2825 C CA . LEU B 1 13 ? 39.615 -36.671 19.115 1.00 35.93 30 LEU B CA 1
ATOM 2826 C C . LEU B 1 13 ? 39.980 -37.109 20.528 1.00 31.34 30 LEU B C 1
ATOM 2827 O O . LEU B 1 13 ? 41.139 -36.988 20.944 1.00 33.06 30 LEU B O 1
ATOM 2832 N N . ALA B 1 14 ? 39.006 -37.633 21.277 1.00 31.78 31 ALA B N 1
ATOM 2833 C CA . ALA B 1 14 ? 39.268 -38.054 22.649 1.00 31.01 31 ALA B CA 1
ATOM 2834 C C . ALA B 1 14 ? 40.201 -39.256 22.703 1.00 32.70 31 ALA B C 1
ATOM 2835 O O . ALA B 1 14 ? 41.033 -39.353 23.611 1.00 35.30 31 ALA B O 1
ATOM 2837 N N . GLU B 1 15 ? 40.083 -40.171 21.742 1.00 33.97 32 GLU B N 1
ATOM 2838 C CA . GLU B 1 15 ? 40.901 -41.375 21.727 1.00 33.51 32 GLU B CA 1
ATOM 2839 C C . GLU B 1 15 ? 42.344 -41.115 21.322 1.00 31.27 32 GLU B C 1
ATOM 2840 O O . GLU B 1 15 ? 43.158 -42.041 21.385 1.00 42.61 32 GLU B O 1
ATOM 2846 N N . SER B 1 16 ? 42.681 -39.904 20.897 1.00 36.00 33 SER B N 1
ATOM 2847 C CA . SER B 1 16 ? 44.055 -39.595 20.541 1.00 36.66 33 SER B CA 1
ATOM 2848 C C . SER B 1 16 ? 44.786 -39.080 21.780 1.00 45.14 33 SER B C 1
ATOM 2849 O O . SER B 1 16 ? 44.344 -39.264 22.917 1.00 49.90 33 SER B O 1
ATOM 2852 N N . ASN B 1 17 ? 45.929 -38.442 21.576 1.00 43.80 34 ASN B N 1
ATOM 2853 C CA . ASN B 1 17 ? 46.715 -37.865 22.658 1.00 43.36 34 ASN B CA 1
ATOM 2854 C C . ASN B 1 17 ? 46.636 -36.345 22.638 1.00 51.53 34 ASN B C 1
ATOM 2855 O O . ASN B 1 17 ? 47.653 -35.662 22.769 1.00 56.11 34 ASN B O 1
ATOM 2860 N N . LEU B 1 18 ? 45.438 -35.794 22.443 1.00 46.86 35 LEU B N 1
ATOM 2861 C CA . LEU B 1 18 ? 45.313 -34.355 22.237 1.00 47.67 35 LEU B CA 1
ATOM 2862 C C . LEU B 1 18 ? 45.782 -33.576 23.459 1.00 49.72 35 LEU B C 1
ATOM 2863 O O . LEU B 1 18 ? 45.170 -33.635 24.530 1.00 53.20 35 LEU B O 1
ATOM 2868 N N . SER B 1 19 ? 46.896 -32.864 23.302 1.00 44.69 36 SER B N 1
ATOM 2869 C CA . SER B 1 19 ? 47.388 -32.018 24.380 1.00 51.23 36 SER B CA 1
ATOM 2870 C C . SER B 1 19 ? 46.506 -30.790 24.553 1.00 49.16 36 SER B C 1
ATOM 2871 O O . SER B 1 19 ? 46.290 -30.326 25.678 1.00 55.53 36 SER B O 1
ATOM 2874 N N . SER B 1 20 ? 45.981 -30.258 23.453 1.00 48.44 37 SER B N 1
ATOM 2875 C CA . SER B 1 20 ? 45.189 -29.042 23.467 1.00 46.34 37 SER B CA 1
ATOM 2876 C C . SER B 1 20 ? 43.905 -29.262 22.682 1.00 41.03 37 SER B C 1
ATOM 2877 O O . SER B 1 20 ? 43.762 -30.232 21.933 1.00 46.11 37 SER B O 1
ATOM 2880 N N . LEU B 1 21 ? 42.971 -28.349 22.868 1.00 42.41 38 LEU B N 1
ATOM 2881 C CA . LEU B 1 21 ? 41.719 -28.383 22.127 1.00 34.45 38 LEU B CA 1
ATOM 2882 C C . LEU B 1 21 ? 41.933 -27.819 20.729 1.00 37.99 38 LEU B C 1
ATOM 2883 O O . LEU B 1 21 ? 42.533 -26.748 20.588 1.00 41.64 38 LEU B O 1
ATOM 2888 N N . PRO B 1 22 ? 41.477 -28.503 19.680 1.00 33.37 39 PRO B N 1
ATOM 2889 C CA . PRO B 1 22 ? 41.400 -27.850 18.368 1.00 33.26 39 PRO B CA 1
ATOM 2890 C C . PRO B 1 22 ? 40.551 -26.588 18.456 1.00 30.57 39 PRO B C 1
ATOM 2891 O O . PRO B 1 22 ? 39.592 -26.513 19.228 1.00 26.65 39 PRO B O 1
ATOM 2895 N N . ASP B 1 23 ? 40.923 -25.580 17.660 1.00 31.85 40 ASP B N 1
ATOM 2896 C CA . ASP B 1 23 ? 40.283 -24.272 17.780 1.00 36.56 40 ASP B CA 1
ATOM 2897 C C . ASP B 1 23 ? 38.810 -24.301 17.391 1.00 34.93 40 ASP B C 1
ATOM 2898 O O . ASP B 1 23 ? 38.046 -23.452 17.862 1.00 32.61 40 ASP B O 1
ATOM 2903 N N . ARG B 1 24 ? 38.394 -25.262 16.557 1.00 34.48 41 ARG B N 1
ATOM 2904 C CA . ARG B 1 24 ? 36.981 -25.411 16.221 1.00 29.78 41 ARG B CA 1
ATOM 2905 C C . ARG B 1 24 ? 36.108 -25.634 17.446 1.00 28.61 41 ARG B C 1
ATOM 2906 O O . ARG B 1 24 ? 34.903 -25.366 17.392 1.00 30.43 41 ARG B O 1
ATOM 2914 N N . TYR B 1 25 ? 36.680 -26.133 18.539 1.00 26.60 42 TYR B N 1
ATOM 2915 C CA . TYR B 1 25 ? 35.915 -26.507 19.718 1.00 26.19 42 TYR B CA 1
ATOM 2916 C C . TYR B 1 25 ? 36.096 -25.537 20.872 1.00 28.90 42 TYR B C 1
ATOM 2917 O O . TYR B 1 25 ? 35.532 -25.762 21.949 1.00 30.15 42 TYR B O 1
ATOM 2926 N N . ILE B 1 26 ? 36.859 -24.468 20.680 1.00 21.34 43 ILE B N 1
ATOM 2927 C CA . ILE B 1 26 ? 37.077 -23.470 21.718 1.00 23.69 43 ILE B CA 1
ATOM 2928 C C . ILE B 1 26 ? 35.986 -22.414 21.605 1.00 28.85 43 ILE B C 1
ATOM 2929 O O . ILE B 1 26 ? 35.893 -21.709 20.595 1.00 32.32 43 ILE B O 1
ATOM 2934 N N . LYS B 1 27 ? 35.155 -22.311 22.634 1.00 31.78 44 LYS B N 1
ATOM 2935 C CA . LYS B 1 27 ? 34.107 -21.308 22.654 1.00 31.10 44 LYS B CA 1
ATOM 2936 C C . LYS B 1 27 ? 34.693 -19.947 23.009 1.00 29.13 44 LYS B C 1
ATOM 2937 O O . LYS B 1 27 ? 35.769 -19.861 23.607 1.00 35.26 44 LYS B O 1
ATOM 2943 N N . PRO B 1 28 ? 34.018 -18.861 22.632 1.00 29.03 45 PRO B N 1
ATOM 2944 C CA . PRO B 1 28 ? 34.496 -17.532 23.029 1.00 31.11 45 PRO B CA 1
ATOM 2945 C C . PRO B 1 28 ? 34.555 -17.404 24.544 1.00 35.06 45 PRO B C 1
ATOM 2946 O O . PRO B 1 28 ? 33.777 -18.025 25.272 1.00 32.44 45 PRO B O 1
ATOM 2950 N N . ALA B 1 29 ? 35.508 -16.594 25.017 1.00 37.79 46 ALA B N 1
ATOM 2951 C CA . ALA B 1 29 ? 35.682 -16.411 26.456 1.00 30.63 46 ALA B CA 1
ATOM 2952 C C . ALA B 1 29 ? 34.409 -15.914 27.122 1.00 32.01 46 ALA B C 1
ATOM 2953 O O . ALA B 1 29 ? 34.174 -16.189 28.303 1.00 33.12 46 ALA B O 1
ATOM 2955 N N . SER B 1 30 ? 33.579 -15.180 26.389 1.00 39.55 47 SER B N 1
ATOM 2956 C CA . SER B 1 30 ? 32.312 -14.729 26.942 1.00 33.08 47 SER B CA 1
ATOM 2957 C C . SER B 1 30 ? 31.310 -15.860 27.133 1.00 34.12 47 SER B C 1
ATOM 2958 O O . SER B 1 30 ? 30.344 -15.682 27.884 1.00 26.39 47 SER B O 1
ATOM 2961 N N . LEU B 1 31 ? 31.516 -17.010 26.483 1.00 35.56 48 LEU B N 1
ATOM 2962 C CA . LEU B 1 31 ? 30.571 -18.118 26.505 1.00 30.50 48 LEU B CA 1
ATOM 2963 C C . LEU B 1 31 ? 31.143 -19.389 27.110 1.00 30.80 48 LEU B C 1
ATOM 2964 O O . LEU B 1 31 ? 30.435 -20.399 27.162 1.00 31.51 48 LEU B O 1
ATOM 2969 N N . ARG B 1 32 ? 32.394 -19.371 27.566 1.00 37.52 49 ARG B N 1
ATOM 2970 C CA . ARG B 1 32 ? 32.983 -20.539 28.199 1.00 29.65 49 ARG B CA 1
ATOM 2971 C C . ARG B 1 32 ? 32.285 -20.841 29.526 1.00 35.43 49 ARG B C 1
ATOM 2972 O O . ARG B 1 32 ? 31.825 -19.929 30.219 1.00 36.18 49 ARG B O 1
ATOM 2980 N N . PRO B 1 33 ? 32.185 -22.125 29.899 1.00 34.06 50 PRO B N 1
ATOM 2981 C CA . PRO B 1 33 ? 31.558 -22.543 31.158 1.00 37.27 50 PRO B CA 1
ATOM 2982 C C . PRO B 1 33 ? 32.272 -21.978 32.384 1.00 31.98 50 PRO B C 1
ATOM 2983 O O . PRO B 1 33 ? 33.455 -21.653 32.285 1.00 32.24 50 PRO B O 1
ATOM 2987 N N . ALA B 1 42 ? 26.445 -29.120 41.611 1.00 28.16 59 ALA B N 1
ATOM 2988 C CA . ALA B 1 42 ? 25.186 -29.491 40.973 1.00 35.70 59 ALA B CA 1
ATOM 2989 C C . ALA B 1 42 ? 24.014 -29.304 41.928 1.00 41.60 59 ALA B C 1
ATOM 2990 O O . ALA B 1 42 ? 23.968 -29.923 42.993 1.00 39.55 59 ALA B O 1
ATOM 2992 N N . THR B 1 43 ? 23.062 -28.462 41.539 1.00 28.79 60 THR B N 1
ATOM 2993 C CA . THR B 1 43 ? 21.957 -28.112 42.417 1.00 32.89 60 THR B CA 1
ATOM 2994 C C . THR B 1 43 ? 20.773 -29.052 42.205 1.00 29.73 60 THR B C 1
ATOM 2995 O O . THR B 1 43 ? 20.622 -29.678 41.155 1.00 31.50 60 THR B O 1
ATOM 2999 N N . ASN B 1 44 ? 19.928 -29.138 43.229 1.00 33.36 61 ASN B N 1
ATOM 3000 C CA . ASN B 1 44 ? 18.782 -30.037 43.222 1.00 30.79 61 ASN B CA 1
ATOM 3001 C C . ASN B 1 44 ? 17.561 -29.363 42.609 1.00 33.69 61 ASN B C 1
ATOM 3002 O O . ASN B 1 44 ? 17.266 -28.198 42.894 1.00 38.96 61 ASN B O 1
ATOM 3007 N N . ILE B 1 45 ? 16.850 -30.109 41.778 1.00 32.99 62 ILE B N 1
ATOM 3008 C CA . ILE B 1 45 ? 15.592 -29.667 41.181 1.00 35.26 62 ILE B CA 1
ATOM 3009 C C . ILE B 1 45 ? 14.457 -30.355 41.931 1.00 35.11 62 ILE B C 1
ATOM 3010 O O . ILE B 1 45 ? 14.473 -31.588 42.048 1.00 38.51 62 ILE B O 1
ATOM 3015 N N . PRO B 1 46 ? 13.480 -29.615 42.458 1.00 33.72 63 PRO B N 1
ATOM 3016 C CA . PRO B 1 46 ? 12.365 -30.264 43.160 1.00 30.71 63 PRO B CA 1
ATOM 3017 C C . PRO B 1 46 ? 11.626 -31.229 42.245 1.00 35.14 63 PRO B C 1
ATOM 3018 O O . PRO B 1 46 ? 11.370 -30.935 41.075 1.00 43.20 63 PRO B O 1
ATOM 3022 N N . ILE B 1 47 ? 11.289 -32.395 42.788 1.00 32.83 64 ILE B N 1
ATOM 3023 C CA . ILE B 1 47 ? 10.715 -33.475 41.995 1.00 40.18 64 ILE B CA 1
ATOM 3024 C C . ILE B 1 47 ? 9.210 -33.525 42.206 1.00 37.73 64 ILE B C 1
ATOM 3025 O O . ILE B 1 47 ? 8.692 -33.247 43.295 1.00 34.06 64 ILE B O 1
ATOM 3030 N N . ILE B 1 48 ? 8.500 -33.881 41.140 1.00 37.53 65 ILE B N 1
ATOM 3031 C CA . ILE B 1 48 ? 7.052 -34.035 41.154 1.00 33.43 65 ILE B CA 1
ATOM 3032 C C . ILE B 1 48 ? 6.736 -35.524 41.170 1.00 35.13 65 ILE B C 1
ATOM 3033 O O . ILE B 1 48 ? 7.216 -36.275 40.310 1.00 33.03 65 ILE B O 1
ATOM 3038 N N . ASP B 1 49 ? 5.939 -35.957 42.146 1.00 40.53 66 ASP B N 1
ATOM 3039 C CA . ASP B 1 49 ? 5.478 -37.341 42.216 1.00 37.03 66 ASP B CA 1
ATOM 3040 C C . ASP B 1 49 ? 4.230 -37.465 41.350 1.00 35.92 66 ASP B C 1
ATOM 3041 O O . ASP B 1 49 ? 3.189 -36.877 41.660 1.00 43.47 66 ASP B O 1
ATOM 3046 N N . LEU B 1 50 ? 4.333 -38.242 40.273 1.00 32.68 67 LEU B N 1
ATOM 3047 C CA . LEU B 1 50 ? 3.328 -38.241 39.219 1.00 35.11 67 LEU B CA 1
ATOM 3048 C C . LEU B 1 50 ? 2.192 -39.225 39.442 1.00 42.27 67 LEU B C 1
ATOM 3049 O O . LEU B 1 50 ? 1.103 -39.019 38.895 1.00 42.36 67 LEU B O 1
ATOM 3054 N N . GLU B 1 51 ? 2.402 -40.278 40.225 1.00 54.65 68 GLU B N 1
ATOM 3055 C CA . GLU B 1 51 ? 1.332 -41.274 40.263 1.00 58.80 68 GLU B CA 1
ATOM 3056 C C . GLU B 1 51 ? 0.075 -40.795 41.004 1.00 58.45 68 GLU B C 1
ATOM 3057 O O . GLU B 1 51 ? -0.810 -41.621 41.263 1.00 67.28 68 GLU B O 1
ATOM 3063 N N . GLY B 1 52 ? -0.049 -39.512 41.349 1.00 54.71 69 GLY B N 1
ATOM 3064 C CA . GLY B 1 52 ? -1.357 -38.976 41.679 1.00 66.61 69 GLY B CA 1
ATOM 3065 C C . GLY B 1 52 ? -2.322 -39.054 40.512 1.00 72.23 69 GLY B C 1
ATOM 3066 O O . GLY B 1 52 ? -3.538 -39.138 40.711 1.00 76.44 69 GLY B O 1
ATOM 3067 N N . LEU B 1 53 ? -1.801 -39.026 39.286 1.00 61.16 70 LEU B N 1
ATOM 3068 C CA . LEU B 1 53 ? -2.608 -39.287 38.099 1.00 60.66 70 LEU B CA 1
ATOM 3069 C C . LEU B 1 53 ? -2.538 -40.769 37.737 1.00 65.61 70 LEU B C 1
ATOM 3070 O O . LEU B 1 53 ? -1.505 -41.416 37.921 1.00 64.68 70 LEU B O 1
ATOM 3075 N N . ASP B 1 61 ? -3.291 -36.988 46.436 1.00 91.93 78 ASP B N 1
ATOM 3076 C CA . ASP B 1 61 ? -4.493 -36.750 45.646 1.00 98.24 78 ASP B CA 1
ATOM 3077 C C . ASP B 1 61 ? -4.183 -36.381 44.203 1.00 88.83 78 ASP B C 1
ATOM 3078 O O . ASP B 1 61 ? -3.946 -37.234 43.340 1.00 81.03 78 ASP B O 1
ATOM 3083 N N . ASP B 1 62 ? -4.189 -35.066 43.991 1.00 87.13 79 ASP B N 1
ATOM 3084 C CA . ASP B 1 62 ? -4.199 -34.400 42.697 1.00 78.73 79 ASP B CA 1
ATOM 3085 C C . ASP B 1 62 ? -4.272 -32.907 42.994 1.00 76.10 79 ASP B C 1
ATOM 3086 O O . ASP B 1 62 ? -4.319 -32.519 44.167 1.00 77.54 79 ASP B O 1
ATOM 3091 N N . VAL B 1 63 ? -4.268 -32.066 41.958 1.00 74.55 80 VAL B N 1
ATOM 3092 C CA . VAL B 1 63 ? -4.435 -30.617 42.083 1.00 71.78 80 VAL B CA 1
ATOM 3093 C C . VAL B 1 63 ? -3.494 -30.042 43.143 1.00 67.44 80 VAL B C 1
ATOM 3094 O O . VAL B 1 63 ? -3.774 -29.005 43.754 1.00 67.96 80 VAL B O 1
ATOM 3098 N N . ILE B 1 64 ? -2.389 -30.742 43.399 1.00 69.30 81 ILE B N 1
ATOM 3099 C CA . ILE B 1 64 ? -1.183 -30.124 43.932 1.00 68.91 81 ILE B CA 1
ATOM 3100 C C . ILE B 1 64 ? -0.205 -29.816 42.804 1.00 67.12 81 ILE B C 1
ATOM 3101 O O . ILE B 1 64 ? 0.962 -29.497 43.052 1.00 58.90 81 ILE B O 1
ATOM 3106 N N . MET B 1 65 ? -0.672 -29.919 41.555 1.00 69.47 82 MET B N 1
ATOM 3107 C CA . MET B 1 65 ? 0.067 -29.615 40.338 1.00 54.31 82 MET B CA 1
ATOM 3108 C C . MET B 1 65 ? 0.076 -28.130 40.005 1.00 46.91 82 MET B C 1
ATOM 3109 O O . MET B 1 65 ? 0.235 -27.770 38.832 1.00 47.77 82 MET B O 1
ATOM 3114 N N . ALA B 1 66 ? -0.117 -27.259 40.996 1.00 45.85 83 ALA B N 1
ATOM 3115 C CA . ALA B 1 66 ? 0.249 -25.861 40.825 1.00 38.75 83 ALA B CA 1
ATOM 3116 C C . ALA B 1 66 ? 1.758 -25.671 40.830 1.00 48.05 83 ALA B C 1
ATOM 3117 O O . ALA B 1 66 ? 2.234 -24.581 40.491 1.00 52.60 83 ALA B O 1
ATOM 3119 N N . ARG B 1 67 ? 2.513 -26.699 41.224 1.00 46.99 84 ARG B N 1
ATOM 3120 C CA . ARG B 1 67 ? 3.963 -26.670 41.092 1.00 44.15 84 ARG B CA 1
ATOM 3121 C C . ARG B 1 67 ? 4.378 -26.884 39.644 1.00 39.76 84 ARG B C 1
ATOM 3122 O O . ARG B 1 67 ? 5.307 -26.229 39.156 1.00 36.51 84 ARG B O 1
ATOM 3130 N N . ILE B 1 68 ? 3.698 -27.799 38.948 1.00 36.31 85 ILE B N 1
ATOM 3131 C CA . ILE B 1 68 ? 3.945 -27.997 37.522 1.00 38.26 85 ILE B CA 1
ATOM 3132 C C . ILE B 1 68 ? 3.684 -26.705 36.759 1.00 40.65 85 ILE B C 1
ATOM 3133 O O . ILE B 1 68 ? 4.537 -26.226 36.001 1.00 33.58 85 ILE B O 1
ATOM 3138 N N . SER B 1 69 ? 2.499 -26.122 36.954 1.00 38.35 86 SER B N 1
ATOM 3139 C CA . SER B 1 69 ? 2.162 -24.878 36.272 1.00 37.39 86 SER B CA 1
ATOM 3140 C C . SER B 1 69 ? 3.146 -23.767 36.614 1.00 35.73 86 SER B C 1
ATOM 3141 O O . SER B 1 69 ? 3.428 -22.910 35.772 1.00 34.37 86 SER B O 1
ATOM 3144 N N . GLU B 1 70 ? 3.688 -23.771 37.833 1.00 34.79 87 GLU B N 1
ATOM 3145 C CA . GLU B 1 70 ? 4.683 -22.771 38.200 1.00 41.09 87 GLU B CA 1
ATOM 3146 C C . GLU B 1 70 ? 6.035 -23.042 37.548 1.00 39.68 87 GLU B C 1
ATOM 3147 O O . GLU B 1 70 ? 6.740 -22.095 37.178 1.00 38.91 87 GLU B O 1
ATOM 3153 N N . ALA B 1 71 ? 6.407 -24.315 37.390 1.00 37.45 88 ALA B N 1
ATOM 3154 C CA . ALA B 1 71 ? 7.681 -24.643 36.757 1.00 34.97 88 ALA B CA 1
ATOM 3155 C C . ALA B 1 71 ? 7.669 -24.282 35.274 1.00 32.90 88 ALA B C 1
ATOM 3156 O O . ALA B 1 71 ? 8.614 -23.662 34.770 1.00 30.86 88 ALA B O 1
ATOM 3158 N N . CYS B 1 72 ? 6.601 -24.657 34.559 1.00 29.28 89 CYS B N 1
ATOM 3159 C CA . CYS B 1 72 ? 6.513 -24.366 33.129 1.00 33.16 89 CYS B CA 1
ATOM 3160 C C . CYS B 1 72 ? 6.400 -22.880 32.829 1.00 33.07 89 CYS B C 1
ATOM 3161 O O . CYS B 1 72 ? 6.693 -22.470 31.701 1.00 32.43 89 CYS B O 1
ATOM 3164 N N . ARG B 1 73 ? 5.961 -22.072 33.792 1.00 32.86 90 ARG B N 1
ATOM 3165 C CA . ARG B 1 73 ? 5.778 -20.649 33.545 1.00 28.79 90 ARG B CA 1
ATOM 3166 C C . ARG B 1 73 ? 7.048 -19.848 33.797 1.00 34.30 90 ARG B C 1
ATOM 3167 O O . ARG B 1 73 ? 7.322 -18.880 33.078 1.00 40.35 90 ARG B O 1
ATOM 3175 N N . GLY B 1 74 ? 7.833 -20.233 34.798 1.00 33.82 91 GLY B N 1
ATOM 3176 C CA . GLY B 1 74 ? 9.007 -19.464 35.159 1.00 35.23 91 GLY B CA 1
ATOM 3177 C C . GLY B 1 74 ? 10.328 -20.126 34.830 1.00 39.00 91 GLY B C 1
ATOM 3178 O O . GLY B 1 74 ? 11.345 -19.445 34.667 1.00 42.30 91 GLY B O 1
ATOM 3179 N N . TRP B 1 75 ? 10.332 -21.450 34.732 1.00 41.98 92 TRP B N 1
ATOM 3180 C CA . TRP B 1 75 ? 11.548 -22.212 34.476 1.00 36.49 92 TRP B CA 1
ATOM 3181 C C . TRP B 1 75 ? 11.509 -22.975 33.166 1.00 30.54 92 TRP B C 1
ATOM 3182 O O . TRP B 1 75 ? 12.537 -23.096 32.496 1.00 29.10 92 TRP B O 1
ATOM 3193 N N . GLY B 1 76 ? 10.349 -23.495 32.784 1.00 28.62 93 GLY B N 1
ATOM 3194 C CA . GLY B 1 76 ? 10.249 -24.251 31.558 1.00 29.89 93 GLY B CA 1
ATOM 3195 C C . GLY B 1 76 ? 10.740 -25.671 31.649 1.00 29.76 93 GLY B C 1
ATOM 3196 O O . GLY B 1 76 ? 11.005 -26.292 30.616 1.00 32.94 93 GLY B O 1
ATOM 3197 N N . PHE B 1 77 ? 10.875 -26.206 32.856 1.00 28.92 94 PHE B N 1
ATOM 3198 C CA . PHE B 1 77 ? 11.280 -27.589 33.031 1.00 29.37 94 PHE B CA 1
ATOM 3199 C C . PHE B 1 77 ? 10.902 -28.019 34.437 1.00 27.44 94 PHE B C 1
ATOM 3200 O O . PHE B 1 77 ? 10.892 -27.207 35.364 1.00 32.19 94 PHE B O 1
ATOM 3208 N N . PHE B 1 78 ? 10.575 -29.300 34.577 1.00 26.61 95 PHE B N 1
ATOM 3209 C CA . PHE B 1 78 ? 10.338 -29.893 35.882 1.00 22.99 95 PHE B CA 1
ATOM 3210 C C . PHE B 1 78 ? 10.797 -31.343 35.844 1.00 22.93 95 PHE B C 1
ATOM 3211 O O . PHE B 1 78 ? 10.962 -31.938 34.777 1.00 28.17 95 PHE B O 1
ATOM 3219 N N . GLN B 1 79 ? 11.015 -31.898 37.029 1.00 24.04 96 GLN B N 1
ATOM 3220 C CA . GLN B 1 79 ? 11.538 -33.244 37.198 1.00 23.85 96 GLN B CA 1
ATOM 3221 C C . GLN B 1 79 ? 10.455 -34.115 37.818 1.00 30.85 96 GLN B C 1
ATOM 3222 O O . GLN B 1 79 ? 9.822 -33.717 38.802 1.00 29.34 96 GLN B O 1
ATOM 3228 N N . VAL B 1 80 ? 10.241 -35.296 37.242 1.00 27.26 97 VAL B N 1
ATOM 3229 C CA . VAL B 1 80 ? 9.141 -36.170 37.631 1.00 27.74 97 VAL B CA 1
ATOM 3230 C C . VAL B 1 80 ? 9.691 -37.525 38.057 1.00 28.06 97 VAL B C 1
ATOM 3231 O O . VAL B 1 80 ? 10.653 -38.033 37.469 1.00 31.60 97 VAL B O 1
ATOM 3235 N N . VAL B 1 81 ? 9.073 -38.105 39.085 1.00 27.51 98 VAL B N 1
ATOM 3236 C CA . VAL B 1 81 ? 9.361 -39.456 39.546 1.00 27.15 98 VAL B CA 1
ATOM 3237 C C . VAL B 1 81 ? 8.052 -40.242 39.549 1.00 33.67 98 VAL B C 1
ATOM 3238 O O . VAL B 1 81 ? 6.964 -39.673 39.454 1.00 31.69 98 VAL B O 1
ATOM 3242 N N . ASN B 1 82 ? 8.171 -41.564 39.677 1.00 31.76 99 ASN B N 1
ATOM 3243 C CA . ASN B 1 82 ? 7.017 -42.464 39.706 1.00 30.11 99 ASN B CA 1
ATOM 3244 C C . ASN B 1 82 ? 6.098 -42.196 38.515 1.00 34.36 99 ASN B C 1
ATOM 3245 O O . ASN B 1 82 ? 4.907 -41.914 38.655 1.00 37.85 99 ASN B O 1
ATOM 3250 N N . HIS B 1 83 ? 6.686 -42.287 37.325 1.00 35.53 100 HIS B N 1
ATOM 3251 C CA . HIS B 1 83 ? 6.053 -41.824 36.099 1.00 28.94 100 HIS B CA 1
ATOM 3252 C C . HIS B 1 83 ? 5.501 -42.951 35.236 1.00 34.53 100 HIS B C 1
ATOM 3253 O O . HIS B 1 83 ? 4.858 -42.673 34.219 1.00 46.12 100 HIS B O 1
ATOM 3260 N N . GLY B 1 84 ? 5.733 -44.208 35.605 1.00 28.47 101 GLY B N 1
ATOM 3261 C CA . GLY B 1 84 ? 5.214 -45.334 34.859 1.00 30.71 101 GLY B CA 1
ATOM 3262 C C . GLY B 1 84 ? 6.229 -46.039 33.987 1.00 37.28 101 GLY B C 1
ATOM 3263 O O . GLY B 1 84 ? 5.927 -47.121 33.466 1.00 41.81 101 GLY B O 1
ATOM 3264 N N . VAL B 1 85 ? 7.409 -45.461 33.805 1.00 38.29 102 VAL B N 1
ATOM 3265 C CA . VAL B 1 85 ? 8.500 -46.113 33.090 1.00 35.94 102 VAL B CA 1
ATOM 3266 C C . VAL B 1 85 ? 9.340 -46.892 34.091 1.00 36.18 102 VAL B C 1
ATOM 3267 O O . VAL B 1 85 ? 9.665 -46.392 35.175 1.00 42.81 102 VAL B O 1
ATOM 3271 N N . LYS B 1 86 ? 9.689 -48.123 33.738 1.00 34.68 103 LYS B N 1
ATOM 3272 C CA . LYS B 1 86 ? 10.425 -48.967 34.671 1.00 39.22 103 LYS B CA 1
ATOM 3273 C C . LYS B 1 86 ? 11.875 -48.508 34.766 1.00 34.47 103 LYS B C 1
ATOM 3274 O O . LYS B 1 86 ? 12.503 -48.244 33.736 1.00 34.66 103 LYS B O 1
ATOM 3280 N N . PRO B 1 87 ? 12.428 -48.388 35.975 1.00 31.52 104 PRO B N 1
ATOM 3281 C CA . PRO B 1 87 ? 13.843 -48.008 36.108 1.00 30.45 104 PRO B CA 1
ATOM 3282 C C . PRO B 1 87 ? 14.794 -48.918 35.359 1.00 39.26 104 PRO B C 1
ATOM 3283 O O . PRO B 1 87 ? 15.861 -48.462 34.926 1.00 38.08 104 PRO B O 1
ATOM 3287 N N . GLU B 1 88 ? 14.446 -50.196 35.191 1.00 43.40 105 GLU B N 1
ATOM 3288 C CA . GLU B 1 88 ? 15.309 -51.091 34.427 1.00 38.39 105 GLU B CA 1
ATOM 3289 C C . GLU B 1 88 ? 15.324 -50.715 32.953 1.00 36.25 105 GLU B C 1
ATOM 3290 O O . GLU B 1 88 ? 16.375 -50.772 32.304 1.00 39.50 105 GLU B O 1
ATOM 3296 N N . LEU B 1 89 ? 14.169 -50.330 32.404 1.00 30.78 106 LEU B N 1
ATOM 3297 C CA . LEU B 1 89 ? 14.136 -49.861 31.023 1.00 30.60 106 LEU B CA 1
ATOM 3298 C C . LEU B 1 89 ? 14.965 -48.592 30.855 1.00 34.22 106 LEU B C 1
ATOM 3299 O O . LEU B 1 89 ? 15.635 -48.410 29.831 1.00 33.98 106 LEU B O 1
ATOM 3304 N N . MET B 1 9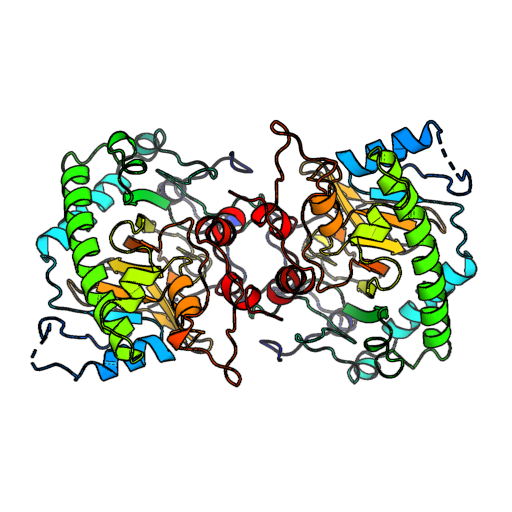0 ? 14.941 -47.708 31.857 1.00 28.70 107 MET B N 1
ATOM 3305 C CA . MET B 1 90 ? 15.687 -46.458 31.760 1.00 26.45 107 MET B CA 1
ATOM 3306 C C . MET B 1 90 ? 17.188 -46.707 31.759 1.00 27.53 107 MET B C 1
ATOM 3307 O O . MET B 1 90 ? 17.921 -46.119 30.955 1.00 29.90 107 MET B O 1
ATOM 3312 N N . ASP B 1 91 ? 17.664 -47.577 32.651 1.00 37.00 108 ASP B N 1
ATOM 3313 C CA . ASP B 1 91 ? 19.093 -47.864 32.717 1.00 36.76 108 ASP B CA 1
ATOM 3314 C C . ASP B 1 91 ? 19.545 -48.710 31.531 1.00 30.82 108 ASP B C 1
ATOM 3315 O O . ASP B 1 91 ? 20.671 -48.553 31.043 1.00 23.39 108 ASP B O 1
ATOM 3320 N N . ALA B 1 92 ? 18.684 -49.614 31.057 1.00 26.91 109 ALA B N 1
ATOM 3321 C CA . ALA B 1 92 ? 19.026 -50.410 29.884 1.00 27.45 109 ALA B CA 1
ATOM 3322 C C . ALA B 1 92 ? 19.196 -49.520 28.662 1.00 36.18 109 ALA B C 1
ATOM 3323 O O . ALA B 1 92 ? 20.155 -49.672 27.897 1.00 35.68 109 ALA B O 1
ATOM 3325 N N . ALA B 1 93 ? 18.274 -48.571 28.472 1.00 32.42 110 ALA B N 1
ATOM 3326 C CA . ALA B 1 93 ? 18.387 -47.636 27.359 1.00 31.46 110 ALA B CA 1
ATOM 3327 C C . ALA B 1 93 ? 19.705 -46.876 27.407 1.00 29.71 110 ALA B C 1
ATOM 3328 O O . ALA B 1 93 ? 20.347 -46.660 26.373 1.00 32.97 110 ALA B O 1
ATOM 3330 N N . ARG B 1 94 ? 20.133 -46.472 28.603 1.00 27.14 111 ARG B N 1
ATOM 3331 C CA . ARG B 1 94 ? 21.409 -45.777 28.733 1.00 29.19 111 ARG B CA 1
ATOM 3332 C C . ARG B 1 94 ? 22.576 -46.696 28.385 1.00 32.98 111 ARG B C 1
ATOM 3333 O O . ARG B 1 94 ? 23.399 -46.370 27.521 1.00 26.89 111 ARG B O 1
ATOM 3341 N N . GLU B 1 95 ? 22.659 -47.857 29.044 1.00 36.55 112 GLU B N 1
ATOM 3342 C CA . GLU B 1 95 ? 23.822 -48.725 28.878 1.00 34.01 112 GLU B CA 1
ATOM 3343 C C . GLU B 1 95 ? 23.886 -49.336 27.484 1.00 30.46 112 GLU B C 1
ATOM 3344 O O . GLU B 1 95 ? 24.983 -49.573 26.966 1.00 32.13 112 GLU B O 1
ATOM 3350 N N . ASN B 1 96 ? 22.734 -49.606 26.866 1.00 29.93 113 ASN B N 1
ATOM 3351 C CA . ASN B 1 96 ? 22.728 -50.045 25.474 1.00 30.64 113 ASN B CA 1
ATOM 3352 C C . ASN B 1 96 ? 23.378 -49.004 24.573 1.00 33.95 113 ASN B C 1
ATOM 3353 O O . ASN B 1 96 ? 24.264 -49.319 23.772 1.00 41.33 113 ASN B O 1
ATOM 3358 N N . TRP B 1 97 ? 22.945 -47.749 24.697 1.00 30.03 114 TRP B N 1
ATOM 3359 C CA . TRP B 1 97 ? 23.503 -46.689 23.868 1.00 31.42 114 TRP B CA 1
ATOM 3360 C C . TRP B 1 97 ? 24.963 -46.425 24.212 1.00 30.46 114 TRP B C 1
ATOM 3361 O O . TRP B 1 97 ? 25.784 -46.197 23.315 1.00 29.04 114 TRP B O 1
ATOM 3372 N N . ARG B 1 98 ? 25.305 -46.449 25.504 1.00 30.00 115 ARG B N 1
ATOM 3373 C CA . ARG B 1 98 ? 26.696 -46.261 25.905 1.00 32.82 115 ARG B CA 1
ATOM 3374 C C . ARG B 1 98 ? 27.605 -47.268 25.216 1.00 36.00 115 ARG B C 1
ATOM 3375 O O . ARG B 1 98 ? 28.708 -46.925 24.773 1.00 34.05 115 ARG B O 1
ATOM 3383 N N . GLU B 1 99 ? 27.151 -48.519 25.110 1.00 34.35 116 GLU B N 1
ATOM 3384 C CA . GLU B 1 99 ? 27.958 -49.548 24.464 1.00 35.26 116 GLU B CA 1
ATOM 3385 C C . GLU B 1 99 ? 28.075 -49.297 22.966 1.00 36.16 116 GLU B C 1
ATOM 3386 O O . GLU B 1 99 ? 29.139 -49.517 22.375 1.00 29.78 116 GLU B O 1
ATOM 3392 N N . PHE B 1 100 ? 26.990 -48.839 22.335 1.00 30.37 117 PHE B N 1
ATOM 3393 C CA . PHE B 1 100 ? 27.069 -48.421 20.940 1.00 37.07 117 PHE B CA 1
ATOM 3394 C C . PHE B 1 100 ? 28.127 -47.341 20.750 1.00 34.89 117 PHE B C 1
ATOM 3395 O O . PHE B 1 100 ? 28.890 -47.374 19.777 1.00 29.13 117 PHE B O 1
ATOM 3403 N N . PHE B 1 101 ? 28.196 -46.381 21.676 1.00 24.75 118 PHE B N 1
ATOM 3404 C CA . PHE B 1 101 ? 29.182 -45.314 21.567 1.00 28.52 118 PHE B CA 1
ATOM 3405 C C . PHE B 1 101 ? 30.574 -45.755 21.997 1.00 27.76 118 PHE B C 1
ATOM 3406 O O . PHE B 1 101 ? 31.557 -45.116 21.606 1.00 30.20 118 PHE B O 1
ATOM 3414 N N . HIS B 1 102 ? 30.682 -46.827 22.783 1.00 33.36 119 HIS B N 1
ATOM 3415 C CA . HIS B 1 102 ? 31.982 -47.387 23.137 1.00 31.27 119 HIS B CA 1
ATOM 3416 C C . HIS B 1 102 ? 32.571 -48.255 22.033 1.00 31.75 119 HIS B C 1
ATOM 3417 O O . HIS B 1 102 ? 33.755 -48.604 22.109 1.00 32.37 119 HIS B O 1
ATOM 3424 N N . MET B 1 103 ? 31.773 -48.611 21.022 1.00 31.96 120 MET B N 1
ATOM 3425 C CA . MET B 1 103 ? 32.276 -49.260 19.824 1.00 29.56 120 MET B CA 1
ATOM 3426 C C . MET B 1 103 ? 33.390 -48.433 19.185 1.00 35.82 120 MET B C 1
ATOM 3427 O O . MET B 1 103 ? 33.489 -47.223 19.410 1.00 33.74 120 MET B O 1
ATOM 3432 N N . PRO B 1 104 ? 34.244 -49.070 18.382 1.00 40.69 121 PRO B N 1
ATOM 3433 C CA . PRO B 1 104 ? 35.172 -48.302 17.545 1.00 32.74 121 PRO B CA 1
ATOM 3434 C C . PRO B 1 104 ? 34.409 -47.340 16.648 1.00 32.89 121 PRO B C 1
ATOM 3435 O O . PRO B 1 104 ? 33.293 -47.623 16.207 1.00 33.89 121 PRO B O 1
ATOM 3439 N N . VAL B 1 105 ? 35.029 -46.188 16.385 1.00 32.74 122 VAL B N 1
ATOM 3440 C CA . VAL B 1 105 ? 34.358 -45.134 15.627 1.00 33.51 122 VAL B CA 1
ATOM 3441 C C . VAL B 1 105 ? 33.953 -45.634 14.244 1.00 35.68 122 VAL B C 1
ATOM 3442 O O . VAL B 1 105 ? 32.835 -45.379 13.779 1.00 33.65 122 VAL B O 1
ATOM 3446 N N . ASN B 1 106 ? 34.847 -46.370 13.574 1.00 31.94 123 ASN B N 1
ATOM 3447 C CA . ASN B 1 106 ? 34.562 -46.845 12.222 1.00 31.34 123 ASN B CA 1
ATOM 3448 C C . ASN B 1 106 ? 33.397 -47.826 12.177 1.00 30.81 123 ASN B C 1
ATOM 3449 O O . ASN B 1 106 ? 32.858 -48.079 11.094 1.00 29.62 123 ASN B O 1
ATOM 3454 N N . ALA B 1 107 ? 32.996 -48.379 13.323 1.00 33.83 124 ALA B N 1
ATOM 3455 C CA . ALA B 1 107 ? 31.865 -49.297 13.365 1.00 32.96 124 ALA B CA 1
ATOM 3456 C C . ALA B 1 107 ? 30.528 -48.581 13.221 1.00 38.32 124 ALA B C 1
ATOM 3457 O O . ALA B 1 107 ? 29.528 -49.221 12.877 1.00 40.28 124 ALA B O 1
ATOM 3459 N N . LYS B 1 108 ? 30.486 -47.273 13.479 1.00 35.33 125 LYS B N 1
ATOM 3460 C CA . LYS B 1 108 ? 29.270 -46.492 13.311 1.00 33.42 125 LYS B CA 1
ATOM 3461 C C . LYS B 1 108 ? 29.275 -45.645 12.046 1.00 30.20 125 LYS B C 1
ATOM 3462 O O . LYS B 1 108 ? 28.243 -45.050 11.719 1.00 30.04 125 LYS B O 1
ATOM 3468 N N . GLU B 1 109 ? 30.401 -45.586 11.328 1.00 32.17 126 GLU B N 1
ATOM 3469 C CA . GLU B 1 109 ? 30.540 -44.636 10.229 1.00 29.05 126 GLU B CA 1
ATOM 3470 C C . GLU B 1 109 ? 29.486 -44.849 9.154 1.00 32.11 126 GLU B C 1
ATOM 3471 O O . GLU B 1 109 ? 29.021 -43.885 8.536 1.00 37.80 126 GLU B O 1
ATOM 3477 N N . THR B 1 110 ? 29.099 -46.101 8.910 1.00 28.67 127 THR B N 1
ATOM 3478 C CA . THR B 1 110 ? 28.126 -46.371 7.857 1.00 34.28 127 THR B CA 1
ATOM 3479 C C . THR B 1 110 ? 26.771 -45.738 8.156 1.00 35.35 127 THR B C 1
ATOM 3480 O O . THR B 1 110 ? 25.982 -45.500 7.234 1.00 39.49 127 THR B O 1
ATOM 3484 N N . TYR B 1 111 ? 26.483 -45.459 9.426 1.00 31.96 128 TYR B N 1
ATOM 3485 C CA . TYR B 1 111 ? 25.258 -44.783 9.825 1.00 29.40 128 TYR B CA 1
ATOM 3486 C C . TYR B 1 111 ? 25.375 -43.261 9.781 1.00 25.64 128 TYR B C 1
ATOM 3487 O O . TYR B 1 111 ? 24.473 -42.573 10.268 1.00 23.53 128 TYR B O 1
ATOM 3496 N N . SER B 1 112 ? 26.461 -42.727 9.217 1.00 28.39 129 SER B N 1
ATOM 3497 C CA . SER B 1 112 ? 26.700 -41.285 9.208 1.00 32.17 129 SER B CA 1
ATOM 3498 C C . SER B 1 112 ? 25.494 -40.526 8.668 1.00 29.14 129 SER B C 1
ATOM 3499 O O . SER B 1 112 ? 24.944 -40.867 7.617 1.00 24.87 129 SER B O 1
ATOM 3502 N N . ASN B 1 113 ? 25.079 -39.497 9.399 1.00 25.14 130 ASN B N 1
ATOM 3503 C CA . ASN B 1 113 ? 23.920 -38.733 8.974 1.00 26.35 130 ASN B CA 1
ATOM 3504 C C . ASN B 1 113 ? 24.321 -37.677 7.948 1.00 24.84 130 ASN B C 1
ATOM 3505 O O . ASN B 1 113 ? 25.501 -37.452 7.667 1.00 25.26 130 ASN B O 1
ATOM 3510 N N . SER B 1 114 ? 23.309 -37.027 7.388 1.00 25.43 131 SER B N 1
ATOM 3511 C CA . SER B 1 114 ? 23.466 -35.959 6.418 1.00 28.42 131 SER B CA 1
ATOM 3512 C C . SER B 1 114 ? 22.465 -34.868 6.757 1.00 27.95 131 SER B C 1
ATOM 3513 O O . SER B 1 114 ? 21.388 -35.160 7.291 1.00 21.77 131 SER B O 1
ATOM 3516 N N . PRO B 1 115 ? 22.781 -33.605 6.450 1.00 32.48 132 PRO B N 1
ATOM 3517 C CA . PRO B 1 115 ? 21.909 -32.497 6.871 1.00 28.35 132 PRO B CA 1
ATOM 3518 C C . PRO B 1 115 ? 20.535 -32.496 6.220 1.00 28.19 132 PRO B C 1
ATOM 3519 O O . PRO B 1 115 ? 19.701 -31.657 6.580 1.00 31.67 132 PRO B O 1
ATOM 3523 N N . ARG B 1 116 ? 20.263 -33.402 5.280 1.00 31.12 133 ARG B N 1
ATOM 3524 C CA . ARG B 1 116 ? 18.951 -33.416 4.645 1.00 32.13 133 ARG B CA 1
ATOM 3525 C C . ARG B 1 116 ? 17.884 -33.954 5.593 1.00 33.73 133 ARG B C 1
ATOM 3526 O O . ARG B 1 116 ? 16.795 -33.379 5.697 1.00 38.19 133 ARG B O 1
ATOM 3534 N N . THR B 1 117 ? 18.173 -35.050 6.298 1.00 32.95 134 THR B N 1
ATOM 3535 C CA . THR B 1 117 ? 17.243 -35.590 7.281 1.00 29.81 134 THR B CA 1
ATOM 3536 C C . THR B 1 117 ? 17.844 -35.764 8.668 1.00 27.64 134 THR B C 1
ATOM 3537 O O . THR B 1 117 ? 17.085 -35.978 9.621 1.00 27.77 134 THR B O 1
ATOM 3541 N N . TYR B 1 118 ? 19.169 -35.698 8.808 1.00 24.65 135 TYR B N 1
ATOM 3542 C CA . TYR B 1 118 ? 19.912 -35.804 10.061 1.00 24.79 135 TYR B CA 1
ATOM 3543 C C . TYR B 1 118 ? 19.798 -37.174 10.716 1.00 23.45 135 TYR B C 1
ATOM 3544 O O . TYR B 1 118 ? 20.333 -37.357 11.814 1.00 24.77 135 TYR B O 1
ATOM 3553 N N . GLU B 1 119 ? 19.132 -38.139 10.085 1.00 23.73 136 GLU B N 1
ATOM 3554 C CA . GLU B 1 119 ? 18.975 -39.458 10.686 1.00 23.82 136 GLU B CA 1
ATOM 3555 C C . GLU B 1 119 ? 20.315 -40.175 10.758 1.00 25.39 136 GLU B C 1
ATOM 3556 O O . GLU B 1 119 ? 21.060 -40.218 9.776 1.00 22.09 136 GLU B O 1
ATOM 3562 N N . GLY B 1 120 ? 20.618 -40.740 11.924 1.00 30.37 137 GLY B N 1
ATOM 3563 C CA . GLY B 1 120 ? 21.796 -41.571 12.065 1.00 23.57 137 GLY B CA 1
ATOM 3564 C C . GLY B 1 120 ? 22.875 -41.002 12.960 1.00 27.42 137 GLY B C 1
ATOM 3565 O O . GLY B 1 120 ? 22.592 -40.254 13.902 1.00 28.18 137 GLY B O 1
ATOM 3566 N N . TYR B 1 121 ? 24.123 -41.356 12.658 1.00 28.52 138 TYR B N 1
ATOM 3567 C CA . TYR B 1 121 ? 25.278 -41.020 13.483 1.00 29.75 138 TYR B CA 1
ATOM 3568 C C . TYR B 1 121 ? 25.794 -39.637 13.092 1.00 32.26 138 TYR B C 1
ATOM 3569 O O . TYR B 1 121 ? 26.146 -39.409 11.929 1.00 28.35 138 TYR B O 1
ATOM 3578 N N . GLY B 1 122 ? 25.835 -38.716 14.060 1.00 28.92 139 GLY B N 1
ATOM 3579 C CA . GLY B 1 122 ? 26.183 -37.341 13.778 1.00 22.08 139 GLY B CA 1
ATOM 3580 C C . GLY B 1 122 ? 27.212 -36.791 14.747 1.00 27.75 139 GLY B C 1
ATOM 3581 O O . GLY B 1 122 ? 27.453 -37.339 15.823 1.00 32.35 139 GLY B O 1
ATOM 3582 N N . SER B 1 123 ? 27.819 -35.673 14.337 1.00 32.36 140 SER B N 1
ATOM 3583 C CA . SER B 1 123 ? 28.796 -34.961 15.156 1.00 27.01 140 SER B CA 1
ATOM 3584 C C . SER B 1 123 ? 28.624 -33.450 15.143 1.00 23.15 140 SER B C 1
ATOM 3585 O O . SER B 1 123 ? 29.339 -32.767 15.884 1.00 27.42 140 SER B O 1
ATOM 3588 N N . ARG B 1 124 ? 27.728 -32.899 14.331 1.00 24.19 141 ARG B N 1
ATOM 3589 C CA . ARG B 1 124 ? 27.484 -31.466 14.310 1.00 24.14 141 ARG B CA 1
ATOM 3590 C C . ARG B 1 124 ? 26.019 -31.217 13.990 1.00 21.66 141 ARG B C 1
ATOM 3591 O O . ARG B 1 124 ? 25.295 -32.103 13.527 1.00 24.90 141 ARG B O 1
ATOM 3599 N N . LEU B 1 125 ? 25.590 -29.987 14.245 1.00 24.40 142 LEU B N 1
ATOM 3600 C CA . LEU B 1 125 ? 24.230 -29.548 13.968 1.00 20.86 142 LEU B CA 1
ATOM 3601 C C . LEU B 1 125 ? 24.329 -28.194 13.285 1.00 27.28 142 LEU B C 1
ATOM 3602 O O . LEU B 1 125 ? 24.825 -27.237 13.885 1.00 31.57 142 LEU B O 1
ATOM 3607 N N . GLY B 1 126 ? 23.892 -28.121 12.035 1.00 26.74 143 GLY B N 1
ATOM 3608 C CA . GLY B 1 126 ? 24.061 -26.942 11.211 1.00 23.89 143 GLY B CA 1
ATOM 3609 C C . GLY B 1 126 ? 25.090 -27.164 10.112 1.00 25.56 143 GLY B C 1
ATOM 3610 O O . GLY B 1 126 ? 25.845 -28.137 10.103 1.00 27.31 143 GLY B O 1
ATOM 3611 N N . VAL B 1 127 ? 25.115 -26.219 9.168 1.00 26.11 144 VAL B N 1
ATOM 3612 C CA . VAL B 1 127 ? 25.914 -26.390 7.957 1.00 26.54 144 VAL B CA 1
ATOM 3613 C C . VAL B 1 127 ? 26.801 -25.186 7.650 1.00 28.60 144 VAL B C 1
ATOM 3614 O O . VAL B 1 127 ? 27.294 -25.049 6.527 1.00 36.05 144 VAL B O 1
ATOM 3618 N N . GLU B 1 128 ? 27.025 -24.311 8.627 1.00 27.60 145 GLU B N 1
ATOM 3619 C CA . GLU B 1 128 ? 27.932 -23.188 8.414 1.00 37.11 145 GLU B CA 1
ATOM 3620 C C . GLU B 1 128 ? 29.378 -23.677 8.443 1.00 39.68 145 GLU B C 1
ATOM 3621 O O . GLU B 1 128 ? 29.782 -24.394 9.364 1.00 39.10 145 GLU B O 1
ATOM 3627 N N . LYS B 1 129 ? 30.162 -23.267 7.437 1.00 36.05 146 LYS B N 1
ATOM 3628 C CA . LYS B 1 129 ? 31.413 -23.959 7.126 1.00 42.05 146 LYS B CA 1
ATOM 3629 C C . LYS B 1 129 ? 32.514 -23.688 8.144 1.00 46.76 146 LYS B C 1
ATOM 3630 O O . LYS B 1 129 ? 33.418 -24.516 8.305 1.00 46.21 146 LYS B O 1
ATOM 3636 N N . GLY B 1 130 ? 32.489 -22.544 8.820 1.00 40.90 147 GLY B N 1
ATOM 3637 C CA . GLY B 1 130 ? 33.510 -22.247 9.804 1.00 43.28 147 GLY B CA 1
ATOM 3638 C C . GLY B 1 130 ? 33.062 -22.340 11.241 1.00 37.04 147 GLY B C 1
ATOM 3639 O O . GLY B 1 130 ? 33.836 -21.967 12.138 1.00 38.92 147 GLY B O 1
ATOM 3640 N N . ALA B 1 131 ? 31.860 -22.840 11.508 1.00 35.50 148 ALA B N 1
ATOM 3641 C CA . ALA B 1 131 ? 31.228 -22.652 12.803 1.00 30.86 148 ALA B CA 1
ATOM 3642 C C . ALA B 1 131 ? 31.993 -23.365 13.909 1.00 31.02 148 ALA B C 1
ATOM 3643 O O . ALA B 1 131 ? 32.621 -24.406 13.695 1.00 33.00 148 ALA B O 1
ATOM 3645 N N . SER B 1 132 ? 31.942 -22.779 15.102 1.00 28.98 149 SER B N 1
ATOM 3646 C CA . SER B 1 132 ? 32.435 -23.470 16.281 1.00 31.58 149 SER B CA 1
ATOM 3647 C C . SER B 1 132 ? 31.639 -24.752 16.489 1.00 32.31 149 SER B C 1
ATOM 3648 O O . SER B 1 132 ? 30.428 -24.798 16.248 1.00 31.63 149 SER B O 1
ATOM 3651 N N . LEU B 1 133 ? 32.331 -25.801 16.918 1.00 27.53 150 LEU B N 1
ATOM 3652 C CA . LEU B 1 133 ? 31.730 -27.114 17.080 1.00 24.68 150 LEU B CA 1
ATOM 3653 C C . LEU B 1 133 ? 31.617 -27.473 18.554 1.00 25.35 150 LEU B C 1
ATOM 3654 O O . LEU B 1 133 ? 32.304 -26.912 19.411 1.00 26.78 150 LEU B O 1
ATOM 3659 N N . ASP B 1 134 ? 30.734 -28.422 18.834 1.00 22.93 151 ASP B N 1
ATOM 3660 C CA . ASP B 1 134 ? 30.481 -28.883 20.188 1.00 26.60 151 ASP B CA 1
ATOM 3661 C C . ASP B 1 134 ? 31.205 -30.198 20.450 1.00 26.70 151 ASP B C 1
ATOM 3662 O O . ASP B 1 134 ? 31.421 -31.007 19.543 1.00 26.52 151 ASP B O 1
ATOM 3667 N N . TRP B 1 135 ? 31.583 -30.405 21.710 1.00 27.98 152 TRP B N 1
ATOM 3668 C CA . TRP B 1 135 ? 32.350 -31.588 22.094 1.00 31.79 152 TRP B CA 1
ATOM 3669 C C . TRP B 1 135 ? 31.395 -32.749 22.367 1.00 27.38 152 TRP B C 1
ATOM 3670 O O . TRP B 1 135 ? 31.212 -33.198 23.499 1.00 28.77 152 TRP B O 1
ATOM 3681 N N . SER B 1 136 ? 30.776 -33.239 21.295 1.00 24.50 153 SER B N 1
ATOM 3682 C CA . SER B 1 136 ? 29.864 -34.364 21.438 1.00 24.86 153 SER B CA 1
ATOM 3683 C C . SER B 1 136 ? 29.578 -34.990 20.083 1.00 31.66 153 SER B C 1
ATOM 3684 O O . SER B 1 136 ? 29.627 -34.323 19.044 1.00 27.51 153 SER B O 1
ATOM 3687 N N . ASP B 1 137 ? 29.284 -36.284 20.120 1.00 24.10 154 ASP B N 1
ATOM 3688 C CA . ASP B 1 137 ? 28.662 -37.009 19.028 1.00 21.98 154 ASP B CA 1
ATOM 3689 C C . ASP B 1 137 ? 27.238 -37.359 19.440 1.00 24.53 154 ASP B C 1
ATOM 3690 O O . ASP B 1 137 ? 26.875 -37.270 20.616 1.00 29.11 154 ASP B O 1
ATOM 3695 N N . TYR B 1 138 ? 26.418 -37.736 18.464 1.00 26.88 155 TYR B N 1
ATOM 3696 C CA . TYR B 1 138 ? 25.025 -38.040 18.754 1.00 26.39 155 TYR B CA 1
ATOM 3697 C C . TYR B 1 138 ? 24.491 -39.010 17.712 1.00 25.71 155 TYR B C 1
ATOM 3698 O O . TYR B 1 138 ? 25.094 -39.217 16.654 1.00 25.67 155 TYR B O 1
ATOM 3707 N N . TYR B 1 139 ? 23.343 -39.605 18.032 1.00 22.88 156 TYR B N 1
ATOM 3708 C CA . TYR B 1 139 ? 22.580 -40.418 17.097 1.00 29.55 156 TYR B CA 1
ATOM 3709 C C . TYR B 1 139 ? 21.143 -39.921 17.086 1.00 26.63 156 TYR B C 1
ATOM 3710 O O . TYR B 1 139 ? 20.607 -39.533 18.129 1.00 26.94 156 TYR B O 1
ATOM 3719 N N . PHE B 1 140 ? 20.521 -39.935 15.910 1.00 21.52 157 PHE B N 1
ATOM 3720 C CA . PHE B 1 140 ? 19.181 -39.386 15.748 1.00 24.22 157 PHE B CA 1
ATOM 3721 C C . PHE B 1 140 ? 18.330 -40.341 14.923 1.00 24.62 157 PHE B C 1
ATOM 3722 O O . PHE B 1 140 ? 18.780 -40.844 13.889 1.00 26.61 157 PHE B O 1
ATOM 3730 N N . LEU B 1 141 ? 17.103 -40.588 15.383 1.00 26.26 158 LEU B N 1
ATOM 3731 C CA . LEU B 1 141 ? 16.189 -41.506 14.716 1.00 29.08 158 LEU B CA 1
ATOM 3732 C C . LEU B 1 141 ? 14.758 -41.060 14.978 1.00 28.28 158 LEU B C 1
ATOM 3733 O O . LEU B 1 141 ? 14.483 -40.313 15.919 1.00 29.41 158 LEU B O 1
ATOM 3738 N N . HIS B 1 142 ? 13.845 -41.540 14.139 1.00 24.66 159 HIS B N 1
ATOM 3739 C CA . HIS B 1 142 ? 12.431 -41.212 14.240 1.00 29.19 159 HIS B CA 1
ATOM 3740 C C . HIS B 1 142 ? 11.660 -42.398 14.801 1.00 33.25 159 HIS B C 1
ATOM 3741 O O . HIS B 1 142 ? 11.950 -43.551 14.470 1.00 31.19 159 HIS B O 1
ATOM 3748 N N . LEU B 1 143 ? 10.672 -42.110 15.647 1.00 36.08 160 LEU B N 1
ATOM 3749 C CA . LEU B 1 143 ? 9.784 -43.130 16.191 1.00 38.96 160 LEU B CA 1
ATOM 3750 C C . LEU B 1 143 ? 8.369 -43.023 15.644 1.00 36.00 160 LEU B C 1
ATOM 3751 O O . LEU B 1 143 ? 7.774 -44.036 15.263 1.00 40.78 160 LEU B O 1
ATOM 3756 N N . LEU B 1 144 ? 7.817 -41.815 15.591 1.00 34.10 161 LEU B N 1
ATOM 3757 C CA . LEU B 1 144 ? 6.519 -41.536 14.998 1.00 34.46 161 LEU B CA 1
ATOM 3758 C C . LEU B 1 144 ? 6.636 -40.280 14.148 1.00 35.24 161 LEU B C 1
ATOM 3759 O O . LEU B 1 144 ? 7.435 -39.390 14.466 1.00 36.73 161 LEU B O 1
ATOM 3764 N N . PRO B 1 145 ? 5.859 -40.176 13.055 1.00 35.06 162 PRO B N 1
ATOM 3765 C CA . PRO B 1 145 ? 4.874 -41.139 12.544 1.00 33.64 162 PRO B CA 1
ATOM 3766 C C . PRO B 1 145 ? 5.511 -42.406 11.969 1.00 39.16 162 PRO B C 1
ATOM 3767 O O . PRO B 1 145 ? 6.731 -42.462 11.790 1.00 37.37 162 PRO B O 1
ATOM 3771 N N . HIS B 1 146 ? 4.679 -43.411 11.681 1.00 37.37 163 HIS B N 1
ATOM 3772 C CA . HIS B 1 146 ? 5.201 -44.743 11.396 1.00 38.13 163 HIS B CA 1
ATOM 3773 C C . HIS B 1 146 ? 5.918 -44.812 10.054 1.00 38.57 163 HIS B C 1
ATOM 3774 O O . HIS B 1 146 ? 6.875 -45.582 9.911 1.00 40.09 163 HIS B O 1
ATOM 3781 N N . HIS B 1 147 ? 5.481 -44.031 9.064 1.00 40.39 164 HIS B N 1
ATOM 3782 C CA . HIS B 1 147 ? 6.167 -44.063 7.777 1.00 39.70 164 HIS B CA 1
ATOM 3783 C C . HIS B 1 147 ? 7.596 -43.546 7.880 1.00 39.20 164 HIS B C 1
ATOM 3784 O O . HIS B 1 147 ? 8.431 -43.897 7.040 1.00 39.69 164 HIS B O 1
ATOM 3791 N N . LEU B 1 148 ? 7.901 -42.739 8.899 1.00 39.56 165 LEU B N 1
ATOM 3792 C CA . LEU B 1 148 ? 9.270 -42.303 9.135 1.00 33.64 165 LEU B CA 1
ATOM 3793 C C . LEU B 1 148 ? 10.090 -43.341 9.883 1.00 34.68 165 LEU B C 1
ATOM 3794 O O . LEU B 1 148 ? 11.323 -43.282 9.847 1.00 38.24 165 LEU B O 1
ATOM 3799 N N . LYS B 1 149 ? 9.435 -44.285 10.552 1.00 41.01 166 LYS B N 1
ATOM 3800 C CA . LYS B 1 149 ? 10.127 -45.273 11.367 1.00 39.13 166 LYS B CA 1
ATOM 3801 C C . LYS B 1 149 ? 10.682 -46.398 10.501 1.00 40.25 166 LYS B C 1
ATOM 3802 O O . LYS B 1 149 ? 9.984 -46.929 9.631 1.00 36.69 166 LYS B O 1
ATOM 3808 N N . ASP B 1 150 ? 11.935 -46.772 10.758 1.00 37.23 167 ASP B N 1
ATOM 3809 C CA . ASP B 1 150 ? 12.623 -47.772 9.945 1.00 40.44 167 ASP B CA 1
ATOM 3810 C C . ASP B 1 150 ? 13.804 -48.289 10.756 1.00 39.57 167 ASP B C 1
ATOM 3811 O O . ASP B 1 150 ? 14.770 -47.553 10.979 1.00 45.79 167 ASP B O 1
ATOM 3816 N N . PHE B 1 151 ? 13.733 -49.554 11.174 1.00 39.26 168 PHE B N 1
ATOM 3817 C CA . PHE B 1 151 ? 14.715 -50.093 12.107 1.00 38.74 168 PHE B CA 1
ATOM 3818 C C . PHE B 1 151 ? 16.108 -50.218 11.505 1.00 40.95 168 PHE B C 1
ATOM 3819 O O . PHE B 1 151 ? 17.088 -50.265 12.257 1.00 36.88 168 PHE B O 1
ATOM 3827 N N . ASN B 1 152 ? 16.230 -50.286 10.179 1.00 46.56 169 ASN B N 1
ATOM 3828 C CA . ASN B 1 152 ? 17.558 -50.398 9.588 1.00 43.76 169 ASN B CA 1
ATOM 3829 C C . ASN B 1 152 ? 18.302 -49.073 9.564 1.00 45.36 169 ASN B C 1
ATOM 3830 O O . ASN B 1 152 ? 19.492 -49.056 9.228 1.00 41.99 169 ASN B O 1
ATOM 3835 N N . LYS B 1 153 ? 17.633 -47.974 9.905 1.00 47.51 170 LYS B N 1
ATOM 3836 C CA . LYS B 1 153 ? 18.296 -46.720 10.229 1.00 38.99 170 LYS B CA 1
ATOM 3837 C C . LYS B 1 153 ? 18.672 -46.626 11.702 1.00 37.05 170 LYS B C 1
ATOM 3838 O O . LYS B 1 153 ? 19.179 -45.584 12.131 1.00 36.22 170 LYS B O 1
ATOM 3844 N N . TRP B 1 154 ? 18.440 -47.681 12.478 1.00 34.22 171 TRP B N 1
ATOM 3845 C CA . TRP B 1 154 ? 18.816 -47.731 13.884 1.00 36.51 171 TRP B CA 1
ATOM 3846 C C . TRP B 1 154 ? 20.176 -48.394 14.036 1.00 32.06 171 TRP B C 1
ATOM 3847 O O . TRP B 1 154 ? 20.718 -48.958 13.082 1.00 32.47 171 TRP B O 1
ATOM 3858 N N . PRO B 1 155 ? 20.785 -48.318 15.239 1.00 29.28 172 PRO B N 1
ATOM 3859 C CA . PRO B 1 155 ? 22.143 -48.853 15.408 1.00 35.68 172 PRO B CA 1
ATOM 3860 C C . PRO B 1 155 ? 22.283 -50.352 15.241 1.00 42.66 172 PRO B C 1
ATOM 3861 O O . PRO B 1 155 ? 21.309 -51.092 15.052 1.00 38.60 172 PRO B O 1
ATOM 3865 N N . SER B 1 156 ? 23.536 -50.790 15.347 1.00 47.61 173 SER B N 1
ATOM 3866 C CA . SER B 1 156 ? 23.948 -52.116 14.919 1.00 49.17 173 SER B CA 1
ATOM 3867 C C . SER B 1 156 ? 24.282 -53.037 16.083 1.00 48.02 173 SER B C 1
ATOM 3868 O O . SER B 1 156 ? 23.636 -54.074 16.267 1.00 40.98 173 SER B O 1
ATOM 3871 N N . PHE B 1 157 ? 25.288 -52.683 16.873 1.00 46.27 174 PHE B N 1
ATOM 3872 C CA . PHE B 1 157 ? 26.083 -53.670 17.589 1.00 50.42 174 PHE B CA 1
ATOM 3873 C C . PHE B 1 157 ? 25.420 -54.295 18.810 1.00 62.10 174 PHE B C 1
ATOM 3874 O O . PHE B 1 157 ? 25.381 -55.528 18.887 1.00 59.38 174 PHE B O 1
ATOM 3882 N N . PRO B 1 158 ? 24.947 -53.534 19.801 1.00 50.67 175 PRO B N 1
ATOM 3883 C CA . PRO B 1 158 ? 24.241 -54.170 20.914 1.00 40.28 175 PRO B CA 1
ATOM 3884 C C . PRO B 1 158 ? 22.973 -54.817 20.396 1.00 42.63 175 PRO B C 1
ATOM 3885 O O . PRO B 1 158 ? 21.999 -54.114 20.089 1.00 41.36 175 PRO B O 1
ATOM 3889 N N . PRO B 1 159 ? 22.950 -56.145 20.257 1.00 43.74 176 PRO B N 1
ATOM 3890 C CA . PRO B 1 159 ? 21.781 -56.786 19.637 1.00 39.46 176 PRO B CA 1
ATOM 3891 C C . PRO B 1 159 ? 20.501 -56.479 20.381 1.00 34.81 176 PRO B C 1
ATOM 3892 O O . PRO B 1 159 ? 19.409 -56.667 19.831 1.00 32.59 176 PRO B O 1
ATOM 3896 N N . THR B 1 160 ? 20.619 -55.985 21.614 1.00 37.63 177 THR B N 1
ATOM 3897 C CA . THR B 1 160 ? 19.473 -55.574 22.409 1.00 39.48 177 THR B CA 1
ATOM 3898 C C . THR B 1 160 ? 18.937 -54.212 21.984 1.00 38.75 177 THR B C 1
ATOM 3899 O O . THR B 1 160 ? 17.753 -53.927 22.199 1.00 40.79 177 THR B O 1
ATOM 3903 N N . ILE B 1 161 ? 19.781 -53.373 21.372 1.00 35.44 178 ILE B N 1
ATOM 3904 C CA . ILE B 1 161 ? 19.537 -51.929 21.370 1.00 39.58 178 ILE B CA 1
ATOM 3905 C C . ILE B 1 161 ? 18.215 -51.587 20.696 1.00 37.97 178 ILE B C 1
ATOM 3906 O O . ILE B 1 161 ? 17.506 -50.671 21.129 1.00 34.88 178 ILE B O 1
ATOM 3911 N N . ARG B 1 162 ? 17.842 -52.325 19.649 1.00 34.37 179 ARG B N 1
ATOM 3912 C CA . ARG B 1 162 ? 16.641 -51.959 18.906 1.00 35.09 179 ARG B CA 1
ATOM 3913 C C . ARG B 1 162 ? 15.375 -52.312 19.676 1.00 31.74 179 ARG B C 1
ATOM 3914 O O . ARG B 1 162 ? 14.402 -51.549 19.657 1.00 34.06 179 ARG B O 1
ATOM 3922 N N . GLU B 1 163 ? 15.367 -53.458 20.361 1.00 37.55 180 GLU B N 1
ATOM 3923 C CA . GLU B 1 163 ? 14.232 -53.787 21.219 1.00 40.88 180 GLU B CA 1
ATOM 3924 C C . GLU B 1 163 ? 14.077 -52.758 22.330 1.00 38.27 180 GLU B C 1
ATOM 3925 O O . GLU B 1 163 ? 12.958 -52.327 22.635 1.00 38.31 180 GLU B O 1
ATOM 3931 N N . VAL B 1 164 ? 15.193 -52.342 22.934 1.00 34.73 181 VAL B N 1
ATOM 3932 C CA . VAL B 1 164 ? 15.136 -51.371 24.023 1.00 39.82 181 VAL B CA 1
ATOM 3933 C C . VAL B 1 164 ? 14.650 -50.020 23.515 1.00 36.01 181 VAL B C 1
ATOM 3934 O O . VAL B 1 164 ? 13.804 -49.374 24.146 1.00 31.27 181 VAL B O 1
ATOM 3938 N N . ILE B 1 165 ? 15.175 -49.570 22.370 1.00 32.49 182 ILE B N 1
ATOM 3939 C CA . ILE B 1 165 ? 14.745 -48.293 21.802 1.00 33.29 182 ILE B CA 1
ATOM 3940 C C . ILE B 1 165 ? 13.243 -48.307 21.543 1.00 35.23 182 ILE B C 1
ATOM 3941 O O . ILE B 1 165 ? 12.527 -47.360 21.889 1.00 31.67 182 ILE B O 1
ATOM 3946 N N . ASP B 1 166 ? 12.746 -49.387 20.932 1.00 35.74 183 ASP B N 1
ATOM 3947 C CA . ASP B 1 166 ? 11.332 -49.449 20.573 1.00 37.22 183 ASP B CA 1
ATOM 3948 C C . ASP B 1 166 ? 10.443 -49.424 21.809 1.00 34.73 183 ASP B C 1
ATOM 3949 O O . ASP B 1 166 ? 9.415 -48.736 21.830 1.00 29.88 183 ASP B O 1
ATOM 3954 N N . GLU B 1 167 ? 10.820 -50.167 22.850 1.00 36.03 184 GLU B N 1
ATOM 3955 C CA . GLU B 1 167 ? 10.022 -50.178 24.070 1.00 33.73 184 GLU B CA 1
ATOM 3956 C C . GLU B 1 167 ? 10.145 -48.852 24.812 1.00 32.28 184 GLU B C 1
ATOM 3957 O O . GLU B 1 167 ? 9.142 -48.288 25.267 1.00 32.04 184 GLU B O 1
ATOM 3963 N N . TYR B 1 168 ? 11.373 -48.344 24.946 1.00 27.55 185 TYR B N 1
ATOM 3964 C CA . TYR B 1 168 ? 11.586 -47.022 25.528 1.00 28.49 185 TYR B CA 1
ATOM 3965 C C . TYR B 1 168 ? 10.742 -45.975 24.813 1.00 32.96 185 TYR B C 1
ATOM 3966 O O . TYR B 1 168 ? 10.084 -45.145 25.451 1.00 32.86 185 TYR B O 1
ATOM 3975 N N . GLY B 1 169 ? 10.729 -46.021 23.478 1.00 30.29 186 GLY B N 1
ATOM 3976 C CA . GLY B 1 169 ? 9.912 -45.088 22.719 1.00 27.84 186 GLY B CA 1
ATOM 3977 C C . GLY B 1 169 ? 8.430 -45.214 23.022 1.00 30.07 186 GLY B C 1
ATOM 3978 O O . GLY B 1 169 ? 7.731 -44.210 23.172 1.00 31.72 186 GLY B O 1
ATOM 3979 N N . GLU B 1 170 ? 7.929 -46.449 23.114 1.00 33.24 187 GLU B N 1
ATOM 3980 C CA . GLU B 1 170 ? 6.515 -46.646 23.416 1.00 31.28 187 GLU B CA 1
ATOM 3981 C C . GLU B 1 170 ? 6.160 -46.079 24.782 1.00 35.43 187 GLU B C 1
ATOM 3982 O O . GLU B 1 170 ? 5.113 -45.442 24.946 1.00 38.57 187 GLU B O 1
ATOM 3988 N N . GLU B 1 171 ? 7.022 -46.300 25.777 1.00 30.56 188 GLU B N 1
ATOM 3989 C CA . GLU B 1 171 ? 6.705 -45.868 27.132 1.00 33.69 188 GLU B CA 1
ATOM 3990 C C . GLU B 1 171 ? 6.706 -44.349 27.246 1.00 31.84 188 GLU B C 1
ATOM 3991 O O . GLU B 1 171 ? 5.852 -43.773 27.930 1.00 30.83 188 GLU B O 1
ATOM 3997 N N . LEU B 1 172 ? 7.647 -43.682 26.576 1.00 29.54 189 LEU B N 1
ATOM 3998 C CA . LEU B 1 172 ? 7.735 -42.231 26.685 1.00 29.92 189 LEU B CA 1
ATOM 3999 C C . LEU B 1 172 ? 6.660 -41.533 25.864 1.00 28.13 189 LEU B C 1
ATOM 4000 O O . LEU B 1 172 ? 6.252 -40.418 26.210 1.00 28.32 189 LEU B O 1
ATOM 4005 N N . VAL B 1 173 ? 6.186 -42.161 24.784 1.00 29.88 190 VAL B N 1
ATOM 4006 C CA . VAL B 1 173 ? 5.037 -41.618 24.064 1.00 29.58 190 VAL B CA 1
ATOM 4007 C C . VAL B 1 173 ? 3.810 -41.615 24.965 1.00 32.94 190 VAL B C 1
ATOM 4008 O O . VAL B 1 173 ? 3.047 -40.641 25.002 1.00 34.59 190 VAL B O 1
ATOM 4012 N N . LYS B 1 174 ? 3.605 -42.700 25.716 1.00 33.83 191 LYS B N 1
ATOM 4013 C CA . LYS B 1 174 ? 2.486 -42.758 26.651 1.00 33.27 191 LYS B CA 1
ATOM 4014 C C . LYS B 1 174 ? 2.644 -41.719 27.754 1.00 33.85 191 LYS B C 1
ATOM 4015 O O . LYS B 1 174 ? 1.692 -41.011 28.102 1.00 34.55 191 LYS B O 1
ATOM 4021 N N . LEU B 1 175 ? 3.848 -41.622 28.319 1.00 31.13 192 LEU B N 1
ATOM 4022 C CA . LEU B 1 175 ? 4.119 -40.606 29.330 1.00 32.08 192 LEU B CA 1
ATOM 4023 C C . LEU B 1 175 ? 3.851 -39.206 28.791 1.00 36.54 192 LEU B C 1
ATOM 4024 O O . LEU B 1 175 ? 3.291 -38.356 29.495 1.00 30.06 192 LEU B O 1
ATOM 4029 N N . SER B 1 176 ? 4.238 -38.950 27.539 1.00 33.86 193 SER B N 1
ATOM 4030 C CA . SER B 1 176 ? 4.057 -37.622 26.964 1.00 34.17 193 SER B CA 1
ATOM 4031 C C . SER B 1 176 ? 2.584 -37.241 26.921 1.00 32.67 193 SER B C 1
ATOM 4032 O O . SER B 1 176 ? 2.201 -36.155 27.369 1.00 34.93 193 SER B O 1
ATOM 4035 N N . GLY B 1 177 ? 1.741 -38.133 26.394 1.00 28.34 194 GLY B N 1
ATOM 4036 C CA . GLY B 1 177 ? 0.315 -37.849 26.338 1.00 29.61 194 GLY B CA 1
ATOM 4037 C C . GLY B 1 177 ? -0.276 -37.523 27.695 1.00 35.91 194 GLY B C 1
ATOM 4038 O O . GLY B 1 177 ? -1.152 -36.663 27.811 1.00 38.52 194 GLY B O 1
ATOM 4039 N N . ARG B 1 178 ? 0.203 -38.196 28.746 1.00 39.19 195 ARG B N 1
ATOM 4040 C CA . ARG B 1 178 ? -0.270 -37.889 30.092 1.00 33.81 195 ARG B CA 1
ATOM 4041 C C . ARG B 1 178 ? 0.200 -36.512 30.543 1.00 28.90 195 ARG B C 1
ATOM 4042 O O . ARG B 1 178 ? -0.568 -35.759 31.151 1.00 34.85 195 ARG B O 1
ATOM 4050 N N . ILE B 1 179 ? 1.455 -36.161 30.251 1.00 29.64 196 ILE B N 1
ATOM 4051 C CA . ILE B 1 179 ? 1.947 -34.833 30.605 1.00 30.92 196 ILE B CA 1
ATOM 4052 C C . ILE B 1 179 ? 1.215 -33.755 29.810 1.00 32.94 196 ILE B C 1
ATOM 4053 O O . ILE B 1 179 ? 1.002 -32.642 30.308 1.00 33.76 196 ILE B O 1
ATOM 4058 N N . MET B 1 180 ? 0.801 -34.068 28.577 1.00 32.17 197 MET B N 1
ATOM 4059 C CA . MET B 1 180 ? 0.087 -33.090 27.760 1.00 33.24 197 MET B CA 1
ATOM 4060 C C . MET B 1 180 ? -1.252 -32.712 28.377 1.00 35.69 197 MET B C 1
ATOM 4061 O O . MET B 1 180 ? -1.690 -31.563 28.247 1.00 33.78 197 MET B O 1
ATOM 4066 N N . ARG B 1 181 ? -1.918 -33.659 29.044 1.00 36.11 198 ARG B N 1
ATOM 4067 C CA . ARG B 1 181 ? -3.195 -33.353 29.682 1.00 37.24 198 ARG B CA 1
ATOM 4068 C C . ARG B 1 181 ? -3.011 -32.415 30.870 1.00 34.81 198 ARG B C 1
ATOM 4069 O O . ARG B 1 181 ? -3.841 -31.528 31.101 1.00 37.07 198 ARG B O 1
ATOM 4077 N N . VAL B 1 182 ? -1.938 -32.598 31.641 1.00 31.83 199 VAL B N 1
ATOM 4078 C CA . VAL B 1 182 ? -1.677 -31.696 32.758 1.00 31.23 199 VAL B CA 1
ATOM 4079 C C . VAL B 1 182 ? -1.377 -30.294 32.246 1.00 37.73 199 VAL B C 1
ATOM 4080 O O . VAL B 1 182 ? -1.829 -29.295 32.820 1.00 38.63 199 VAL B O 1
ATOM 4084 N N . LEU B 1 183 ? -0.624 -30.198 31.147 1.00 37.77 200 LEU B N 1
ATOM 4085 C CA . LEU B 1 183 ? -0.258 -28.891 30.613 1.00 35.66 200 LEU B CA 1
ATOM 4086 C C . LEU B 1 183 ? -1.472 -28.159 30.049 1.00 34.26 200 LEU B C 1
ATOM 4087 O O . LEU B 1 183 ? -1.607 -26.943 30.230 1.00 33.17 200 LEU B O 1
ATOM 4092 N N . SER B 1 184 ? -2.370 -28.879 29.367 1.00 27.85 201 SER B N 1
ATOM 4093 C CA . SER B 1 184 ? -3.591 -28.251 28.869 1.00 34.81 201 SER B CA 1
ATOM 4094 C C . SER B 1 184 ? -4.474 -27.789 30.022 1.00 37.54 201 SER B C 1
ATOM 4095 O O . SER B 1 184 ? -4.925 -26.638 30.053 1.00 31.72 201 SER B O 1
ATOM 4098 N N . THR B 1 185 ? -4.734 -28.685 30.979 1.00 36.21 202 THR B N 1
ATOM 4099 C CA . THR B 1 185 ? -5.560 -28.345 32.134 1.00 37.16 202 THR B CA 1
ATOM 4100 C C . THR B 1 185 ? -5.010 -27.139 32.883 1.00 35.81 202 THR B C 1
ATOM 4101 O O . THR B 1 185 ? -5.766 -26.241 33.275 1.00 33.29 202 THR B O 1
ATOM 4105 N N . ASN B 1 186 ? -3.689 -27.090 33.076 1.00 34.14 203 ASN B N 1
ATOM 4106 C CA . ASN B 1 186 ? -3.088 -25.997 33.830 1.00 30.31 203 ASN B CA 1
ATOM 4107 C C . ASN B 1 186 ? -3.232 -24.653 33.127 1.00 34.75 203 ASN B C 1
ATOM 4108 O O . ASN B 1 186 ? -3.007 -23.613 33.754 1.00 35.77 203 ASN B O 1
ATOM 4113 N N . LEU B 1 187 ? -3.591 -24.647 31.844 1.00 35.13 204 LEU B N 1
ATOM 4114 C CA . LEU B 1 187 ? -3.912 -23.420 31.127 1.00 34.06 204 LEU B CA 1
ATOM 4115 C C . LEU B 1 187 ? -5.410 -23.148 31.091 1.00 37.60 204 LEU B C 1
ATOM 4116 O O . LEU B 1 187 ? -5.851 -22.250 30.366 1.00 35.37 204 LEU B O 1
ATOM 4121 N N . GLY B 1 188 ? -6.198 -23.897 31.858 1.00 34.74 205 GLY B N 1
ATOM 4122 C CA . GLY B 1 188 ? -7.632 -23.707 31.864 1.00 21.48 205 GLY B CA 1
ATOM 4123 C C . GLY B 1 188 ? -8.344 -24.300 30.677 1.00 30.23 205 GLY B C 1
ATOM 4124 O O . GLY B 1 188 ? -9.507 -23.966 30.436 1.00 34.71 205 GLY B O 1
ATOM 4125 N N . LEU B 1 189 ? -7.678 -25.164 29.921 1.00 35.26 206 LEU B N 1
ATOM 4126 C CA . LEU B 1 189 ? -8.264 -25.813 28.761 1.00 33.10 206 LEU B CA 1
ATOM 4127 C C . LEU B 1 189 ? -8.767 -27.203 29.130 1.00 35.85 206 LEU B C 1
ATOM 4128 O O . LEU B 1 189 ? -8.467 -27.742 30.198 1.00 41.13 206 LEU B O 1
ATOM 4133 N N . LYS B 1 190 ? -9.551 -27.781 28.225 1.00 41.06 207 LYS B N 1
ATOM 4134 C CA . LYS B 1 190 ? -9.874 -29.195 28.330 1.00 41.41 207 LYS B CA 1
ATOM 4135 C C . LYS B 1 190 ? -8.590 -30.013 28.316 1.00 42.16 207 LYS B C 1
ATOM 4136 O O . LYS B 1 190 ? -7.586 -29.619 27.717 1.00 46.35 207 LYS B O 1
ATOM 4142 N N . GLU B 1 191 ? -8.626 -31.165 28.992 1.00 45.92 208 GLU B N 1
ATOM 4143 C CA . GLU B 1 191 ? -7.444 -32.017 29.085 1.00 42.04 208 GLU B CA 1
ATOM 4144 C C . GLU B 1 191 ? -6.855 -32.342 27.716 1.00 46.70 208 GLU B C 1
ATOM 4145 O O . GLU B 1 191 ? -5.644 -32.559 27.596 1.00 45.87 208 GLU B O 1
ATOM 4151 N N . ASP B 1 192 ? -7.688 -32.360 26.677 1.00 40.34 209 ASP B N 1
ATOM 4152 C CA . ASP B 1 192 ? -7.319 -32.863 25.361 1.00 40.43 209 ASP B CA 1
ATOM 4153 C C . ASP B 1 192 ? -6.847 -31.780 24.398 1.00 43.61 209 ASP B C 1
ATOM 4154 O O . ASP B 1 192 ? -6.558 -32.095 23.238 1.00 42.72 209 ASP B O 1
ATOM 4159 N N . LYS B 1 193 ? -6.756 -30.523 24.841 1.00 40.20 210 LYS B N 1
ATOM 4160 C CA . LYS B 1 193 ? -6.544 -29.425 23.902 1.00 41.00 210 LYS B CA 1
ATOM 4161 C C . LYS B 1 193 ? -5.170 -29.504 23.243 1.00 38.50 210 LYS B C 1
ATOM 4162 O O . LYS B 1 193 ? -5.062 -29.463 22.012 1.00 35.44 210 LYS B O 1
ATOM 4168 N N . PHE B 1 194 ? -4.106 -29.612 24.046 1.00 34.21 211 PHE B N 1
ATOM 4169 C CA . PHE B 1 194 ? -2.763 -29.705 23.481 1.00 31.96 211 PHE B CA 1
ATOM 4170 C C . PHE B 1 194 ? -2.627 -30.924 22.578 1.00 35.37 211 PHE B C 1
ATOM 4171 O O . PHE B 1 194 ? -2.031 -30.842 21.496 1.00 37.15 211 PHE B O 1
ATOM 4179 N N . GLN B 1 195 ? -3.174 -32.064 23.006 1.00 36.68 212 GLN B N 1
ATOM 4180 C CA . GLN B 1 195 ? -3.111 -33.270 22.188 1.00 36.53 212 GLN B CA 1
ATOM 4181 C C . GLN B 1 195 ? -3.787 -33.059 20.841 1.00 37.19 212 GLN B C 1
ATOM 4182 O O . GLN B 1 195 ? -3.301 -33.537 19.808 1.00 35.66 212 GLN B O 1
ATOM 4188 N N . GLU B 1 196 ? -4.908 -32.338 20.835 1.00 40.62 213 GLU B N 1
ATOM 4189 C CA . GLU B 1 196 ? -5.647 -32.105 19.600 1.00 36.69 213 GLU B CA 1
ATOM 4190 C C . GLU B 1 196 ? -4.910 -31.122 18.696 1.00 37.75 213 GLU B C 1
ATOM 4191 O O . GLU B 1 196 ? -4.828 -31.329 17.478 1.00 35.00 213 GLU B O 1
ATOM 4197 N N . ALA B 1 197 ? -4.341 -30.062 19.281 1.00 34.37 214 ALA B N 1
ATOM 4198 C CA . ALA B 1 197 ? -3.560 -29.105 18.505 1.00 29.84 214 ALA B CA 1
ATOM 4199 C C . ALA B 1 197 ? -2.293 -29.731 17.935 1.00 32.33 214 ALA B C 1
ATOM 4200 O O . ALA B 1 197 ? -1.801 -29.288 16.891 1.00 30.96 214 ALA B O 1
ATOM 4202 N N . PHE B 1 198 ? -1.742 -30.744 18.606 1.00 39.09 215 PHE B N 1
ATOM 4203 C CA . PHE B 1 198 ? -0.568 -31.435 18.087 1.00 32.36 215 PHE B CA 1
ATOM 4204 C C . PHE B 1 198 ? -0.899 -32.355 16.920 1.00 36.50 215 PHE B C 1
ATOM 4205 O O . PHE B 1 198 ? 0.023 -32.897 16.301 1.00 36.25 215 PHE B O 1
ATOM 4213 N N . GLY B 1 199 ? -2.174 -32.552 16.612 1.00 30.64 216 GLY B N 1
ATOM 4214 C CA . GLY B 1 199 ? -2.572 -33.502 15.600 1.00 32.31 216 GLY B CA 1
ATOM 4215 C C . GLY B 1 199 ? -3.184 -34.783 16.119 1.00 35.05 216 GLY B C 1
ATOM 4216 O O . GLY B 1 199 ? -3.164 -35.788 15.401 1.00 36.53 216 GLY B O 1
ATOM 4217 N N . GLY B 1 200 ? -3.720 -34.783 17.332 1.00 33.31 217 GLY B N 1
ATOM 4218 C CA . GLY B 1 200 ? -4.376 -35.972 17.844 1.00 30.85 217 GLY B CA 1
ATOM 4219 C C . GLY B 1 200 ? -3.366 -37.063 18.120 1.00 36.14 217 GLY B C 1
ATOM 4220 O O . GLY B 1 200 ? -2.374 -36.855 18.831 1.00 42.09 217 GLY B O 1
ATOM 4221 N N . GLU B 1 201 ? -3.615 -38.244 17.550 1.00 38.25 218 GLU B N 1
ATOM 4222 C CA . GLU B 1 201 ? -2.735 -39.390 17.739 1.00 42.88 218 GLU B CA 1
ATOM 4223 C C . GLU B 1 201 ? -1.597 -39.432 16.727 1.00 44.26 218 GLU B C 1
ATOM 4224 O O . GLU B 1 201 ? -0.606 -40.142 16.953 1.00 41.68 218 GLU B O 1
ATOM 4230 N N . ASN B 1 202 ? -1.716 -38.697 15.624 1.00 44.73 219 ASN B N 1
ATOM 4231 C CA . ASN B 1 202 ? -0.675 -38.671 14.601 1.00 40.11 219 ASN B CA 1
ATOM 4232 C C . ASN B 1 202 ? 0.379 -37.616 14.915 1.00 37.75 219 ASN B C 1
ATOM 4233 O O . ASN B 1 202 ? 0.688 -36.742 14.106 1.00 36.99 219 ASN B O 1
ATOM 4238 N N . ILE B 1 203 ? 0.929 -37.690 16.124 1.00 33.21 220 ILE B N 1
ATOM 4239 C CA . ILE B 1 203 ? 1.982 -36.779 16.550 1.00 29.41 220 ILE B CA 1
ATOM 4240 C C . ILE B 1 203 ? 3.310 -37.265 15.989 1.00 30.26 220 ILE B C 1
ATOM 4241 O O . ILE B 1 203 ? 3.396 -38.359 15.420 1.00 36.88 220 ILE B O 1
ATOM 4246 N N . GLY B 1 204 ? 4.348 -36.454 16.150 1.00 30.64 221 GLY B N 1
ATOM 4247 C CA . GLY B 1 204 ? 5.704 -36.853 15.822 1.00 28.38 221 GLY B CA 1
ATOM 4248 C C . GLY B 1 204 ? 6.487 -37.133 17.093 1.00 30.84 221 GLY B C 1
ATOM 4249 O O . GLY B 1 204 ? 6.284 -36.482 18.119 1.00 31.19 221 GLY B O 1
ATOM 4250 N N . ALA B 1 205 ? 7.374 -38.119 17.015 1.00 24.48 222 ALA B N 1
ATOM 4251 C CA . ALA B 1 205 ? 8.213 -38.478 18.149 1.00 28.41 222 ALA B CA 1
ATOM 4252 C C . ALA B 1 205 ? 9.536 -38.996 17.618 1.00 26.56 222 ALA B C 1
ATOM 4253 O O . ALA B 1 205 ? 9.557 -39.929 16.812 1.00 26.74 222 ALA B O 1
ATOM 4255 N N . CYS B 1 206 ? 10.632 -38.389 18.062 1.00 21.19 223 CYS B N 1
ATOM 4256 C CA . CYS B 1 206 ? 11.956 -38.815 17.644 1.00 24.22 223 CYS B CA 1
ATOM 4257 C C . CYS B 1 206 ? 12.890 -38.814 18.845 1.00 24.09 223 CYS B C 1
ATOM 4258 O O . CYS B 1 206 ? 12.553 -38.332 19.931 1.00 22.55 223 CYS B O 1
ATOM 4261 N N . LEU B 1 207 ? 14.078 -39.371 18.630 1.00 25.23 224 LEU B N 1
ATOM 4262 C CA . LEU B 1 207 ? 15.030 -39.655 19.693 1.00 20.45 224 LEU B CA 1
ATOM 4263 C C . LEU B 1 207 ? 16.402 -39.160 19.271 1.00 19.84 224 LEU B C 1
ATOM 4264 O O . LEU B 1 207 ? 16.847 -39.432 18.152 1.00 22.20 224 LEU B O 1
ATOM 4269 N N . ARG B 1 208 ? 17.061 -38.421 20.157 1.00 21.59 225 ARG B N 1
ATOM 4270 C CA . ARG B 1 208 ? 18.450 -38.028 19.960 1.00 22.56 225 ARG B CA 1
ATOM 4271 C C . ARG B 1 208 ? 19.226 -38.420 21.205 1.00 22.83 225 ARG B C 1
ATOM 4272 O O . ARG B 1 208 ? 18.941 -37.923 22.299 1.00 23.05 225 ARG B O 1
ATOM 4280 N N . VAL B 1 209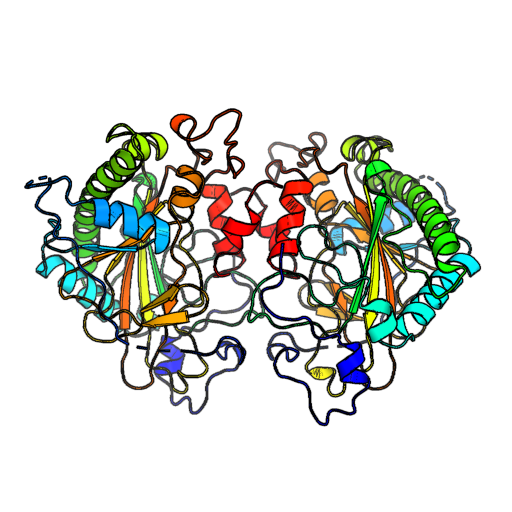 ? 20.185 -39.323 21.042 1.00 23.63 226 VAL B N 1
ATOM 4281 C CA . VAL B 1 209 ? 21.039 -39.776 22.130 1.00 22.13 226 VAL B CA 1
ATOM 4282 C C . VAL B 1 209 ? 22.390 -39.099 21.969 1.00 21.32 226 VAL B C 1
ATOM 4283 O O . VAL B 1 209 ? 23.006 -39.177 20.900 1.00 25.40 226 VAL B O 1
ATOM 4287 N N . ASN B 1 210 ? 22.844 -38.422 23.019 1.00 23.52 227 ASN B N 1
ATOM 4288 C CA . ASN B 1 210 ? 24.062 -37.628 22.971 1.00 23.96 227 ASN B CA 1
ATOM 4289 C C . ASN B 1 210 ? 25.178 -38.316 23.749 1.00 28.99 227 ASN B C 1
ATOM 4290 O O . ASN B 1 210 ? 24.944 -38.901 24.812 1.00 26.07 227 ASN B O 1
ATOM 4295 N N . TYR B 1 211 ? 26.391 -38.240 23.207 1.00 29.53 228 TYR B N 1
ATOM 4296 C CA . TYR B 1 211 ? 27.578 -38.846 23.797 1.00 28.96 228 TYR B CA 1
ATOM 4297 C C . TYR B 1 211 ? 28.619 -37.758 24.006 1.00 26.27 228 TYR B C 1
ATOM 4298 O O . TYR B 1 211 ? 29.042 -37.110 23.044 1.00 24.76 228 TYR B O 1
ATOM 4307 N N . TYR B 1 212 ? 29.029 -37.560 25.258 1.00 26.50 229 TYR B N 1
ATOM 4308 C CA . TYR B 1 212 ? 29.990 -36.514 25.596 1.00 27.56 229 TYR B CA 1
ATOM 4309 C C . TYR B 1 212 ? 31.299 -37.148 26.042 1.00 26.86 229 TYR B C 1
ATOM 4310 O O . TYR B 1 212 ? 31.451 -37.494 27.224 1.00 27.45 229 TYR B O 1
ATOM 4319 N N . PRO B 1 213 ? 32.269 -37.323 25.148 1.00 28.06 230 PRO B N 1
ATOM 4320 C CA . PRO B 1 213 ? 33.527 -37.976 25.535 1.00 28.15 230 PRO B CA 1
ATOM 4321 C C . PRO B 1 213 ? 34.344 -37.126 26.492 1.00 28.66 230 PRO B C 1
ATOM 4322 O O . PRO B 1 213 ? 33.965 -35.995 26.807 1.00 30.29 230 PRO B O 1
ATOM 4326 N N . LYS B 1 214 ? 35.465 -37.664 26.962 1.00 32.95 231 LYS B N 1
ATOM 4327 C CA . LYS B 1 214 ? 36.383 -36.880 27.774 1.00 31.73 231 LYS B CA 1
ATOM 4328 C C . LYS B 1 214 ? 37.003 -35.772 26.930 1.00 34.16 231 LYS B C 1
ATOM 4329 O O . LYS B 1 214 ? 37.330 -35.971 25.756 1.00 33.27 231 LYS B O 1
ATOM 4335 N N . CYS B 1 215 ? 37.156 -34.596 27.534 1.00 28.87 232 CYS B N 1
ATOM 4336 C CA . CYS B 1 215 ? 37.653 -33.415 26.850 1.00 29.98 232 CYS B CA 1
ATOM 4337 C C . CYS B 1 215 ? 38.897 -32.893 27.552 1.00 34.41 232 CYS B C 1
ATOM 4338 O O . CYS B 1 215 ? 38.873 -32.696 28.776 1.00 28.02 232 CYS B O 1
ATOM 4341 N N . PRO B 1 216 ? 39.992 -32.633 26.828 1.00 36.26 233 PRO B N 1
ATOM 4342 C CA . PRO B 1 216 ? 41.231 -32.242 27.515 1.00 34.68 233 PRO B CA 1
ATOM 4343 C C . PRO B 1 216 ? 41.184 -30.852 28.133 1.00 44.97 233 PRO B C 1
ATOM 4344 O O . PRO B 1 216 ? 41.859 -30.622 29.145 1.00 50.38 233 PRO B O 1
ATOM 4348 N N . ARG B 1 217 ? 40.421 -29.919 27.567 1.00 33.13 234 ARG B N 1
ATOM 4349 C CA . ARG B 1 217 ? 40.314 -28.558 28.099 1.00 32.43 234 ARG B CA 1
ATOM 4350 C C . ARG B 1 217 ? 38.846 -28.182 28.258 1.00 36.70 234 ARG B C 1
ATOM 4351 O O . ARG B 1 217 ? 38.344 -27.278 27.583 1.00 38.51 234 ARG B O 1
ATOM 4359 N N . PRO B 1 218 ? 38.129 -28.844 29.171 1.00 43.09 235 PRO B N 1
ATOM 4360 C CA . PRO B 1 218 ? 36.668 -28.675 29.225 1.00 33.97 235 PRO B CA 1
ATOM 4361 C C . PRO B 1 218 ? 36.217 -27.300 29.688 1.00 29.51 235 PRO B C 1
ATOM 4362 O O . PRO B 1 218 ? 35.032 -26.977 29.536 1.00 27.75 235 PRO B O 1
ATOM 4366 N N . GLU B 1 219 ? 37.107 -26.480 30.243 1.00 34.51 236 GLU B N 1
ATOM 4367 C CA . GLU B 1 219 ? 36.750 -25.099 30.536 1.00 37.04 236 GLU B CA 1
ATOM 4368 C C . GLU B 1 219 ? 36.758 -24.216 29.293 1.00 36.00 236 GLU B C 1
ATOM 4369 O O . GLU B 1 219 ? 36.312 -23.064 29.366 1.00 33.96 236 GLU B O 1
ATOM 4375 N N . LEU B 1 220 ? 37.244 -24.725 28.159 1.00 35.33 237 LEU B N 1
ATOM 4376 C CA . LEU B 1 220 ? 37.180 -24.019 26.886 1.00 32.53 237 LEU B CA 1
ATOM 4377 C C . LEU B 1 220 ? 36.074 -24.535 25.977 1.00 31.24 237 LEU B C 1
ATOM 4378 O O . LEU B 1 220 ? 35.751 -23.874 24.984 1.00 32.41 237 LEU B O 1
ATOM 4383 N N . ALA B 1 221 ? 35.491 -25.686 26.291 1.00 27.03 238 ALA B N 1
ATOM 4384 C CA . ALA B 1 221 ? 34.576 -26.375 25.398 1.00 26.18 238 ALA B CA 1
ATOM 4385 C C . ALA B 1 221 ? 33.164 -26.399 25.969 1.00 30.66 238 ALA B C 1
ATOM 4386 O O . ALA B 1 221 ? 32.913 -26.028 27.121 1.00 25.89 238 ALA B O 1
ATOM 4388 N N . LEU B 1 222 ? 32.239 -26.840 25.120 1.00 24.26 239 LEU B N 1
ATOM 4389 C CA . LEU B 1 222 ? 30.869 -27.146 25.497 1.00 21.39 239 LEU B CA 1
ATOM 4390 C C . LEU B 1 222 ? 30.490 -28.454 24.825 1.00 25.54 239 LEU B C 1
ATOM 4391 O O . LEU B 1 222 ? 30.746 -28.635 23.629 1.00 26.83 239 LEU B O 1
ATOM 4396 N N . GLY B 1 223 ? 29.905 -29.374 25.592 1.00 22.43 240 GLY B N 1
ATOM 4397 C CA . GLY B 1 223 ? 29.358 -30.571 24.983 1.00 23.71 240 GLY B CA 1
ATOM 4398 C C . GLY B 1 223 ? 28.196 -30.261 24.065 1.00 24.43 240 GLY B C 1
ATOM 4399 O O . GLY B 1 223 ? 27.988 -30.952 23.063 1.00 25.41 240 GLY B O 1
ATOM 4400 N N . LEU B 1 224 ? 27.440 -29.212 24.383 1.00 17.46 241 LEU B N 1
ATOM 4401 C CA . LEU B 1 224 ? 26.319 -28.769 23.566 1.00 21.85 241 LEU B CA 1
ATOM 4402 C C . LEU B 1 224 ? 26.053 -27.302 23.880 1.00 24.15 241 LEU B C 1
ATOM 4403 O O . LEU B 1 224 ? 25.891 -26.936 25.049 1.00 25.20 241 LEU B O 1
ATOM 4408 N N . SER B 1 225 ? 26.010 -26.472 22.843 1.00 19.99 242 SER B N 1
ATOM 4409 C CA . SER B 1 225 ? 25.881 -25.033 23.012 1.00 23.28 242 SER B CA 1
ATOM 4410 C C . SER B 1 225 ? 24.461 -24.655 23.439 1.00 21.35 242 SER B C 1
ATOM 4411 O O . SER B 1 225 ? 23.530 -25.453 23.300 1.00 19.04 242 SER B O 1
ATOM 4414 N N . PRO B 1 226 ? 24.271 -23.445 23.981 1.00 20.45 243 PRO B N 1
ATOM 4415 C CA . PRO B 1 226 ? 22.931 -23.039 24.430 1.00 19.95 243 PRO B CA 1
ATOM 4416 C C . PRO B 1 226 ? 21.883 -23.138 23.329 1.00 23.21 243 PRO B C 1
ATOM 4417 O O . PRO B 1 226 ? 22.156 -22.899 22.149 1.00 21.36 243 PRO B O 1
ATOM 4421 N N . HIS B 1 227 ? 20.667 -23.486 23.744 1.00 18.65 244 HIS B N 1
ATOM 4422 C CA . HIS B 1 227 ? 19.508 -23.627 22.877 1.00 21.02 244 HIS B CA 1
ATOM 4423 C C . HIS B 1 227 ? 18.322 -24.042 23.734 1.00 26.08 244 HIS B C 1
ATOM 4424 O O . HIS B 1 227 ? 18.484 -24.555 24.845 1.00 26.51 244 HIS B O 1
ATOM 4431 N N . SER B 1 228 ? 17.129 -23.804 23.205 1.00 23.40 245 SER B N 1
ATOM 4432 C CA . SER B 1 228 ? 15.932 -24.501 23.641 1.00 26.03 245 SER B CA 1
ATOM 4433 C C . SER B 1 228 ? 15.546 -25.513 22.570 1.00 27.09 245 SER B C 1
ATOM 4434 O O . SER B 1 228 ? 16.044 -25.481 21.442 1.00 26.42 245 SER B O 1
ATOM 4437 N N . ASP B 1 229 ? 14.656 -26.411 22.928 1.00 26.15 246 ASP B N 1
ATOM 4438 C CA . ASP B 1 229 ? 14.336 -27.441 21.948 1.00 28.31 246 ASP B CA 1
ATOM 4439 C C . ASP B 1 229 ? 13.252 -26.948 21.001 1.00 25.49 246 ASP B C 1
ATOM 4440 O O . ASP B 1 229 ? 12.225 -26.437 21.460 1.00 31.32 246 ASP B O 1
ATOM 4445 N N . PRO B 1 230 ? 13.445 -27.083 19.688 1.00 28.55 247 PRO B N 1
ATOM 4446 C CA . PRO B 1 230 ? 12.475 -26.515 18.739 1.00 24.89 247 PRO B CA 1
ATOM 4447 C C . PRO B 1 230 ? 11.098 -27.149 18.807 1.00 26.32 247 PRO B C 1
ATOM 4448 O O . PRO B 1 230 ? 10.117 -26.493 18.435 1.00 21.60 247 PRO B O 1
ATOM 4452 N N . GLY B 1 231 ? 10.988 -28.393 19.276 1.00 20.07 248 GLY B N 1
ATOM 4453 C CA . GLY B 1 231 ? 9.746 -29.140 19.210 1.00 24.15 248 GLY B CA 1
ATOM 4454 C C . GLY B 1 231 ? 8.732 -28.760 20.269 1.00 25.29 248 GLY B C 1
ATOM 4455 O O . GLY B 1 231 ? 8.703 -27.627 20.766 1.00 22.86 248 GLY B O 1
ATOM 4456 N N . GLY B 1 232 ? 7.880 -29.725 20.613 1.00 21.58 249 GLY B N 1
ATOM 4457 C CA . GLY B 1 232 ? 6.824 -29.511 21.584 1.00 21.18 249 GLY B CA 1
ATOM 4458 C C . GLY B 1 232 ? 7.312 -29.607 23.012 1.00 23.92 249 GLY B C 1
ATOM 4459 O O . GLY B 1 232 ? 7.325 -28.612 23.742 1.00 22.87 249 GLY B O 1
ATOM 4460 N N . MET B 1 233 ? 7.706 -30.807 23.429 1.00 24.90 250 MET B N 1
ATOM 4461 C CA . MET B 1 233 ? 8.321 -31.001 24.732 1.00 25.68 250 MET B CA 1
ATOM 4462 C C . MET B 1 233 ? 9.385 -32.079 24.617 1.00 25.89 250 MET B C 1
ATOM 4463 O O . MET B 1 233 ? 9.289 -32.983 23.783 1.00 25.06 250 MET B O 1
ATOM 4468 N N . THR B 1 234 ? 10.403 -31.971 25.460 1.00 24.45 251 THR B N 1
ATOM 4469 C CA . THR B 1 234 ? 11.464 -32.962 25.532 1.00 25.92 251 THR B CA 1
ATOM 4470 C C . THR B 1 234 ? 11.380 -33.692 26.862 1.00 25.12 251 THR B C 1
ATOM 4471 O O . THR B 1 234 ? 11.266 -33.061 27.918 1.00 24.77 251 THR B O 1
ATOM 4475 N N . ILE B 1 235 ? 11.422 -35.016 26.804 1.00 22.51 252 ILE B N 1
ATOM 4476 C CA . ILE B 1 235 ? 11.617 -35.845 27.983 1.00 23.89 252 ILE B CA 1
ATOM 4477 C C . ILE B 1 235 ? 13.075 -36.281 27.963 1.00 24.37 252 ILE B C 1
ATOM 4478 O O . ILE B 1 235 ? 13.500 -37.029 27.076 1.00 21.95 252 ILE B O 1
ATOM 4483 N N . LEU B 1 236 ? 13.848 -35.793 28.929 1.00 23.18 253 LEU B N 1
ATOM 4484 C CA . LEU B 1 236 ? 15.294 -35.959 28.951 1.00 21.32 253 LEU B CA 1
ATOM 4485 C C . LEU B 1 236 ? 15.685 -36.951 30.038 1.00 23.56 253 LEU B C 1
ATOM 4486 O O . LEU B 1 236 ? 15.275 -36.806 31.196 1.00 26.24 253 LEU B O 1
ATOM 4491 N N . LEU B 1 237 ? 16.462 -37.969 29.661 1.00 28.40 254 LEU B N 1
ATOM 4492 C CA . LEU B 1 237 ? 17.066 -38.897 30.613 1.00 26.35 254 LEU B CA 1
ATOM 4493 C C . LEU B 1 237 ? 18.553 -38.581 30.681 1.00 24.51 254 LEU B C 1
ATOM 4494 O O . LEU B 1 237 ? 19.339 -39.080 29.862 1.00 29.21 254 LEU B O 1
ATOM 4499 N N . PRO B 1 238 ? 18.990 -37.744 31.614 1.00 27.25 255 PRO B N 1
ATOM 4500 C CA . PRO B 1 238 ? 20.410 -37.397 31.686 1.00 24.70 255 PRO B CA 1
ATOM 4501 C C . PRO B 1 238 ? 21.228 -38.512 32.317 1.00 27.95 255 PRO B C 1
ATOM 4502 O O . PRO B 1 238 ? 20.706 -39.416 32.972 1.00 31.29 255 PRO B O 1
ATOM 4506 N N . ASP B 1 239 ? 22.537 -38.433 32.084 1.00 29.50 256 ASP B N 1
ATOM 4507 C CA . ASP B 1 239 ? 23.477 -39.396 32.643 1.00 31.94 256 ASP B CA 1
ATOM 4508 C C . ASP B 1 239 ? 23.309 -39.483 34.155 1.00 32.08 256 ASP B C 1
ATOM 4509 O O . ASP B 1 239 ? 23.372 -38.471 34.860 1.00 32.25 256 ASP B O 1
ATOM 4514 N N . ASP B 1 240 ? 23.076 -40.696 34.645 1.00 33.92 257 ASP B N 1
ATOM 4515 C CA . ASP B 1 240 ? 22.768 -40.926 36.050 1.00 34.36 257 ASP B CA 1
ATOM 4516 C C . ASP B 1 240 ? 23.994 -40.875 36.952 1.00 36.45 257 ASP B C 1
ATOM 4517 O O . ASP B 1 240 ? 23.861 -41.125 38.153 1.00 37.39 257 ASP B O 1
ATOM 4522 N N . GLN B 1 241 ? 25.165 -40.563 36.423 1.00 36.76 258 GLN B N 1
ATOM 4523 C CA . GLN B 1 241 ? 26.373 -40.584 37.240 1.00 29.13 258 GLN B CA 1
ATOM 4524 C C . GLN B 1 241 ? 27.149 -39.278 37.193 1.00 28.51 258 GLN B C 1
ATOM 4525 O O . GLN B 1 241 ? 27.734 -38.882 38.200 1.00 31.69 258 GLN B O 1
ATOM 4531 N N . VAL B 1 242 ? 27.178 -38.601 36.051 1.00 33.92 259 VAL B N 1
ATOM 4532 C CA . VAL B 1 242 ? 28.064 -37.461 35.845 1.00 36.70 259 VAL B CA 1
ATOM 4533 C C . VAL B 1 242 ? 27.229 -36.234 35.518 1.00 30.03 259 VAL B C 1
ATOM 4534 O O . VAL B 1 242 ? 26.335 -36.292 34.667 1.00 37.13 259 VAL B O 1
ATOM 4538 N N . PHE B 1 243 ? 27.534 -35.126 36.183 1.00 28.62 260 PHE B N 1
ATOM 4539 C CA . PHE B 1 243 ? 26.828 -33.879 35.942 1.00 30.31 260 PHE B CA 1
ATOM 4540 C C . PHE B 1 243 ? 27.307 -33.242 34.642 1.00 35.88 260 PHE B C 1
ATOM 4541 O O . PHE B 1 243 ? 28.456 -33.419 34.221 1.00 34.97 260 PHE B O 1
ATOM 4549 N N . GLY B 1 244 ? 26.406 -32.507 33.995 1.00 33.33 261 GLY B N 1
ATOM 4550 C CA . GLY B 1 244 ? 26.736 -31.867 32.737 1.00 28.37 261 GLY B CA 1
ATOM 4551 C C . GLY B 1 244 ? 25.644 -30.961 32.209 1.00 27.16 261 GLY B C 1
ATOM 4552 O O . GLY B 1 244 ? 25.927 -29.897 31.650 1.00 29.22 261 GLY B O 1
ATOM 4553 N N . LEU B 1 245 ? 24.391 -31.374 32.376 1.00 24.62 262 LEU B N 1
ATOM 4554 C CA . LEU B 1 245 ? 23.269 -30.561 31.930 1.00 23.74 262 LEU B CA 1
ATOM 4555 C C . LEU B 1 245 ? 23.182 -29.278 32.750 1.00 27.30 262 LEU B C 1
ATOM 4556 O O . LEU B 1 245 ? 23.273 -29.304 33.983 1.00 31.27 262 LEU B O 1
ATOM 4561 N N . GLN B 1 246 ? 23.003 -28.154 32.064 1.00 18.91 263 GLN B N 1
ATOM 4562 C CA . GLN B 1 246 ? 22.854 -26.859 32.708 1.00 25.55 263 GLN B CA 1
ATOM 4563 C C . GLN B 1 246 ? 21.678 -26.126 32.087 1.00 24.69 263 GLN B C 1
ATOM 4564 O O . GLN B 1 246 ? 21.584 -26.031 30.862 1.00 26.20 263 GLN B O 1
ATOM 4570 N N . VAL B 1 247 ? 20.786 -25.612 32.929 1.00 25.76 264 VAL B N 1
ATOM 4571 C CA . VAL B 1 247 ? 19.675 -24.781 32.484 1.00 28.36 264 VAL B CA 1
ATOM 4572 C C . VAL B 1 247 ? 19.986 -23.336 32.846 1.00 30.06 264 VAL B C 1
ATOM 4573 O O . VAL B 1 247 ? 20.733 -23.059 33.792 1.00 29.60 264 VAL B O 1
ATOM 4577 N N . ARG B 1 248 ? 19.427 -22.408 32.077 1.00 30.51 265 ARG B N 1
ATOM 4578 C CA . ARG B 1 248 ? 19.676 -20.992 32.304 1.00 35.48 265 ARG B CA 1
ATOM 4579 C C . ARG B 1 248 ? 18.498 -20.338 33.012 1.00 37.52 265 ARG B C 1
ATOM 4580 O O . ARG B 1 248 ? 17.335 -20.624 32.709 1.00 36.85 265 ARG B O 1
ATOM 4588 N N . LYS B 1 249 ? 18.817 -19.459 33.961 1.00 42.51 266 LYS B N 1
ATOM 4589 C CA . LYS B 1 249 ? 17.828 -18.681 34.702 1.00 44.69 266 LYS B CA 1
ATOM 4590 C C . LYS B 1 249 ? 18.377 -17.271 34.865 1.00 42.63 266 LYS B C 1
ATOM 4591 O O . LYS B 1 249 ? 19.304 -17.061 35.651 1.00 46.52 266 LYS B O 1
ATOM 4597 N N . ASP B 1 250 ? 17.810 -16.315 34.129 1.00 50.37 267 ASP B N 1
ATOM 4598 C CA . ASP B 1 250 ? 18.155 -14.894 34.235 1.00 57.30 267 ASP B CA 1
ATOM 4599 C C . ASP B 1 250 ? 19.671 -14.686 34.259 1.00 59.91 267 ASP B C 1
ATOM 4600 O O . ASP B 1 250 ? 20.236 -14.103 35.188 1.00 62.56 267 ASP B O 1
ATOM 4605 N N . ASP B 1 251 ? 20.323 -15.201 33.217 1.00 55.22 268 ASP B N 1
ATOM 4606 C CA . ASP B 1 251 ? 21.761 -15.062 32.995 1.00 58.50 268 ASP B CA 1
ATOM 4607 C C . ASP B 1 251 ? 22.606 -15.842 33.996 1.00 55.64 268 ASP B C 1
ATOM 4608 O O . ASP B 1 251 ? 23.786 -15.528 34.182 1.00 51.55 268 ASP B O 1
ATOM 4613 N N . THR B 1 252 ? 22.050 -16.856 34.651 1.00 49.30 269 THR B N 1
ATOM 4614 C CA . THR B 1 252 ? 22.838 -17.740 35.497 1.00 46.10 269 THR B CA 1
ATOM 4615 C C . THR B 1 252 ? 22.679 -19.166 34.993 1.00 39.65 269 THR B C 1
ATOM 4616 O O . THR B 1 252 ? 21.557 -19.617 34.739 1.00 42.00 269 THR B O 1
ATOM 4620 N N . TRP B 1 253 ? 23.802 -19.862 34.838 1.00 31.01 270 TRP B N 1
ATOM 4621 C CA . TRP B 1 253 ? 23.818 -21.246 34.385 1.00 33.00 270 TRP B CA 1
ATOM 4622 C C . TRP B 1 253 ? 23.911 -22.162 35.599 1.00 30.94 270 TRP B C 1
ATOM 4623 O O . TRP B 1 253 ? 24.900 -22.118 36.338 1.00 35.72 270 TRP B O 1
ATOM 4634 N N . ILE B 1 254 ? 22.885 -22.987 35.800 1.00 29.04 271 ILE B N 1
ATOM 4635 C CA . ILE B 1 254 ? 22.783 -23.877 36.953 1.00 32.83 271 ILE B CA 1
ATOM 4636 C C . ILE B 1 254 ? 22.996 -25.307 36.474 1.00 29.09 271 ILE B C 1
ATOM 4637 O O . ILE B 1 254 ? 22.268 -25.790 35.599 1.00 30.15 271 ILE B O 1
ATOM 4642 N N . THR B 1 255 ? 23.977 -25.990 37.057 1.00 32.02 272 THR B N 1
ATOM 4643 C CA . THR B 1 255 ? 24.182 -27.401 36.766 1.00 27.44 272 THR B CA 1
ATOM 4644 C C . THR B 1 255 ? 23.131 -28.226 37.500 1.00 27.56 272 THR B C 1
ATOM 4645 O O . THR B 1 255 ? 22.886 -28.016 38.692 1.00 32.80 272 THR B O 1
ATOM 4649 N N . VAL B 1 256 ? 22.506 -29.155 36.782 1.00 31.65 273 VAL B N 1
ATOM 4650 C CA . VAL B 1 256 ? 21.365 -29.915 37.281 1.00 24.75 273 VAL B CA 1
ATOM 4651 C C . VAL B 1 256 ? 21.864 -31.242 37.834 1.00 24.12 273 VAL B C 1
ATOM 4652 O O . VAL B 1 256 ? 22.459 -32.043 37.104 1.00 28.05 273 VAL B O 1
ATOM 4656 N N . LYS B 1 257 ? 21.623 -31.478 39.119 1.00 32.94 274 LYS B N 1
ATOM 4657 C CA . LYS B 1 257 ? 21.932 -32.771 39.716 1.00 32.65 274 LYS B CA 1
ATOM 4658 C C . LYS B 1 257 ? 20.801 -33.747 39.417 1.00 30.57 274 LYS B C 1
ATOM 4659 O O . LYS B 1 257 ? 19.671 -33.523 39.863 1.00 31.94 274 LYS B O 1
ATOM 4665 N N . PRO B 1 258 ? 21.050 -34.825 38.676 1.00 32.92 275 PRO B N 1
ATOM 4666 C CA . PRO B 1 258 ? 19.948 -35.713 38.293 1.00 28.98 275 PRO B CA 1
ATOM 4667 C C . PRO B 1 258 ? 19.476 -36.553 39.467 1.00 27.66 275 PRO B C 1
ATOM 4668 O O . PRO B 1 258 ? 20.271 -37.016 40.288 1.00 34.96 275 PRO B O 1
ATOM 4672 N N . HIS B 1 259 ? 18.162 -36.731 39.550 1.00 24.80 276 HIS B N 1
ATOM 4673 C CA . HIS B 1 259 ? 17.544 -37.609 40.532 1.00 23.51 276 HIS B CA 1
ATOM 4674 C C . HIS B 1 259 ? 17.384 -39.006 39.937 1.00 24.10 276 HIS B C 1
ATOM 4675 O O . HIS B 1 259 ? 16.973 -39.140 38.780 1.00 25.24 276 HIS B O 1
ATOM 4682 N N . PRO B 1 260 ? 17.710 -40.052 40.696 1.00 24.36 277 PRO B N 1
ATOM 4683 C CA . PRO B 1 260 ? 17.758 -41.402 40.116 1.00 27.79 277 PRO B CA 1
ATOM 4684 C C . PRO B 1 260 ? 16.415 -41.832 39.544 1.00 30.88 277 PRO B C 1
ATOM 4685 O O . PRO B 1 260 ? 15.380 -41.764 40.214 1.00 30.16 277 PRO B O 1
ATOM 4689 N N . HIS B 1 261 ? 16.447 -42.276 38.285 1.00 24.68 278 HIS B N 1
ATOM 4690 C CA . HIS B 1 261 ? 15.273 -42.786 37.579 1.00 22.65 278 HIS B CA 1
ATOM 4691 C C . HIS B 1 261 ? 14.163 -41.747 37.490 1.00 23.47 278 HIS B C 1
ATOM 4692 O O . HIS B 1 261 ? 12.980 -42.087 37.412 1.00 24.66 278 HIS B O 1
ATOM 4699 N N . ALA B 1 262 ? 14.544 -40.477 37.499 1.00 25.66 279 ALA B N 1
ATOM 4700 C CA . ALA B 1 262 ? 13.647 -39.376 37.195 1.00 25.21 279 ALA B CA 1
ATOM 4701 C C . ALA B 1 262 ? 13.852 -38.930 35.749 1.00 26.27 279 ALA B C 1
ATOM 4702 O O . ALA B 1 262 ? 14.839 -39.274 35.094 1.00 19.43 279 ALA B O 1
ATOM 4704 N N . PHE B 1 263 ? 12.889 -38.164 35.249 1.00 28.43 280 PHE B N 1
ATOM 4705 C CA . PHE B 1 263 ? 12.996 -37.514 33.953 1.00 25.21 280 PHE B CA 1
ATOM 4706 C C . PHE B 1 263 ? 12.991 -36.006 34.140 1.00 23.67 280 PHE B C 1
ATOM 4707 O O . PHE B 1 263 ? 12.328 -35.478 35.037 1.00 26.49 280 PHE B O 1
ATOM 4715 N N . ILE B 1 264 ? 13.742 -35.318 33.295 1.00 26.23 281 ILE B N 1
ATOM 4716 C CA . ILE B 1 264 ? 13.571 -33.884 33.115 1.00 22.44 281 ILE B CA 1
ATOM 4717 C C . ILE B 1 264 ? 12.618 -33.679 31.951 1.00 24.62 281 ILE B C 1
ATOM 4718 O O . ILE B 1 264 ? 12.854 -34.185 30.846 1.00 23.85 281 ILE B O 1
ATOM 4723 N N . VAL B 1 265 ? 11.525 -32.970 32.201 1.00 22.68 282 VAL B N 1
ATOM 4724 C CA . VAL B 1 265 ? 10.558 -32.640 31.163 1.00 25.17 282 VAL B CA 1
ATOM 4725 C C . VAL B 1 265 ? 10.812 -31.202 30.743 1.00 28.66 282 VAL B C 1
ATOM 4726 O O . VAL B 1 265 ? 10.658 -30.277 31.551 1.00 26.81 282 VAL B O 1
ATOM 4730 N N . ASN B 1 266 ? 11.219 -31.015 29.489 1.00 27.65 283 ASN B N 1
ATOM 4731 C CA . ASN B 1 266 ? 11.540 -29.698 28.952 1.00 26.57 283 ASN B CA 1
ATOM 4732 C C . ASN B 1 266 ? 10.374 -29.178 28.127 1.00 24.30 283 ASN B C 1
ATOM 4733 O O . ASN B 1 266 ? 9.834 -29.901 27.283 1.00 28.06 283 ASN B O 1
ATOM 4738 N N . ILE B 1 267 ? 9.988 -27.927 28.374 1.00 28.05 284 ILE B N 1
ATOM 4739 C CA . ILE B 1 267 ? 9.091 -27.229 27.462 1.00 24.86 284 ILE B CA 1
ATOM 4740 C C . ILE B 1 267 ? 9.858 -26.889 26.192 1.00 23.75 284 ILE B C 1
ATOM 4741 O O . ILE B 1 267 ? 10.945 -26.300 26.245 1.00 24.16 284 ILE B O 1
ATOM 4746 N N . GLY B 1 268 ? 9.307 -27.278 25.042 1.00 20.99 285 GLY B N 1
ATOM 4747 C CA . GLY B 1 268 ? 9.898 -26.941 23.766 1.00 21.89 285 GLY B CA 1
ATOM 4748 C C . GLY B 1 268 ? 9.335 -25.648 23.203 1.00 25.16 285 GLY B C 1
ATOM 4749 O O . GLY B 1 268 ? 8.428 -25.032 23.760 1.00 22.00 285 GLY B O 1
ATOM 4750 N N . ASP B 1 269 ? 9.897 -25.236 22.062 1.00 22.12 286 ASP B N 1
ATOM 4751 C CA . ASP B 1 269 ? 9.506 -23.960 21.470 1.00 27.13 286 ASP B CA 1
ATOM 4752 C C . ASP B 1 269 ? 8.060 -23.975 20.990 1.00 24.32 286 ASP B C 1
ATOM 4753 O O . ASP B 1 269 ? 7.373 -22.948 21.069 1.00 22.42 286 ASP B O 1
ATOM 4758 N N . GLN B 1 270 ? 7.581 -25.121 20.501 1.00 18.72 287 GLN B N 1
ATOM 4759 C CA . GLN B 1 270 ? 6.224 -25.187 19.967 1.00 21.85 287 GLN B CA 1
ATOM 4760 C C . GLN B 1 270 ? 5.167 -25.010 21.053 1.00 26.15 287 GLN B C 1
ATOM 4761 O O . GLN B 1 270 ? 4.073 -24.507 20.773 1.00 25.27 287 GLN B O 1
ATOM 4767 N N . ILE B 1 271 ? 5.461 -25.417 22.289 1.00 25.27 288 ILE B N 1
ATOM 4768 C CA . ILE B 1 271 ? 4.491 -25.244 23.365 1.00 21.50 288 ILE B CA 1
ATOM 4769 C C . ILE B 1 271 ? 4.496 -23.806 23.867 1.00 20.50 288 ILE B C 1
ATOM 4770 O O . ILE B 1 271 ? 3.442 -23.253 24.203 1.00 25.28 288 ILE B O 1
ATOM 4775 N N . GLN B 1 272 ? 5.670 -23.172 23.914 1.00 20.30 289 GLN B N 1
ATOM 4776 C CA . GLN B 1 272 ? 5.723 -21.743 24.210 1.00 24.37 289 GLN B CA 1
ATOM 4777 C C . GLN B 1 272 ? 4.870 -20.954 23.224 1.00 29.59 289 GLN B C 1
ATOM 4778 O O . GLN B 1 272 ? 4.082 -20.086 23.620 1.00 27.39 289 GLN B O 1
ATOM 4784 N N . ILE B 1 273 ? 5.012 -21.252 21.929 1.00 25.67 290 ILE B N 1
ATOM 4785 C CA . ILE B 1 273 ? 4.179 -20.613 20.913 1.00 27.16 290 ILE B CA 1
ATOM 4786 C C . ILE B 1 273 ? 2.711 -20.955 21.141 1.00 28.65 290 ILE B C 1
ATOM 4787 O O . ILE B 1 273 ? 1.838 -20.077 21.121 1.00 25.49 290 ILE B O 1
ATOM 4792 N N . LEU B 1 274 ? 2.423 -22.241 21.368 1.00 26.47 291 LEU B N 1
ATOM 4793 C CA . LEU B 1 274 ? 1.048 -22.687 21.580 1.00 29.12 291 LEU B CA 1
ATOM 4794 C C . LEU B 1 274 ? 0.392 -21.955 22.743 1.00 31.19 291 LEU B C 1
ATOM 4795 O O . LEU B 1 274 ? -0.779 -21.565 22.662 1.00 32.05 291 LEU B O 1
ATOM 4800 N N . SER B 1 275 ? 1.126 -21.767 23.833 1.00 25.97 292 SER B N 1
ATOM 4801 C CA . SER B 1 275 ? 0.599 -21.121 25.025 1.00 21.18 292 SER B CA 1
ATOM 4802 C C . SER B 1 275 ? 0.686 -19.606 24.967 1.00 29.30 292 SER B C 1
ATOM 4803 O O . SER B 1 275 ? 0.487 -18.959 26.001 1.00 31.05 292 SER B O 1
ATOM 4806 N N . ASN B 1 276 ? 0.990 -19.033 23.800 1.00 29.13 293 ASN B N 1
ATOM 4807 C CA . ASN B 1 276 ? 1.152 -17.585 23.651 1.00 27.93 293 ASN B CA 1
ATOM 4808 C C . ASN B 1 276 ? 2.168 -17.041 24.656 1.00 28.53 293 ASN B C 1
ATOM 4809 O O . ASN B 1 276 ? 1.999 -15.956 25.217 1.00 28.43 293 ASN B O 1
ATOM 4814 N N . SER B 1 277 ? 3.228 -17.824 24.892 1.00 28.28 294 SER B N 1
ATOM 4815 C CA . SER B 1 277 ? 4.334 -17.505 25.795 1.00 28.06 294 SER B CA 1
ATOM 4816 C C . SER B 1 277 ? 3.944 -17.561 27.269 1.00 32.41 294 SER B C 1
ATOM 4817 O O . SER B 1 277 ? 4.655 -17.007 28.115 1.00 29.25 294 SER B O 1
ATOM 4820 N N . THR B 1 278 ? 2.830 -18.215 27.605 1.00 32.28 295 THR B N 1
ATOM 4821 C CA . THR B 1 278 ? 2.536 -18.472 29.011 1.00 27.03 295 THR B CA 1
ATOM 4822 C C . THR B 1 278 ? 3.534 -19.465 29.593 1.00 28.41 295 THR B C 1
ATOM 4823 O O . THR B 1 278 ? 4.117 -19.227 30.657 1.00 30.57 295 THR B O 1
ATOM 4827 N N . TYR B 1 279 ? 3.748 -20.582 28.907 1.00 26.94 296 TYR B N 1
ATOM 4828 C CA . TYR B 1 279 ? 4.854 -21.475 29.215 1.00 28.05 296 TYR B CA 1
ATOM 4829 C C . TYR B 1 279 ? 6.086 -21.037 28.433 1.00 27.85 296 TYR B C 1
ATOM 4830 O O . TYR B 1 279 ? 5.983 -20.598 27.284 1.00 29.66 296 TYR B O 1
ATOM 4839 N N . LYS B 1 280 ? 7.252 -21.157 29.059 1.00 27.35 297 LYS B N 1
ATOM 4840 C CA . LYS B 1 280 ? 8.514 -20.785 28.435 1.00 29.00 297 LYS B CA 1
ATOM 4841 C C . LYS B 1 280 ? 9.325 -22.034 28.129 1.00 29.17 297 LYS B C 1
ATOM 4842 O O . LYS B 1 280 ? 9.424 -22.936 28.963 1.00 31.37 297 LYS B O 1
ATOM 4848 N N . SER B 1 281 ? 9.902 -22.093 26.932 1.00 24.81 298 SER B N 1
ATOM 4849 C CA . SER B 1 281 ? 10.845 -23.163 26.643 1.00 26.70 298 SER B CA 1
ATOM 4850 C C . SER B 1 281 ? 12.156 -22.900 27.379 1.00 22.97 298 SER B C 1
ATOM 4851 O O . SER B 1 281 ? 12.641 -21.768 27.428 1.00 27.39 298 SER B O 1
ATOM 4854 N N . VAL B 1 282 ? 12.717 -23.949 27.976 1.00 23.35 299 VAL B N 1
ATOM 4855 C CA . VAL B 1 282 ? 13.916 -23.801 28.794 1.00 24.46 299 VAL B CA 1
ATOM 4856 C C . VAL B 1 282 ? 15.146 -23.761 27.898 1.00 23.06 299 VAL B C 1
ATOM 4857 O O . VAL B 1 282 ? 15.299 -24.581 26.985 1.00 23.28 299 VAL B O 1
ATOM 4861 N N . GLU B 1 283 ? 16.023 -22.796 28.154 1.00 27.02 300 GLU B N 1
ATOM 4862 C CA . GLU B 1 283 ? 17.340 -22.778 27.538 1.00 25.63 300 GLU B CA 1
ATOM 4863 C C . GLU B 1 283 ? 18.281 -23.667 28.344 1.00 29.08 300 GLU B C 1
ATOM 4864 O O . GLU B 1 283 ? 18.339 -23.568 29.574 1.00 28.05 300 GLU B O 1
ATOM 4870 N N . HIS B 1 284 ? 19.007 -24.547 27.662 1.00 27.73 301 HIS B N 1
ATOM 4871 C CA . HIS B 1 284 ? 19.934 -25.427 28.352 1.00 26.06 301 HIS B CA 1
ATOM 4872 C C . HIS B 1 284 ? 21.193 -25.616 27.520 1.00 24.52 301 HIS B C 1
ATOM 4873 O O . HIS B 1 284 ? 21.282 -25.185 26.368 1.00 26.07 301 HIS B O 1
ATOM 4880 N N . ARG B 1 285 ? 22.176 -26.263 28.137 1.00 22.45 302 ARG B N 1
ATOM 4881 C CA . ARG B 1 285 ? 23.484 -26.491 27.540 1.00 24.56 302 ARG B CA 1
ATOM 4882 C C . ARG B 1 285 ? 24.165 -27.586 28.347 1.00 24.11 302 ARG B C 1
ATOM 4883 O O . ARG B 1 285 ? 23.703 -27.962 29.426 1.00 23.23 302 ARG B O 1
ATOM 4891 N N . VAL B 1 286 ? 25.267 -28.103 27.813 1.00 19.70 303 VAL B N 1
ATOM 4892 C CA . VAL B 1 286 ? 25.980 -29.213 28.432 1.00 23.64 303 VAL B CA 1
ATOM 4893 C C . VAL B 1 286 ? 27.449 -28.840 28.551 1.00 22.04 303 VAL B C 1
ATOM 4894 O O . VAL B 1 286 ? 28.052 -28.360 27.585 1.00 26.29 303 VAL B O 1
ATOM 4898 N N . ILE B 1 287 ? 28.019 -29.053 29.728 1.00 19.12 304 ILE B N 1
ATOM 4899 C CA . ILE B 1 287 ? 29.451 -28.897 29.933 1.00 20.51 304 ILE B CA 1
ATOM 4900 C C . ILE B 1 287 ? 30.069 -30.282 30.006 1.00 27.01 304 ILE B C 1
ATOM 4901 O O . ILE B 1 287 ? 29.421 -31.257 30.402 1.00 30.39 304 ILE B O 1
ATOM 4906 N N . VAL B 1 288 ? 31.335 -30.372 29.612 1.00 25.98 305 VAL B N 1
ATOM 4907 C CA . VAL B 1 288 ? 32.063 -31.629 29.598 1.00 23.92 305 VAL B CA 1
ATOM 4908 C C . VAL B 1 288 ? 33.178 -31.553 30.638 1.00 26.74 305 VAL B C 1
ATOM 4909 O O . VAL B 1 288 ? 33.417 -30.511 31.245 1.00 23.28 305 VAL B O 1
ATOM 4913 N N . ASN B 1 289 ? 33.855 -32.682 30.854 1.00 30.97 306 ASN B N 1
ATOM 4914 C CA . ASN B 1 289 ? 34.997 -32.690 31.760 1.00 30.75 306 ASN B CA 1
ATOM 4915 C C . ASN B 1 289 ? 36.052 -33.669 31.266 1.00 31.11 306 ASN B C 1
ATOM 4916 O O . ASN B 1 289 ? 35.791 -34.528 30.420 1.00 36.38 306 ASN B O 1
ATOM 4921 N N . SER B 1 290 ? 37.258 -33.520 31.819 1.00 34.85 307 SER B N 1
ATOM 4922 C CA . SER B 1 290 ? 38.437 -34.258 31.386 1.00 34.92 307 SER B CA 1
ATOM 4923 C C . SER B 1 290 ? 38.510 -35.670 31.940 1.00 41.18 307 SER B C 1
ATOM 4924 O O . SER B 1 290 ? 39.310 -36.469 31.443 1.00 51.24 307 SER B O 1
ATOM 4927 N N . ASP B 1 291 ? 37.709 -35.997 32.948 1.00 41.98 308 ASP B N 1
ATOM 4928 C CA . ASP B 1 291 ? 37.836 -37.267 33.643 1.00 42.99 308 ASP B CA 1
ATOM 4929 C C . ASP B 1 291 ? 36.775 -38.284 33.264 1.00 43.07 308 ASP B C 1
ATOM 4930 O O . ASP B 1 291 ? 37.061 -39.481 33.261 1.00 49.77 308 ASP B O 1
ATOM 4935 N N . LYS B 1 292 ? 35.562 -37.845 32.949 1.00 41.41 309 LYS B N 1
ATOM 4936 C CA . LYS B 1 292 ? 34.447 -38.753 32.740 1.00 40.82 309 LYS B CA 1
ATOM 4937 C C . LYS B 1 292 ? 33.758 -38.442 31.419 1.00 38.84 309 LYS B C 1
ATOM 4938 O O . LYS B 1 292 ? 34.004 -37.415 30.781 1.00 40.46 309 LYS B O 1
ATOM 4944 N N . GLU B 1 293 ? 32.897 -39.363 31.010 1.00 37.77 310 GLU B N 1
ATOM 4945 C CA . GLU B 1 293 ? 32.039 -39.205 29.849 1.00 36.77 310 GLU B CA 1
ATOM 4946 C C . GLU B 1 293 ? 30.591 -39.137 30.311 1.00 37.73 310 GLU B C 1
ATOM 4947 O O . GLU B 1 293 ? 30.267 -39.444 31.461 1.00 34.89 310 GLU B O 1
ATOM 4953 N N . ARG B 1 294 ? 29.711 -38.731 29.400 1.00 29.70 311 ARG B N 1
ATOM 4954 C CA . ARG B 1 294 ? 28.288 -38.690 29.696 1.00 27.87 311 ARG B CA 1
ATOM 4955 C C . ARG B 1 294 ? 27.515 -39.250 28.514 1.00 27.56 311 ARG B C 1
ATOM 4956 O O . ARG B 1 294 ? 27.947 -39.149 27.364 1.00 35.96 311 ARG B O 1
ATOM 4964 N N . VAL B 1 295 ? 26.370 -39.854 28.818 1.00 27.08 312 VAL B N 1
ATOM 4965 C CA . VAL B 1 295 ? 25.420 -40.322 27.818 1.00 24.67 312 VAL B CA 1
ATOM 4966 C C . VAL B 1 295 ? 24.040 -39.835 28.229 1.00 27.92 312 VAL B C 1
ATOM 4967 O O . VAL B 1 295 ? 23.604 -40.080 29.359 1.00 39.03 312 VAL B O 1
ATOM 4971 N N . SER B 1 296 ? 23.355 -39.148 27.320 1.00 23.24 313 SER B N 1
ATOM 4972 C CA . SER B 1 296 ? 22.030 -38.616 27.593 1.00 24.20 313 SER B CA 1
ATOM 4973 C C . SER B 1 296 ? 21.092 -38.968 26.450 1.00 28.41 313 SER B C 1
ATOM 4974 O O . SER B 1 296 ? 21.495 -39.010 25.284 1.00 27.13 313 SER B O 1
ATOM 4977 N N . LEU B 1 297 ? 19.832 -39.213 26.801 1.00 28.87 314 LEU B N 1
ATOM 4978 C CA . LEU B 1 297 ? 18.803 -39.615 25.850 1.00 25.22 314 LEU B CA 1
ATOM 4979 C C . LEU B 1 297 ? 17.715 -38.553 25.834 1.00 25.59 314 LEU B C 1
ATOM 4980 O O . LEU B 1 297 ? 17.057 -38.319 26.853 1.00 25.74 314 LEU B O 1
ATOM 4985 N N . ALA B 1 298 ? 17.527 -37.915 24.683 1.00 23.38 315 ALA B N 1
ATOM 4986 C CA . ALA B 1 298 ? 16.542 -36.851 24.524 1.00 21.60 315 ALA B CA 1
ATOM 4987 C C . ALA B 1 298 ? 15.392 -37.377 23.675 1.00 22.61 315 ALA B C 1
ATOM 4988 O O . ALA B 1 298 ? 15.570 -37.674 22.488 1.00 23.10 315 ALA B O 1
ATOM 4990 N N . PHE B 1 299 ? 14.220 -37.499 24.291 1.00 23.78 316 PHE B N 1
ATOM 4991 C CA . PHE B 1 299 ? 12.999 -37.884 23.600 1.00 23.46 316 PHE B CA 1
ATOM 4992 C C . PHE B 1 299 ? 12.215 -36.622 23.266 1.00 27.88 316 PHE B C 1
ATOM 4993 O O . PHE B 1 299 ? 11.884 -35.838 24.165 1.00 23.44 316 PHE B O 1
ATOM 5001 N N . PHE B 1 300 ? 11.919 -36.429 21.983 1.00 22.71 317 PHE B N 1
ATOM 5002 C CA . PHE B 1 300 ? 11.207 -35.250 21.512 1.00 21.88 317 PHE B CA 1
ATOM 5003 C C . PHE B 1 300 ? 9.779 -35.626 21.136 1.00 25.43 317 PHE B C 1
ATOM 5004 O O . PHE B 1 300 ? 9.560 -36.560 20.357 1.00 22.42 317 PHE B O 1
ATOM 5012 N N . TYR B 1 301 ? 8.816 -34.899 21.701 1.00 25.50 318 TYR B N 1
ATOM 5013 C CA . TYR B 1 301 ? 7.391 -35.093 21.445 1.00 26.56 318 TYR B CA 1
ATOM 5014 C C . TYR B 1 301 ? 6.901 -33.881 20.661 1.00 26.47 318 TYR B C 1
ATOM 5015 O O . TYR B 1 301 ? 6.856 -32.767 21.195 1.00 28.81 318 TYR B O 1
ATOM 5024 N N . ASN B 1 302 ? 6.533 -34.095 19.400 1.00 28.06 319 ASN B N 1
ATOM 5025 C CA . ASN B 1 302 ? 6.359 -32.964 18.506 1.00 27.48 319 ASN B CA 1
ATOM 5026 C C . ASN B 1 302 ? 4.974 -32.952 17.873 1.00 25.61 319 ASN B C 1
ATOM 5027 O O . ASN B 1 302 ? 4.358 -34.005 17.686 1.00 27.80 319 ASN B O 1
ATOM 5032 N N . PRO B 1 303 ? 4.461 -31.771 17.533 1.00 32.38 320 PRO B N 1
ATOM 5033 C CA . PRO B 1 303 ? 3.217 -31.704 16.761 1.00 30.99 320 PRO B CA 1
ATOM 5034 C C . PRO B 1 303 ? 3.412 -32.237 15.351 1.00 32.19 320 PRO B C 1
ATOM 5035 O O . PRO B 1 303 ? 4.520 -32.229 14.806 1.00 28.18 320 PRO B O 1
ATOM 5039 N N . LYS B 1 304 ? 2.312 -32.713 14.769 1.00 33.69 321 LYS B N 1
ATOM 5040 C CA . LYS B 1 304 ? 2.281 -33.132 13.374 1.00 34.49 321 LYS B CA 1
ATOM 5041 C C . LYS B 1 304 ? 2.940 -32.080 12.496 1.00 25.53 321 LYS B C 1
ATOM 5042 O O . LYS B 1 304 ? 2.530 -30.916 12.489 1.00 27.56 321 LYS B O 1
ATOM 5048 N N . SER B 1 305 ? 3.971 -32.495 11.757 1.00 27.43 322 SER B N 1
ATOM 5049 C CA . SER B 1 305 ? 4.941 -31.549 11.216 1.00 27.19 322 SER B CA 1
ATOM 5050 C C . SER B 1 305 ? 4.364 -30.622 10.155 1.00 28.97 322 SER B C 1
ATOM 5051 O O . SER B 1 305 ? 5.005 -29.619 9.826 1.00 32.89 322 SER B O 1
ATOM 5054 N N . ASP B 1 306 ? 3.187 -30.919 9.605 1.00 30.46 323 ASP B N 1
ATOM 5055 C CA . ASP B 1 306 ? 2.584 -30.043 8.608 1.00 29.56 323 ASP B CA 1
ATOM 5056 C C . ASP B 1 306 ? 1.421 -29.227 9.162 1.00 29.75 323 ASP B C 1
ATOM 5057 O O . ASP B 1 306 ? 0.665 -28.636 8.384 1.00 32.76 323 ASP B O 1
ATOM 5062 N N . ILE B 1 307 ? 1.264 -29.174 10.481 1.00 26.69 324 ILE B N 1
ATOM 5063 C CA . ILE B 1 307 ? 0.260 -28.312 11.099 1.00 30.88 324 ILE B CA 1
ATOM 5064 C C . ILE B 1 307 ? 0.862 -26.927 11.293 1.00 28.65 324 ILE B C 1
ATOM 5065 O O . ILE B 1 307 ? 1.933 -26.804 11.902 1.00 30.96 324 ILE B O 1
ATOM 5070 N N . PRO B 1 308 ? 0.232 -25.865 10.799 1.00 27.36 325 PRO B N 1
ATOM 5071 C CA . PRO B 1 308 ? 0.690 -24.519 11.164 1.00 26.07 325 PRO B CA 1
ATOM 5072 C C . PRO B 1 308 ? 0.489 -24.271 12.650 1.00 30.55 325 PRO B C 1
ATOM 5073 O O . PRO B 1 308 ? -0.649 -24.212 13.127 1.00 32.39 325 PRO B O 1
ATOM 5077 N N . ILE B 1 309 ? 1.583 -24.140 13.393 1.00 27.23 326 ILE B N 1
ATOM 5078 C CA . ILE B 1 309 ? 1.520 -23.930 14.834 1.00 22.70 326 ILE B CA 1
ATOM 5079 C C . ILE B 1 309 ? 1.422 -22.438 15.114 1.00 28.19 326 ILE B C 1
ATOM 5080 O O . ILE B 1 309 ? 2.170 -21.634 14.541 1.00 27.20 326 ILE B O 1
ATOM 5085 N N . GLN B 1 310 ? 0.503 -22.068 15.997 1.00 24.62 327 GLN B N 1
ATOM 5086 C CA . GLN B 1 310 ? 0.335 -20.683 16.410 1.00 25.11 327 GLN B CA 1
ATOM 5087 C C . GLN B 1 310 ? -0.344 -20.682 17.774 1.00 26.19 327 GLN B C 1
ATOM 5088 O O . GLN B 1 310 ? -0.843 -21.723 18.224 1.00 29.04 327 GLN B O 1
ATOM 5094 N N . PRO B 1 311 ? -0.355 -19.543 18.473 1.00 26.78 328 PRO B N 1
ATOM 5095 C CA . PRO B 1 311 ? -1.043 -19.494 19.769 1.00 23.42 328 PRO B CA 1
ATOM 5096 C C . PRO B 1 311 ? -2.494 -19.940 19.649 1.00 28.51 328 PRO B C 1
ATOM 5097 O O . PRO B 1 311 ? -3.174 -19.654 18.661 1.00 35.75 328 PRO B O 1
ATOM 5101 N N . LEU B 1 312 ? -2.956 -20.668 20.664 1.00 33.70 329 LEU B N 1
ATOM 5102 C CA . LEU B 1 312 ? -4.294 -21.239 20.635 1.00 29.33 329 LEU B CA 1
ATOM 5103 C C . LEU B 1 312 ? -5.348 -20.143 20.671 1.00 32.96 329 LEU B C 1
ATOM 5104 O O . LEU B 1 312 ? -5.211 -19.152 21.395 1.00 34.35 329 LEU B O 1
ATOM 5109 N N . GLN B 1 313 ? -6.406 -20.326 19.876 1.00 36.61 330 GLN B N 1
ATOM 5110 C CA . GLN B 1 313 ? -7.482 -19.341 19.840 1.00 33.30 330 GLN B CA 1
ATOM 5111 C C . GLN B 1 313 ? -8.068 -19.127 21.229 1.00 34.16 330 GLN B C 1
ATOM 5112 O O . GLN B 1 313 ? -8.385 -17.995 21.612 1.00 29.26 330 GLN B O 1
ATOM 5118 N N . GLU B 1 314 ? -8.184 -20.205 22.007 1.00 33.57 331 GLU B N 1
ATOM 5119 C CA . GLU B 1 314 ? -8.770 -20.129 23.339 1.00 31.68 331 GLU B CA 1
ATOM 5120 C C . GLU B 1 314 ? -7.972 -19.240 24.284 1.00 29.09 331 GLU B C 1
ATOM 5121 O O . GLU B 1 314 ? -8.522 -18.785 25.291 1.00 35.64 331 GLU B O 1
ATOM 5127 N N . LEU B 1 315 ? -6.699 -18.978 23.988 1.00 32.88 332 LEU B N 1
ATOM 5128 C CA . LEU B 1 315 ? -5.835 -18.209 24.876 1.00 29.68 332 LEU B CA 1
ATOM 5129 C C . LEU B 1 315 ? -5.583 -16.787 24.399 1.00 32.98 332 LEU B C 1
ATOM 5130 O O . LEU B 1 315 ? -4.813 -16.064 25.041 1.00 35.23 332 LEU B O 1
ATOM 5135 N N . VAL B 1 316 ? -6.200 -16.365 23.294 1.00 30.38 333 VAL B N 1
ATOM 5136 C CA . VAL B 1 316 ? -6.000 -15.029 22.752 1.00 31.46 333 VAL B CA 1
ATOM 5137 C C . VAL B 1 316 ? -7.356 -14.378 22.517 1.00 31.49 333 VAL B C 1
ATOM 5138 O O . VAL B 1 316 ? -8.374 -15.050 22.330 1.00 34.83 333 VAL B O 1
ATOM 5142 N N . SER B 1 317 ? -7.357 -13.047 22.531 1.00 30.74 334 SER B N 1
ATOM 5143 C CA . SER B 1 317 ? -8.580 -12.269 22.377 1.00 31.79 334 SER B CA 1
ATOM 5144 C C . SER B 1 317 ? -8.236 -10.945 21.700 1.00 36.50 334 SER B C 1
ATOM 5145 O O . SER B 1 317 ? -7.122 -10.752 21.203 1.00 36.10 334 SER B O 1
ATOM 5148 N N . THR B 1 318 ? -9.210 -10.029 21.682 1.00 33.74 335 THR B N 1
ATOM 5149 C CA . THR B 1 318 ? -8.993 -8.719 21.072 1.00 34.24 335 THR B CA 1
ATOM 5150 C C . THR B 1 318 ? -7.911 -7.938 21.810 1.00 39.58 335 THR B C 1
ATOM 5151 O O . THR B 1 318 ? -7.088 -7.259 21.185 1.00 39.85 335 THR B O 1
ATOM 5155 N N . HIS B 1 319 ? -7.884 -8.034 23.136 1.00 42.13 336 HIS B N 1
ATOM 5156 C CA . HIS B 1 319 ? -6.936 -7.287 23.951 1.00 45.46 336 HIS B CA 1
ATOM 5157 C C . HIS B 1 319 ? -5.710 -8.099 24.339 1.00 47.11 336 HIS B C 1
ATOM 5158 O O . HIS B 1 319 ? -4.813 -7.562 24.999 1.00 39.40 336 HIS B O 1
ATOM 5165 N N . ASN B 1 320 ? -5.646 -9.370 23.949 1.00 42.97 337 ASN B N 1
ATOM 5166 C CA . ASN B 1 320 ? -4.466 -10.210 24.153 1.00 40.81 337 ASN B CA 1
ATOM 5167 C C . ASN B 1 320 ? -4.151 -10.943 22.857 1.00 38.24 337 ASN B C 1
ATOM 5168 O O . ASN B 1 320 ? -4.345 -12.160 22.750 1.00 37.20 337 ASN B O 1
ATOM 5173 N N . PRO B 1 321 ? -3.648 -10.230 21.854 1.00 39.55 338 PRO B N 1
ATOM 5174 C CA . PRO B 1 321 ? -3.420 -10.841 20.538 1.00 35.93 338 PRO B CA 1
ATOM 5175 C C . PRO B 1 321 ? -2.349 -11.913 20.604 1.00 33.22 338 PRO B C 1
ATOM 5176 O O . PRO B 1 321 ? -1.544 -11.946 21.548 1.00 32.66 338 PRO B O 1
ATOM 5180 N N . PRO B 1 322 ? -2.310 -12.813 19.622 1.00 29.78 339 PRO B N 1
ATOM 5181 C CA . PRO B 1 322 ? -1.269 -13.848 19.616 1.00 28.81 339 PRO B CA 1
ATOM 5182 C C . PRO B 1 322 ? 0.091 -13.254 19.285 1.00 30.08 339 PRO B C 1
ATOM 5183 O O . PRO B 1 322 ? 0.214 -12.374 18.430 1.00 39.19 339 PRO B O 1
ATOM 5187 N N . LEU B 1 323 ? 1.118 -13.748 19.972 1.00 29.88 340 LEU B N 1
ATOM 5188 C CA . LEU B 1 323 ? 2.464 -13.201 19.860 1.00 27.10 340 LEU B CA 1
ATOM 5189 C C . LEU B 1 323 ? 3.286 -13.831 18.741 1.00 32.44 340 LEU B C 1
ATOM 5190 O O . LEU B 1 323 ? 4.449 -13.453 18.564 1.00 31.41 340 LEU B O 1
ATOM 5195 N N . TYR B 1 324 ? 2.721 -14.769 17.980 1.00 28.39 341 TYR B N 1
ATOM 5196 C CA . TYR B 1 324 ? 3.471 -15.461 16.945 1.00 27.55 341 TYR B CA 1
ATOM 5197 C C . TYR B 1 324 ? 2.594 -15.713 15.726 1.00 29.89 341 TYR B C 1
ATOM 5198 O O . TYR B 1 324 ? 1.394 -15.994 15.868 1.00 27.43 341 TYR B O 1
ATOM 5207 N N . PRO B 1 325 ? 3.162 -15.627 14.527 1.00 33.02 342 PRO B N 1
ATOM 5208 C CA . PRO B 1 325 ? 2.437 -16.036 13.329 1.00 31.16 342 PRO B CA 1
ATOM 5209 C C . PRO B 1 325 ? 2.445 -17.547 13.205 1.00 26.92 342 PRO B C 1
ATOM 5210 O O . PRO B 1 325 ? 3.241 -18.222 13.873 1.00 28.87 342 PRO B O 1
ATOM 5214 N N . PRO B 1 326 ? 1.579 -18.120 12.374 1.00 28.66 343 PRO B N 1
ATOM 5215 C CA . PRO B 1 326 ? 1.609 -19.572 12.178 1.00 29.49 343 PRO B CA 1
ATOM 5216 C C . PRO B 1 326 ? 2.858 -20.007 11.430 1.00 31.89 343 PRO B C 1
ATOM 5217 O O . PRO B 1 326 ? 3.380 -19.291 10.571 1.00 32.20 343 PRO B O 1
ATOM 5221 N N . MET B 1 327 ? 3.336 -21.202 11.775 1.00 25.74 344 MET B N 1
ATOM 5222 C CA . MET B 1 327 ? 4.451 -21.824 11.073 1.00 19.80 344 MET B CA 1
ATOM 5223 C C . MET B 1 327 ? 4.462 -23.307 11.412 1.00 22.66 344 MET B C 1
ATOM 5224 O O . MET B 1 327 ? 4.445 -23.671 12.591 1.00 25.87 344 MET B O 1
ATOM 5229 N N . THR B 1 328 ? 4.474 -24.154 10.387 1.00 23.17 345 THR B N 1
ATOM 5230 C CA . THR B 1 328 ? 4.540 -25.587 10.622 1.00 25.61 345 THR B CA 1
ATOM 5231 C C . THR B 1 328 ? 5.888 -25.962 11.223 1.00 31.54 345 THR B C 1
ATOM 5232 O O . THR B 1 328 ? 6.903 -25.294 10.997 1.00 28.74 345 THR B O 1
ATOM 5236 N N . PHE B 1 329 ? 5.891 -27.048 12.000 1.00 26.66 346 PHE B N 1
ATOM 5237 C CA . PHE B 1 329 ? 7.137 -27.520 12.592 1.00 26.27 346 PHE B CA 1
ATOM 5238 C C . PHE B 1 329 ? 8.144 -27.924 11.523 1.00 28.16 346 PHE B C 1
ATOM 5239 O O . PHE B 1 329 ? 9.356 -27.822 11.744 1.00 27.51 346 PHE B O 1
ATOM 5247 N N . ASP B 1 330 ? 7.664 -28.384 10.364 1.00 27.06 347 ASP B N 1
ATOM 5248 C CA . ASP B 1 330 ? 8.562 -28.695 9.256 1.00 27.87 347 ASP B CA 1
ATOM 5249 C C . ASP B 1 330 ? 9.383 -27.477 8.853 1.00 28.91 347 ASP B C 1
ATOM 5250 O O . ASP B 1 330 ? 10.585 -27.588 8.587 1.00 25.58 347 ASP B O 1
ATOM 5255 N N . GLN B 1 331 ? 8.749 -26.305 8.799 1.00 29.49 348 GLN B N 1
ATOM 5256 C CA . GLN B 1 331 ? 9.462 -25.084 8.447 1.00 25.38 348 GLN B CA 1
ATOM 5257 C C . GLN B 1 331 ? 10.265 -24.546 9.626 1.00 28.39 348 GLN B C 1
ATOM 5258 O O . GLN B 1 331 ? 11.372 -24.030 9.442 1.00 28.08 348 GLN B O 1
ATOM 5264 N N . TYR B 1 332 ? 9.727 -24.665 10.843 1.00 26.74 349 TYR B N 1
ATOM 5265 C CA . TYR B 1 332 ? 10.431 -24.158 12.019 1.00 27.48 349 TYR B CA 1
ATOM 5266 C C . TYR B 1 332 ? 11.724 -24.925 12.271 1.00 26.18 349 TYR B C 1
ATOM 5267 O O . TYR B 1 332 ? 12.758 -24.322 12.582 1.00 27.48 349 TYR B O 1
ATOM 5276 N N . ARG B 1 333 ? 11.691 -26.253 12.144 1.00 26.04 350 ARG B N 1
ATOM 5277 C CA . ARG B 1 333 ? 12.839 -27.063 12.533 1.00 26.39 350 ARG B CA 1
ATOM 5278 C C . ARG B 1 333 ? 14.063 -26.829 11.655 1.00 23.18 350 ARG B C 1
ATOM 5279 O O . ARG B 1 333 ? 15.150 -27.297 12.009 1.00 22.40 350 ARG B O 1
ATOM 5287 N N . LEU B 1 334 ? 13.925 -26.108 10.541 1.00 27.27 351 LEU B N 1
ATOM 5288 C CA . LEU B 1 334 ? 15.072 -25.826 9.685 1.00 28.22 351 LEU B CA 1
ATOM 5289 C C . LEU B 1 334 ? 15.998 -24.764 10.263 1.00 23.01 351 LEU B C 1
ATOM 5290 O O . LEU B 1 334 ? 17.156 -24.680 9.836 1.00 22.93 351 LEU B O 1
ATOM 5295 N N . PHE B 1 335 ? 15.521 -23.956 11.216 1.00 21.41 352 PHE B N 1
ATOM 5296 C CA . PHE B 1 335 ? 16.381 -22.964 11.859 1.00 27.28 352 PHE B CA 1
ATOM 5297 C C . PHE B 1 335 ? 17.588 -23.628 12.514 1.00 23.43 352 PHE B C 1
ATOM 5298 O O . PHE B 1 335 ? 18.739 -23.302 12.203 1.00 22.14 352 PHE B O 1
ATOM 5306 N N . ILE B 1 336 ? 17.341 -24.576 13.423 1.00 24.62 353 ILE B N 1
ATOM 5307 C CA . ILE B 1 336 ? 18.445 -25.272 14.079 1.00 25.81 353 ILE B CA 1
ATOM 5308 C C . ILE B 1 336 ? 19.113 -26.288 13.157 1.00 24.04 353 ILE B C 1
ATOM 5309 O O . ILE B 1 336 ? 20.280 -26.637 13.373 1.00 25.62 353 ILE B O 1
ATOM 5314 N N . ARG B 1 337 ? 18.417 -26.765 12.122 1.00 22.46 354 ARG B N 1
ATOM 5315 C CA . ARG B 1 337 ? 19.053 -27.682 11.183 1.00 22.08 354 ARG B CA 1
ATOM 5316 C C . ARG B 1 337 ? 20.058 -26.964 10.294 1.00 23.52 354 ARG B C 1
ATOM 5317 O O . ARG B 1 337 ? 21.060 -27.564 9.887 1.00 24.97 354 ARG B O 1
ATOM 5325 N N . THR B 1 338 ? 19.815 -25.690 9.985 1.00 21.24 355 THR B N 1
ATOM 5326 C CA . THR B 1 338 ? 20.744 -24.918 9.168 1.00 21.23 355 THR B CA 1
ATOM 5327 C C . THR B 1 338 ? 21.786 -24.191 10.009 1.00 22.50 355 THR B C 1
ATOM 5328 O O . THR B 1 338 ? 22.955 -24.112 9.613 1.00 21.88 355 THR B O 1
ATOM 5332 N N . GLN B 1 339 ? 21.386 -23.665 11.168 1.00 20.14 356 GLN B N 1
ATOM 5333 C CA . GLN B 1 339 ? 22.266 -22.848 11.992 1.00 19.66 356 GLN B CA 1
ATOM 5334 C C . GLN B 1 339 ? 22.890 -23.596 13.160 1.00 24.80 356 GLN B C 1
ATOM 5335 O O . GLN B 1 339 ? 23.935 -23.165 13.657 1.00 25.18 356 GLN B O 1
ATOM 5341 N N . GLY B 1 340 ? 22.278 -24.682 13.622 1.00 23.77 357 GLY B N 1
ATOM 5342 C CA . GLY B 1 340 ? 22.670 -25.276 14.877 1.00 25.65 357 GLY B CA 1
ATOM 5343 C C . GLY B 1 340 ? 22.172 -24.456 16.051 1.00 24.61 357 GLY B C 1
ATOM 5344 O O . GLY B 1 340 ? 21.440 -23.475 15.886 1.00 22.28 357 GLY B O 1
ATOM 5345 N N . PRO B 1 341 ? 22.569 -24.840 17.263 1.00 25.81 358 PRO B N 1
ATOM 5346 C CA . PRO B 1 341 ? 22.054 -24.165 18.463 1.00 26.08 358 PRO B CA 1
ATOM 5347 C C . PRO B 1 341 ? 22.355 -22.672 18.454 1.00 23.50 358 PRO B C 1
ATOM 5348 O O . PRO B 1 341 ? 23.492 -22.249 18.230 1.00 22.59 358 PRO B O 1
ATOM 5352 N N . GLN B 1 342 ? 21.319 -21.873 18.703 1.00 23.53 359 GLN B N 1
ATOM 5353 C CA . GLN B 1 342 ? 21.437 -20.420 18.756 1.00 21.02 359 GLN B CA 1
ATOM 5354 C C . GLN B 1 342 ? 20.686 -19.871 19.961 1.00 22.40 359 GLN B C 1
ATOM 5355 O O . GLN B 1 342 ? 20.048 -18.815 19.892 1.00 29.13 359 GLN B O 1
ATOM 5361 N N . GLY B 1 343 ? 20.752 -20.581 21.080 1.00 20.77 360 GLY B N 1
ATOM 5362 C CA . GLY B 1 343 ? 20.062 -20.120 22.274 1.00 21.19 360 GLY B CA 1
ATOM 5363 C C . GLY B 1 343 ? 18.565 -20.149 22.055 1.00 22.67 360 GLY B C 1
ATOM 5364 O O . GLY B 1 343 ? 18.013 -21.113 21.512 1.00 25.12 360 GLY B O 1
ATOM 5365 N N . LYS B 1 344 ? 17.892 -19.081 22.478 1.00 22.61 361 LYS B N 1
ATOM 5366 C CA . LYS B 1 344 ? 16.468 -18.914 22.228 1.00 24.44 361 LYS B CA 1
ATOM 5367 C C . LYS B 1 344 ? 16.192 -17.906 21.119 1.00 25.39 361 LYS B C 1
ATOM 5368 O O . LYS B 1 344 ? 15.050 -17.464 20.966 1.00 22.49 361 LYS B O 1
ATOM 5374 N N . SER B 1 345 ? 17.209 -17.552 20.329 1.00 24.86 362 SER B N 1
ATOM 5375 C CA . SER B 1 345 ? 17.029 -16.542 19.291 1.00 22.58 362 SER B CA 1
ATOM 5376 C C . SER B 1 345 ? 16.107 -17.006 18.169 1.00 24.05 362 SER B C 1
ATOM 5377 O O . SER B 1 345 ? 15.558 -16.165 17.451 1.00 22.97 362 SER B O 1
ATOM 5380 N N . HIS B 1 346 ? 15.923 -18.317 17.993 1.00 24.37 363 HIS B N 1
ATOM 5381 C CA . HIS B 1 346 ? 15.021 -18.779 16.945 1.00 25.45 363 HIS B CA 1
ATOM 5382 C C . HIS B 1 346 ? 13.565 -18.485 17.289 1.00 26.27 363 HIS B C 1
ATOM 5383 O O . HIS B 1 346 ? 12.763 -18.201 16.391 1.00 29.72 363 HIS B O 1
ATOM 5390 N N . VAL B 1 347 ? 13.202 -18.538 18.569 1.00 23.28 364 VAL B N 1
ATOM 5391 C CA . VAL B 1 347 ? 11.815 -18.287 18.942 1.00 23.11 364 VAL B CA 1
ATOM 5392 C C . VAL B 1 347 ? 11.564 -16.817 19.280 1.00 19.58 364 VAL B C 1
ATOM 5393 O O . VAL B 1 347 ? 10.458 -16.316 19.053 1.00 22.51 364 VAL B O 1
ATOM 5397 N N . GLU B 1 348 ? 12.565 -16.099 19.801 1.00 19.04 365 GLU B N 1
ATOM 5398 C CA . GLU B 1 348 ? 12.375 -14.671 20.032 1.00 24.87 365 GLU B CA 1
ATOM 5399 C C . GLU B 1 348 ? 12.307 -13.899 18.719 1.00 23.83 365 GLU B C 1
ATOM 5400 O O . GLU B 1 348 ? 11.547 -12.930 18.612 1.00 30.07 365 GLU B O 1
ATOM 5406 N N . SER B 1 349 ? 13.078 -14.313 17.712 1.00 19.89 366 SER B N 1
ATOM 5407 C CA . SER B 1 349 ? 12.985 -13.707 16.388 1.00 24.41 366 SER B CA 1
ATOM 5408 C C . SER B 1 349 ? 11.767 -14.179 15.605 1.00 21.43 366 SER B C 1
ATOM 5409 O O . SER B 1 349 ? 11.504 -13.650 14.522 1.00 23.81 366 SER B O 1
ATOM 5412 N N . HIS B 1 350 ? 11.034 -15.164 16.115 1.00 24.14 367 HIS B N 1
ATOM 5413 C CA . HIS B 1 350 ? 9.757 -15.573 15.552 1.00 23.48 367 HIS B CA 1
ATOM 5414 C C . HIS B 1 350 ? 8.589 -14.783 16.133 1.00 23.46 367 HIS B C 1
ATOM 5415 O O . HIS B 1 350 ? 7.457 -14.942 15.667 1.00 23.85 367 HIS B O 1
ATOM 5422 N N . ILE B 1 351 ? 8.839 -13.941 17.138 1.00 25.22 368 ILE B N 1
ATOM 5423 C CA . ILE B 1 351 ? 7.797 -13.076 17.672 1.00 26.80 368 ILE B CA 1
ATOM 5424 C C . ILE B 1 351 ? 7.311 -12.133 16.579 1.00 27.28 368 ILE B C 1
ATOM 5425 O O . ILE B 1 351 ? 8.107 -11.576 15.814 1.00 37.48 368 ILE B O 1
ATOM 5430 N N . SER B 1 352 ? 5.997 -11.958 16.493 1.00 34.84 369 SER B N 1
ATOM 5431 C CA . SER B 1 352 ? 5.436 -11.055 15.498 1.00 30.11 369 SER B CA 1
ATOM 5432 C C . SER B 1 352 ? 5.852 -9.615 15.793 1.00 34.61 369 SER B C 1
ATOM 5433 O O . SER B 1 352 ? 5.927 -9.220 16.962 1.00 35.44 369 SER B O 1
ATOM 5436 N N . PRO B 1 353 ? 6.116 -8.797 14.756 1.00 43.40 370 PRO B N 1
ATOM 5437 C CA . PRO B 1 353 ? 6.565 -7.406 14.907 1.00 42.69 370 PRO B CA 1
ATOM 5438 C C . PRO B 1 353 ? 5.608 -6.543 15.728 1.00 39.99 370 PRO B C 1
ATOM 5439 O O . PRO B 1 353 ? 4.403 -6.610 15.492 1.00 42.89 370 PRO B O 1
#

CATH classification: 2.60.120.330

GO terms:
  GO:0005506 iron ion binding (F, IDA)
  GO:0120091 jasmonic acid hydrolase activity (F, EXP)
  GO:1900150 regulation of defense response to fungus (P, IMP)
  GO:1900366 negative regulation of defense response to insect (P, IMP)
  GO:0005829 cytosol (C, IDA)
  GO:0120091 jasmonic acid hydrolase activity (F, IDA)
  GO:2000022 regulation of jasmonic acid mediated signaling pathway (P, IGI)
  GO:0120091 jasmonic acid hydrolase activity (F, IGI)
  GO:0097237 cellular response to toxic substance (P, IMP)

Nearest PDB structures (foldseek):
  6lsv-assembly2_B  TM=9.971E-01  e=3.461E-74  Arabidopsis thaliana
  8x7d-assembly2_B  TM=9.287E-01  e=1.043E-35  Oryza sativa
  5o9w-assembly1_A  TM=8.960E-01  e=1.070E-36  Papaver somniferum
  8x7c-assembly2_A  TM=9.265E-01  e=7.468E-35  Zea mays
  5o7y-assembly1_A  TM=8.964E-01  e=3.663E-36  Papaver somniferum

Secondary structure (DSSP, 8-state):
---SSPPPPHHHHHHTT-SS--GGGPPPTTT---B---EEETT----HHHHHHHHHHHHTSEEEEES-SS-HHHHHHHHHHHHHHHHS-GGGTGGGB--TTT--EEES--S--TT----S-EEEEEEEESGGG--GGGS--SSTTHHHHHHHHHHHHHHHHHHHHHHHHHHTTS-TTHHHHHTTTT--EEEEEEEEE---SSTTT--SEEEE--SSSEEEEE--SS---EEEESSS-EEEBPPPTT-EEEEE-HHHHHHTTTSS-PPPEEE---SS--EEEEEEEEE--TTSEE---GGG--SSS---S--EEHHHHTHHHHHH--BBBHHHHTTS--/---SSPPPPHHHHHTTT-SS--GGG---TTT---EEPPEEEGGG-----THHHHHHHHHTSEEEEES-SS-HHHHHHHHHHHHHHHHS-GGGTGGGB--TTT--EEES-SS--TT----S-EEEEEEEESGGG--GGGS--SSTTHHHHHHHHHHHHHHHHHHHHHHHHHHTTS-TTHHHHHTTTT--EEEEEEEEE---SSTTT--SEEEE--SSSEEEEE--SSS--EEEEETTEEEEEEPPTT-EEEEE-HHHHHHTTTSS-PPPEEE---SS--EEEEEEEEE--TTSEE---GGG--SSS--SS--EEHHHHTHHHHHH--BBBHHHHTTS--

Foldseek 3Di:
DAAPDDDDALVVVLVDPDPDAPPLFFDPPVAFDEDEFDEDECVPLVDVVLVVVLVCQQQAQKHKYDPQPDDLVLLVCQQVLVVVVVVPPPVLQVVLEAGLPVRAGKAFAFARDDSHRGAQKIKHKAWQPDPVRHDCVSPDPDSPCNSVSVNVVQVSVLVSVQSVQLSVQVSLVHHSCVSCVLLPNPRHIKMKMKMKRFADSCQSRGFNAGKAFAAFAKKWKAWFQPDWWKWWDRPNDTHIYHDDRPMTMIFGGLLNCFQQLNSGDGIIMTTTHHHPGMIMMMIMGTHGDQPRFGGHHPVNDDPVSHTQFDTDGNVVLVVVCNHHNGDHCVSSVVRGDD/DAALDDDDALVVVLPDPDQDDDPLFFDPPVFFDEDEFDEAEPVVCCDPVCVVVLVCQQAAQKHKYDPQQDDLVLLVCLQVLVVVLVVPPPVQQVVLEAGLVVRAGKAFAFARDNRHRGASKIKHKAWQPDPVRHDCVSPDDDSPCNSVSVNVVQVRVVVSVLQVQLSVQVSLVHHSCVSCVLLPNPRWIKMKMKMKHHADNCLSRGFNAGKAFAAFAKKWKDWFQPDWWKWWDHPNDTHIYNDDRPMTMIFGGLLNCQQQLNSGDGIIMTTTHHRPDMIMMMIMGIHGDQPRFGGHDPVNADPVRHRQAGTDGNVVLVVVCNHHNGDHHCSNVVRGDD